Protein AF-0000000075743547 (afdb_homodimer)

Organism: Caldivirga maquilingensis (strain ATCC 700844 / DSM 13496 / JCM 10307 / IC-167) (NCBI:txid397948)

Nearest PDB structures (foldseek):
  1ais-assembly1_A  TM=4.703E-01  e=1.215E-01  Pyrococcus woesei
  3uw2-assembly1_A  TM=3.988E-01  e=1.088E-01  Burkholderia thailandensis E264
  5evy-assembly1_X  TM=2.823E-01  e=1.150E-01  Pseudomonas putida
  7kpt-assembly1_A  TM=3.527E-01  e=7.481E-01  Penicillium citrinum
  2ril-assembly1_A-2  TM=3.505E-01  e=9.853E-01  Shewanella loihica PV-4

pLDDT: mean 88.64, std 16.35, range [23.47, 98.81]

Sequence (488 aa):
MIPKFILTHRHHCAIVKSRSGDLALTIDRGGRLIVSSSKPCTGDYIKLQPYLRIGPSSEVIKPFMVYDYEYVPIYVIYRDVVALNQLTISGGRVSLQLEDADETVLRGLVVNNEDYVRYMIDVLISKYLESPIPILAMSVKLSNNPDKVEEQVKALTDGDYHVAGVKIYHKPGFMVSIRRISPYRVNVALMCSIDLVDDFKGLTKALLLSSTIIHDLRLGRVGELPMGMDVFYPIAKRSLNNTAMIPKFILTHRHHCAIVKSRSGDLALTIDRGGRLIVSSSKPCTGDYIKLQPYLRIGPSSEVIKPFMVYDYEYVPIYVIYRDVVALNQLTISGGRVSLQLEDADETVLRGLVVNNEDYVRYMIDVLISKYLESPIPILAMSVKLSNNPDKVEEQVKALTDGDYHVAGVKIYHKPGFMVSIRRISPYRVNVALMCSIDLVDDFKGLTKALLLSSTIIHDLRLGRVGELPMGMDVFYPIAKRSLNNTA

Foldseek 3Di:
DDKAKEAEPVQFWAWAQDPLAIWIWGADPVQHIDIGRDDDDQGWIWIDDALPAIDIDSDHHYFDDDPQKTWDWYFYQYQLATWIWIWIGHPNDIDIDIDGDAPQSQARPQADPDPVSLSSLLNRLVNLLVDDDQKKKKKWKFQAQLVVLVVLLQVVADDWDDDPQWIWGHDQQWIKIWHDPDRGIIMIMIMGGVVCSVVVSVSSSVVVNRTRTTNDMDIPDDPDDDDDCVSNPPPDPPPPPPDD/DDKAKEAEDVQFWAWAQDPLAIWIWGADPVQHIDIHRDDDDQGWIWIDDALPAIDIDSDHHYFDDDPQKTWDWYFYQYQLATWIWIWIGHPNDIDIDIDGDAPQSQARPQADPDPVSLSSLLNRLVNLLVDPDQKKKKKWKFQAQLVVLVVLLQVVADDWDDDPQWIWGHDQQWIKIWHDPDRGIIMIMIMGGVVCSVVVSVSSSVVVNRTRTTNDMDIPDDPDDPDPCCSNPPPDPPPPPPDD

Structure (mmCIF, N/CA/C/O backbone):
data_AF-0000000075743547-model_v1
#
loop_
_entity.id
_entity.type
_entity.pdbx_description
1 polymer 'Uncharacterized protein'
#
loop_
_atom_site.group_PDB
_atom_site.id
_atom_site.type_symbol
_atom_site.label_atom_id
_atom_site.label_alt_id
_atom_site.label_comp_id
_atom_site.label_asym_id
_atom_site.label_entity_id
_atom_site.label_seq_id
_atom_site.pdbx_PDB_ins_code
_atom_site.Cartn_x
_atom_site.Cartn_y
_atom_site.Cartn_z
_atom_site.occupancy
_atom_site.B_iso_or_equiv
_atom_site.auth_seq_id
_atom_site.auth_comp_id
_atom_site.auth_asym_id
_atom_site.auth_atom_id
_atom_site.pdbx_PDB_model_num
ATOM 1 N N . MET A 1 1 ? -8.258 -10.695 -9.102 1 86.56 1 MET A N 1
ATOM 2 C CA . MET A 1 1 ? -7.48 -10.57 -7.875 1 86.56 1 MET A CA 1
ATOM 3 C C . MET A 1 1 ? -7.402 -11.898 -7.141 1 86.56 1 MET A C 1
ATOM 5 O O . MET A 1 1 ? -8.32 -12.719 -7.219 1 86.56 1 MET A O 1
ATOM 9 N N . ILE A 1 2 ? -6.309 -12.031 -6.512 1 92.88 2 ILE A N 1
ATOM 10 C CA . ILE A 1 2 ? -6.113 -13.297 -5.816 1 92.88 2 ILE A CA 1
ATOM 11 C C . ILE A 1 2 ? -6.766 -13.234 -4.438 1 92.88 2 ILE A C 1
ATOM 13 O O . ILE A 1 2 ? -6.984 -12.148 -3.896 1 92.88 2 ILE A O 1
ATOM 17 N N . PRO A 1 3 ? -7.121 -14.383 -3.973 1 95.75 3 PRO A N 1
ATOM 18 C CA . PRO A 1 3 ? -7.676 -14.398 -2.619 1 95.75 3 PRO A CA 1
ATOM 19 C C . PRO A 1 3 ? -6.68 -13.922 -1.564 1 95.75 3 PRO A C 1
ATOM 21 O O . PRO A 1 3 ? -5.473 -14.109 -1.724 1 95.75 3 PRO A O 1
ATOM 24 N N . LYS A 1 4 ? -7.199 -13.367 -0.542 1 97.81 4 LYS A N 1
ATOM 25 C CA . LYS A 1 4 ? -6.41 -12.969 0.62 1 97.81 4 LYS A CA 1
ATOM 26 C C . LYS A 1 4 ? -6.727 -13.844 1.828 1 97.81 4 LYS A C 1
ATOM 28 O O . LYS A 1 4 ? -7.898 -14.062 2.152 1 97.81 4 LYS A O 1
ATOM 33 N N . PHE A 1 5 ? -5.707 -14.352 2.41 1 98.56 5 PHE A N 1
ATOM 34 C CA . PHE A 1 5 ? -5.824 -15.164 3.617 1 98.56 5 PHE A CA 1
ATOM 35 C C . PHE A 1 5 ? -5.422 -14.359 4.848 1 98.56 5 PHE A C 1
ATOM 37 O O . PHE A 1 5 ? -4.293 -13.875 4.934 1 98.56 5 PHE A O 1
ATOM 44 N N . ILE A 1 6 ? -6.332 -14.281 5.773 1 98.81 6 ILE A N 1
ATOM 45 C CA . ILE A 1 6 ? -6.117 -13.352 6.875 1 98.81 6 ILE A CA 1
ATOM 46 C C . ILE A 1 6 ? -6.281 -14.078 8.211 1 98.81 6 ILE A C 1
ATOM 48 O O . ILE A 1 6 ? -7.312 -14.711 8.453 1 98.81 6 ILE A O 1
ATOM 52 N N . LEU A 1 7 ? -5.281 -13.977 8.977 1 98.38 7 LEU A N 1
ATOM 53 C CA . LEU A 1 7 ? -5.379 -14.438 10.359 1 98.38 7 LEU A CA 1
ATOM 54 C C . LEU A 1 7 ? -5.66 -13.273 11.305 1 98.38 7 LEU A C 1
ATOM 56 O O . LEU A 1 7 ? -5.102 -12.18 11.133 1 98.38 7 LEU A O 1
ATOM 60 N N . THR A 1 8 ? -6.535 -13.492 12.211 1 97.38 8 THR A N 1
ATOM 61 C CA . THR A 1 8 ? -6.91 -12.516 13.219 1 97.38 8 THR A CA 1
ATOM 62 C C . THR A 1 8 ? -6.906 -13.148 14.609 1 97.38 8 THR A C 1
ATOM 64 O O . THR A 1 8 ? -6.426 -14.266 14.789 1 97.38 8 THR A O 1
ATOM 67 N N . HIS A 1 9 ? -7.418 -12.406 15.562 1 93.19 9 HIS A N 1
ATOM 68 C CA . HIS A 1 9 ? -7.418 -12.875 16.938 1 93.19 9 HIS A CA 1
ATOM 69 C C . HIS A 1 9 ? -8.367 -14.055 17.125 1 93.19 9 HIS A C 1
ATOM 71 O O . HIS A 1 9 ? -8.094 -14.961 17.906 1 93.19 9 HIS A O 1
ATOM 77 N N . ARG A 1 10 ? -9.5 -14.125 16.438 1 95.12 10 ARG A N 1
ATOM 78 C CA . ARG A 1 10 ? -10.484 -15.195 16.578 1 95.12 10 ARG A CA 1
ATOM 79 C C . ARG A 1 10 ? -10.305 -16.25 15.5 1 95.12 10 ARG A C 1
ATOM 81 O O . ARG A 1 10 ? -10.812 -17.375 15.625 1 95.12 10 ARG A O 1
ATOM 88 N N . HIS A 1 11 ? -9.789 -15.898 14.461 1 96.75 11 HIS A N 1
ATOM 89 C CA . HIS A 1 11 ? -9.484 -16.766 13.328 1 96.75 11 HIS A CA 1
ATOM 90 C C . HIS A 1 11 ? -7.98 -16.859 13.102 1 96.75 11 HIS A C 1
ATOM 92 O O . HIS A 1 11 ? -7.422 -16.109 12.289 1 96.75 11 HIS A O 1
ATOM 98 N N . HIS A 1 12 ? -7.34 -17.797 13.727 1 94.69 12 HIS A N 1
ATOM 99 C CA . HIS A 1 12 ? -5.91 -17.594 13.93 1 94.69 12 HIS A CA 1
ATOM 100 C C . HIS A 1 12 ? -5.113 -18.812 13.453 1 94.69 12 HIS A C 1
ATOM 102 O O . HIS A 1 12 ? -3.951 -18.984 13.828 1 94.69 12 HIS A O 1
ATOM 108 N N . CYS A 1 13 ? -5.68 -19.625 12.664 1 95.5 13 CYS A N 1
ATOM 109 C CA . CYS A 1 13 ? -4.914 -20.766 12.195 1 95.5 13 CYS A CA 1
ATOM 110 C C . CYS A 1 13 ? -5.309 -21.141 10.766 1 95.5 13 CYS A C 1
ATOM 112 O O . CYS A 1 13 ? -6.473 -21.031 10.391 1 95.5 13 CYS A O 1
ATOM 114 N N . ALA A 1 14 ? -4.402 -21.578 10.016 1 97 14 ALA A N 1
ATOM 115 C CA . ALA A 1 14 ? -4.605 -22.047 8.648 1 97 14 ALA A CA 1
ATOM 116 C C . ALA A 1 14 ? -3.697 -23.234 8.336 1 97 14 ALA A C 1
ATOM 118 O O . ALA A 1 14 ? -2.648 -23.406 8.961 1 97 14 ALA A O 1
ATOM 119 N N . ILE A 1 15 ? -4.141 -24.047 7.469 1 96.56 15 ILE A N 1
ATOM 120 C CA . ILE A 1 15 ? -3.334 -25.156 6.984 1 96.56 15 ILE A CA 1
ATOM 121 C C . ILE A 1 15 ? -2.986 -24.953 5.516 1 96.56 15 ILE A C 1
ATOM 123 O O . ILE A 1 15 ? -3.859 -24.625 4.703 1 96.56 15 ILE A O 1
ATOM 127 N N . VAL A 1 16 ? -1.755 -25.047 5.238 1 95.56 16 VAL A N 1
ATOM 128 C CA . VAL A 1 16 ? -1.283 -24.953 3.859 1 95.56 16 VAL A CA 1
ATOM 129 C C . VAL A 1 16 ? -0.884 -26.344 3.354 1 95.56 16 VAL A C 1
ATOM 131 O O . VAL A 1 16 ? -0.075 -27.031 3.98 1 95.56 16 VAL A O 1
ATOM 134 N N . LYS A 1 17 ? -1.436 -26.703 2.279 1 94.06 17 LYS A N 1
ATOM 135 C CA . LYS A 1 17 ? -1.08 -27.984 1.651 1 94.06 17 LYS A CA 1
ATOM 136 C C . LYS A 1 17 ? 0.085 -27.797 0.682 1 94.06 17 LYS A C 1
ATOM 138 O O . LYS A 1 17 ? -0.114 -27.438 -0.476 1 94.06 17 LYS A O 1
ATOM 143 N N . SER A 1 18 ? 1.186 -28.031 1.113 1 93 18 SER A N 1
ATOM 144 C CA . SER A 1 18 ? 2.367 -27.953 0.262 1 93 18 SER A CA 1
ATOM 145 C C . SER A 1 18 ? 2.727 -29.297 -0.335 1 93 18 SER A C 1
ATOM 147 O O . SER A 1 18 ? 2.273 -30.344 0.154 1 93 18 SER A O 1
ATOM 149 N N . ARG A 1 19 ? 3.5 -29.344 -1.343 1 90.69 19 ARG A N 1
ATOM 150 C CA . ARG A 1 19 ? 3.996 -30.578 -1.949 1 90.69 19 ARG A CA 1
ATOM 151 C C . ARG A 1 19 ? 4.875 -31.344 -0.974 1 90.69 19 ARG A C 1
ATOM 153 O O . ARG A 1 19 ? 4.945 -32.562 -1.039 1 90.69 19 ARG A O 1
ATOM 160 N N . SER A 1 20 ? 5.5 -30.594 -0.12 1 89.12 20 SER A N 1
ATOM 161 C CA . SER A 1 20 ? 6.43 -31.203 0.827 1 89.12 20 SER A CA 1
ATOM 162 C C . SER A 1 20 ? 5.723 -31.609 2.115 1 89.12 20 SER A C 1
ATOM 164 O O . SER A 1 20 ? 6.355 -32.125 3.043 1 89.12 20 SER A O 1
ATOM 166 N N . GLY A 1 21 ? 4.461 -31.422 2.223 1 89.88 21 GLY A N 1
ATOM 167 C CA . GLY A 1 21 ? 3.688 -31.734 3.414 1 89.88 21 GLY A CA 1
ATOM 168 C C . GLY A 1 21 ? 2.828 -30.578 3.893 1 89.88 21 GLY A C 1
ATOM 169 O O . GLY A 1 21 ? 3.045 -29.438 3.498 1 89.88 21 GLY A O 1
ATOM 170 N N . ASP A 1 22 ? 1.977 -30.953 4.719 1 92 22 ASP A N 1
ATOM 171 C CA . ASP A 1 22 ? 1.073 -29.938 5.254 1 92 22 ASP A CA 1
ATOM 172 C C . ASP A 1 22 ? 1.782 -29.047 6.277 1 92 22 ASP A C 1
ATOM 174 O O . ASP A 1 22 ? 2.58 -29.531 7.078 1 92 22 ASP A O 1
ATOM 178 N N . LEU A 1 23 ? 1.513 -27.781 6.199 1 94.81 23 LEU A N 1
ATOM 179 C CA . LEU A 1 23 ? 2.041 -26.828 7.156 1 94.81 23 LEU A CA 1
ATOM 180 C C . LEU A 1 23 ? 0.914 -26.156 7.938 1 94.81 23 LEU A C 1
ATOM 182 O O . LEU A 1 23 ? -0.119 -25.797 7.367 1 94.81 23 LEU A O 1
ATOM 186 N N . ALA A 1 24 ? 1.114 -26.094 9.172 1 95.75 24 ALA A N 1
ATOM 187 C CA . ALA A 1 24 ? 0.181 -25.344 10.023 1 95.75 24 ALA A CA 1
ATOM 188 C C . ALA A 1 24 ? 0.676 -23.922 10.266 1 95.75 24 ALA A C 1
ATOM 190 O O . ALA A 1 24 ? 1.831 -23.719 10.648 1 95.75 24 ALA A O 1
ATOM 191 N N . LEU A 1 25 ? -0.165 -22.984 10 1 96.69 25 LEU A N 1
ATOM 192 C CA . LEU A 1 25 ? 0.113 -21.578 10.258 1 96.69 25 LEU A CA 1
ATOM 193 C C . LEU A 1 25 ? -0.703 -21.062 11.438 1 96.69 25 LEU A C 1
ATOM 195 O O . LEU A 1 25 ? -1.929 -21.188 11.453 1 96.69 25 LEU A O 1
ATOM 199 N N . THR A 1 26 ? -0.068 -20.5 12.398 1 95.81 26 THR A N 1
ATOM 200 C CA . THR A 1 26 ? -0.729 -19.906 13.562 1 95.81 26 THR A CA 1
ATOM 201 C C . THR A 1 26 ? -0.067 -18.594 13.953 1 95.81 26 THR A C 1
ATOM 203 O O . THR A 1 26 ? 0.991 -18.25 13.422 1 95.81 26 THR A O 1
ATOM 206 N N . ILE A 1 27 ? -0.751 -17.828 14.719 1 95 27 ILE A N 1
ATOM 207 C CA . ILE A 1 27 ? -0.133 -16.609 15.227 1 95 27 ILE A CA 1
ATOM 208 C C . ILE A 1 27 ? 0.161 -16.75 16.719 1 95 27 ILE A C 1
ATOM 210 O O . ILE A 1 27 ? -0.622 -17.359 17.453 1 95 27 ILE A O 1
ATOM 214 N N . ASP A 1 28 ? 1.204 -16.297 17.172 1 92.81 28 ASP A N 1
ATOM 215 C CA . ASP A 1 28 ? 1.525 -16.312 18.594 1 92.81 28 ASP A CA 1
ATOM 216 C C . ASP A 1 28 ? 0.868 -15.148 19.328 1 92.81 28 ASP A C 1
ATOM 218 O O . ASP A 1 28 ? 0.063 -14.422 18.75 1 92.81 28 ASP A O 1
ATOM 222 N N . ARG A 1 29 ? 1.273 -14.969 20.562 1 91.88 29 ARG A N 1
ATOM 223 C CA . ARG A 1 29 ? 0.631 -13.977 21.406 1 91.88 29 ARG A CA 1
ATOM 224 C C . ARG A 1 29 ? 0.957 -12.562 20.938 1 91.88 29 ARG A C 1
ATOM 226 O O . ARG A 1 29 ? 0.193 -11.625 21.188 1 91.88 29 ARG A O 1
ATOM 233 N N . GLY A 1 30 ? 2.045 -12.43 20.219 1 91.75 30 GLY A N 1
ATOM 234 C CA . GLY A 1 30 ? 2.455 -11.125 19.75 1 91.75 30 GLY A CA 1
ATOM 235 C C . GLY A 1 30 ? 1.989 -10.828 18.328 1 91.75 30 GLY A C 1
ATOM 236 O O . GLY A 1 30 ? 2.236 -9.742 17.797 1 91.75 30 GLY A O 1
ATOM 237 N N . GLY A 1 31 ? 1.312 -11.695 17.734 1 93.5 31 GLY A N 1
ATOM 238 C CA . GLY A 1 31 ? 0.801 -11.484 16.391 1 93.5 31 GLY A CA 1
ATOM 239 C C . GLY A 1 31 ? 1.757 -11.945 15.305 1 93.5 31 GLY A C 1
ATOM 240 O O . GLY A 1 31 ? 1.568 -11.625 14.133 1 93.5 31 GLY A O 1
ATOM 241 N N . ARG A 1 32 ? 2.82 -12.672 15.758 1 95.12 32 ARG A N 1
ATOM 242 C CA . ARG A 1 32 ? 3.775 -13.195 14.789 1 95.12 32 ARG A CA 1
ATOM 243 C C . ARG A 1 32 ? 3.295 -14.523 14.211 1 95.12 32 ARG A C 1
ATOM 245 O O . ARG A 1 32 ? 2.787 -15.375 14.938 1 95.12 32 ARG A O 1
ATOM 252 N N . LEU A 1 33 ? 3.461 -14.664 12.898 1 96.25 33 LEU A N 1
ATOM 253 C CA . LEU A 1 33 ? 3.082 -15.906 12.234 1 96.25 33 LEU A CA 1
ATOM 254 C C . LEU A 1 33 ? 4.059 -17.031 12.578 1 96.25 33 LEU A C 1
ATOM 256 O O . LEU A 1 33 ? 5.273 -16.844 12.477 1 96.25 33 LEU A O 1
ATOM 260 N N . ILE A 1 34 ? 3.547 -18.109 13.023 1 94.62 34 ILE A N 1
ATOM 261 C CA . ILE A 1 34 ? 4.324 -19.312 13.297 1 94.62 34 ILE A CA 1
ATOM 262 C C . ILE A 1 34 ? 3.982 -20.391 12.273 1 94.62 34 ILE A C 1
ATOM 264 O O . ILE A 1 34 ? 2.807 -20.672 12.023 1 94.62 34 ILE A O 1
ATOM 268 N N . VAL A 1 35 ? 4.996 -20.906 11.711 1 94.56 35 VAL A N 1
ATOM 269 C CA . VAL A 1 35 ? 4.828 -21.984 10.742 1 94.56 35 VAL A CA 1
ATOM 270 C C . VAL A 1 35 ? 5.316 -23.297 11.344 1 94.56 35 VAL A C 1
ATOM 272 O O . VAL A 1 35 ? 6.449 -23.391 11.828 1 94.56 35 VAL A O 1
ATOM 275 N N . SER A 1 36 ? 4.449 -24.281 11.359 1 91.62 36 SER A N 1
ATOM 276 C CA . SER A 1 36 ? 4.82 -25.562 11.93 1 91.62 36 SER A CA 1
ATOM 277 C C . SER A 1 36 ? 4.281 -26.719 11.086 1 91.62 36 SER A C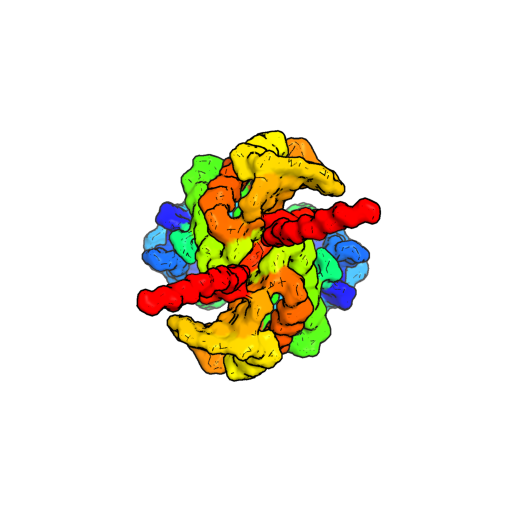 1
ATOM 279 O O . SER A 1 36 ? 3.227 -26.594 10.461 1 91.62 36 SER A O 1
ATOM 281 N N . SER A 1 37 ? 4.992 -27.828 11.086 1 86.06 37 SER A N 1
ATOM 282 C CA . SER A 1 37 ? 4.523 -29.031 10.398 1 86.06 37 SER A CA 1
ATOM 283 C C . SER A 1 37 ? 3.691 -29.906 11.328 1 86.06 37 SER A C 1
ATOM 285 O O . SER A 1 37 ? 3.016 -30.828 10.875 1 86.06 37 SER A O 1
ATOM 287 N N . SER A 1 38 ? 3.588 -29.672 12.586 1 75.38 38 SER A N 1
ATOM 288 C CA . SER A 1 38 ? 3.031 -30.625 13.531 1 75.38 38 SER A CA 1
ATOM 289 C C . SER A 1 38 ? 1.882 -30.016 14.328 1 75.38 38 SER A C 1
ATOM 291 O O . SER A 1 38 ? 1.134 -30.734 14.992 1 75.38 38 SER A O 1
ATOM 293 N N . LYS A 1 39 ? 1.681 -28.812 14.383 1 67.06 39 LYS A N 1
ATOM 294 C CA . LYS A 1 39 ? 0.689 -28.266 15.297 1 67.06 39 LYS A CA 1
ATOM 295 C C . LYS A 1 39 ? -0.729 -28.547 14.812 1 67.06 39 LYS A C 1
ATOM 297 O O . LYS A 1 39 ? -1.015 -28.406 13.617 1 67.06 39 LYS A O 1
ATOM 302 N N . PRO A 1 40 ? -1.481 -28.953 15.859 1 73.88 40 PRO A N 1
ATOM 303 C CA . PRO A 1 40 ? -2.879 -29.188 15.484 1 73.88 40 PRO A CA 1
ATOM 304 C C . PRO A 1 40 ? -3.602 -27.906 15.07 1 73.88 40 PRO A C 1
ATOM 306 O O . PRO A 1 40 ? -3.588 -26.922 15.812 1 73.88 40 PRO A O 1
ATOM 309 N N . CYS A 1 41 ? -3.805 -27.656 13.875 1 85.5 41 CYS A N 1
ATOM 310 C CA . CYS A 1 41 ? -4.613 -26.594 13.297 1 85.5 41 CYS A CA 1
ATOM 311 C C . CYS A 1 41 ? -5.742 -27.156 12.445 1 85.5 41 CYS A C 1
ATOM 313 O O . CYS A 1 41 ? -5.512 -28.047 11.617 1 85.5 41 CYS A O 1
ATOM 315 N N . THR A 1 42 ? -7.051 -26.859 12.859 1 84.75 42 THR A N 1
ATOM 316 C CA . THR A 1 42 ? -8.18 -27.344 12.078 1 84.75 42 THR A CA 1
ATOM 317 C C . THR A 1 42 ? -8.523 -26.359 10.953 1 84.75 42 THR A C 1
ATOM 319 O O . THR A 1 42 ? -9.359 -26.656 10.102 1 84.75 42 THR A O 1
ATOM 322 N N . GLY A 1 43 ? -7.797 -25.344 10.922 1 89.44 43 GLY A N 1
ATOM 323 C CA . GLY A 1 43 ? -8.117 -24.312 9.938 1 89.44 43 GLY A CA 1
ATOM 324 C C . GLY A 1 43 ? -9.188 -23.344 10.406 1 89.44 43 GLY A C 1
ATOM 325 O O . GLY A 1 43 ? -10.305 -23.75 10.711 1 89.44 43 GLY A O 1
ATOM 326 N N . ASP A 1 44 ? -8.938 -22.219 10.656 1 96.69 44 ASP A N 1
ATOM 327 C CA . ASP A 1 44 ? -9.836 -21.125 11.031 1 96.69 44 ASP A CA 1
ATOM 328 C C . ASP A 1 44 ? -9.203 -19.766 10.742 1 96.69 44 ASP A C 1
ATOM 330 O O . ASP A 1 44 ? -8.492 -19.219 11.586 1 96.69 44 ASP A O 1
ATOM 334 N N . TYR A 1 45 ? -9.508 -19.344 9.547 1 98.19 45 TYR A N 1
ATOM 335 C CA . TYR A 1 45 ? -8.984 -18.062 9.078 1 98.19 45 TYR A CA 1
ATOM 336 C C . TYR A 1 45 ? -10.031 -17.312 8.266 1 98.19 45 TYR A C 1
ATOM 338 O O . TYR A 1 45 ? -11.094 -17.859 7.957 1 98.19 45 TYR A O 1
ATOM 346 N N . ILE A 1 46 ? -9.789 -16.094 8.023 1 98.69 46 ILE A N 1
ATOM 347 C CA . ILE A 1 46 ? -10.672 -15.297 7.172 1 98.69 46 ILE A CA 1
ATOM 348 C C . ILE A 1 46 ? -10.172 -15.328 5.73 1 98.69 46 ILE A C 1
ATOM 350 O O . ILE A 1 46 ? -8.992 -15.086 5.473 1 98.69 46 ILE A O 1
ATOM 354 N N . LYS A 1 47 ? -11 -15.703 4.883 1 98.38 47 LYS A N 1
ATOM 355 C CA . LYS A 1 47 ? -10.711 -15.664 3.451 1 98.38 47 LYS A CA 1
ATOM 356 C C . LYS A 1 47 ? -11.469 -14.531 2.764 1 98.38 47 LYS A C 1
ATOM 358 O O . LYS A 1 47 ? -12.695 -14.445 2.863 1 98.38 47 LYS A O 1
ATOM 363 N N . LEU A 1 48 ? -10.75 -13.641 2.191 1 98.31 48 LEU A N 1
ATOM 364 C CA . LEU A 1 48 ? -11.328 -12.555 1.412 1 98.31 48 LEU A CA 1
ATOM 365 C C . LEU A 1 48 ? -11.109 -12.781 -0.08 1 98.31 48 LEU A C 1
ATOM 367 O O . LEU A 1 48 ? -9.969 -12.781 -0.554 1 98.31 48 LEU A O 1
ATOM 371 N N . GLN A 1 49 ? -12.164 -13.078 -0.759 1 96.62 49 GLN A N 1
ATOM 372 C CA . GLN A 1 49 ? -12.164 -13.078 -2.219 1 96.62 49 GLN A CA 1
ATOM 373 C C . GLN A 1 49 ? -12.648 -11.742 -2.768 1 96.62 49 GLN A C 1
ATOM 375 O O . GLN A 1 49 ? -13.844 -11.461 -2.756 1 96.62 49 GLN A O 1
ATOM 380 N N . PRO A 1 50 ? -11.734 -10.945 -3.262 1 96.06 50 PRO A N 1
ATOM 381 C CA . PRO A 1 50 ? -12.117 -9.594 -3.664 1 96.06 50 PRO A CA 1
ATOM 382 C C . PRO A 1 50 ? -13.328 -9.57 -4.594 1 96.06 50 PRO A C 1
ATOM 384 O O . PRO A 1 50 ? -13.398 -10.375 -5.531 1 96.06 50 PRO A O 1
ATOM 387 N N . TYR A 1 51 ? -14.273 -8.695 -4.273 1 95.62 51 TYR A N 1
ATOM 388 C CA . TYR A 1 51 ? -15.492 -8.367 -5.008 1 95.62 51 TYR A CA 1
ATOM 389 C C . TYR A 1 51 ? -16.469 -9.539 -5 1 95.62 51 TYR A C 1
ATOM 391 O O . TYR A 1 51 ? -17.438 -9.547 -5.75 1 95.62 51 TYR A O 1
ATOM 399 N N . LEU A 1 52 ? -16.156 -10.547 -4.238 1 95.75 52 LEU A N 1
ATOM 400 C CA . LEU A 1 52 ? -17.062 -11.695 -4.195 1 95.75 52 LEU A CA 1
ATOM 401 C C . LEU A 1 52 ? -17.547 -11.953 -2.771 1 95.75 52 LEU A C 1
ATOM 403 O O . LEU A 1 52 ? -18.734 -11.844 -2.488 1 95.75 52 LEU A O 1
ATOM 407 N N . ARG A 1 53 ? -16.625 -12.312 -1.911 1 96 53 ARG A N 1
ATOM 408 C CA . ARG A 1 53 ? -17.078 -12.641 -0.564 1 96 53 ARG A CA 1
ATOM 409 C C . ARG A 1 53 ? -15.922 -12.57 0.433 1 96 53 ARG A C 1
ATOM 411 O O . ARG A 1 53 ? -14.75 -12.609 0.043 1 96 53 ARG A O 1
ATOM 418 N N . ILE A 1 54 ? -16.312 -12.453 1.691 1 98.19 54 ILE A N 1
ATOM 419 C CA . ILE A 1 54 ? -15.414 -12.578 2.826 1 98.19 54 ILE A CA 1
ATOM 420 C C . ILE A 1 54 ? -16.062 -13.438 3.912 1 98.19 54 ILE A C 1
ATOM 422 O O . ILE A 1 54 ? -17.266 -13.336 4.152 1 98.19 54 ILE A O 1
ATOM 426 N N . GLY A 1 55 ? -15.258 -14.258 4.488 1 98 55 GLY A N 1
ATOM 427 C CA . GLY A 1 55 ? -15.781 -15.039 5.598 1 98 55 GLY A CA 1
ATOM 428 C C . GLY A 1 55 ? -14.781 -16.047 6.141 1 98 55 GLY A C 1
ATOM 429 O O . GLY A 1 55 ? -13.711 -16.234 5.566 1 98 55 GLY A O 1
ATOM 430 N N . PRO A 1 56 ? -15.109 -16.562 7.297 1 97.88 56 PRO A N 1
ATOM 431 C CA . PRO A 1 56 ? -14.266 -17.609 7.855 1 97.88 56 PRO A CA 1
ATOM 432 C C . PRO A 1 56 ? -14.18 -18.844 6.953 1 97.88 56 PRO A C 1
ATOM 434 O O . PRO A 1 56 ? -15.148 -19.188 6.27 1 97.88 56 PRO A O 1
ATOM 437 N N . SER A 1 57 ? -13.047 -19.406 6.957 1 97.62 57 SER A N 1
ATOM 438 C CA . SER A 1 57 ? -12.812 -20.609 6.156 1 97.62 57 SER A CA 1
ATOM 439 C C . SER A 1 57 ? -11.969 -21.625 6.918 1 97.62 57 SER A C 1
ATOM 441 O O . SER A 1 57 ? -11.016 -21.25 7.609 1 97.62 57 SER A O 1
ATOM 443 N N . SER A 1 58 ? -12.344 -22.844 6.754 1 95.81 58 SER A N 1
ATOM 444 C CA . SER A 1 58 ? -11.547 -23.938 7.301 1 95.81 58 SER A CA 1
ATOM 445 C C . SER A 1 58 ? -10.859 -24.734 6.195 1 95.81 58 SER A C 1
ATOM 447 O O . SER A 1 58 ? -10.242 -25.766 6.457 1 95.81 58 SER A O 1
ATOM 449 N N . GLU A 1 59 ? -11.008 -24.266 5.008 1 95 59 GLU A N 1
ATOM 450 C CA . GLU A 1 59 ? -10.422 -24.938 3.857 1 95 59 GLU A CA 1
ATOM 451 C C . GLU A 1 59 ? -8.898 -24.953 3.936 1 95 59 GLU A C 1
ATOM 453 O O . GLU A 1 59 ? -8.297 -23.984 4.41 1 95 59 GLU A O 1
ATOM 458 N N . VAL A 1 60 ? -8.383 -25.984 3.49 1 95.19 60 VAL A N 1
ATOM 459 C CA . VAL A 1 60 ? -6.934 -26.031 3.355 1 95.19 60 VAL A CA 1
ATOM 460 C C . VAL A 1 60 ? -6.48 -25.078 2.252 1 95.19 60 VAL A C 1
ATOM 462 O O . VAL A 1 60 ? -7.062 -25.062 1.165 1 95.19 60 VAL A O 1
ATOM 465 N N . ILE A 1 61 ? -5.457 -24.297 2.568 1 96.62 61 ILE A N 1
ATOM 466 C CA . ILE A 1 61 ? -4.953 -23.328 1.595 1 96.62 61 ILE A CA 1
ATOM 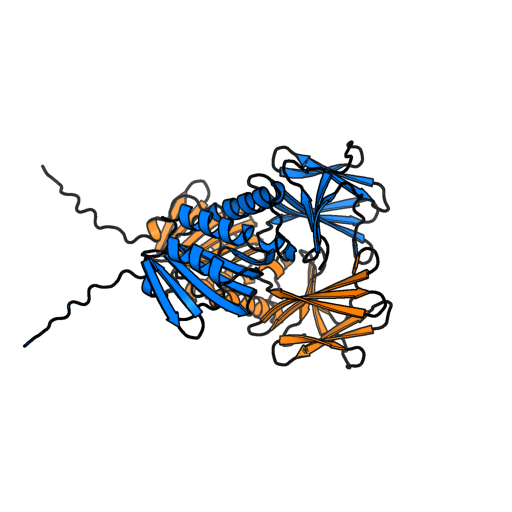467 C C . ILE A 1 61 ? -4.016 -24.031 0.613 1 96.62 61 ILE A C 1
ATOM 469 O O . ILE A 1 61 ? -3.047 -24.672 1.021 1 96.62 61 ILE A O 1
ATOM 473 N N . LYS A 1 62 ? -4.309 -23.969 -0.615 1 95.88 62 LYS A N 1
ATOM 474 C CA . LYS A 1 62 ? -3.391 -24.438 -1.655 1 95.88 62 LYS A CA 1
ATOM 475 C C . LYS A 1 62 ? -2.443 -23.312 -2.082 1 95.88 62 LYS A C 1
ATOM 477 O O . LYS A 1 62 ? -2.887 -22.234 -2.48 1 95.88 62 LYS A O 1
ATOM 482 N N . PRO A 1 63 ? -1.168 -23.531 -2.039 1 96.19 63 PRO A N 1
ATOM 483 C CA . PRO A 1 63 ? -0.221 -22.5 -2.439 1 96.19 63 PRO A CA 1
ATOM 484 C C . PRO A 1 63 ? -0.331 -22.141 -3.92 1 96.19 63 PRO A C 1
ATOM 486 O O . PRO A 1 63 ? -0.773 -22.953 -4.727 1 96.19 63 PRO A O 1
ATOM 489 N N . PHE A 1 64 ? -0.029 -20.922 -4.203 1 96 64 PHE A N 1
ATOM 490 C CA . PHE A 1 64 ? 0.176 -20.531 -5.594 1 96 64 PHE A CA 1
ATOM 491 C C . PHE A 1 64 ? 1.483 -21.109 -6.129 1 96 64 PHE A C 1
ATOM 493 O O . PHE A 1 64 ? 2.469 -21.203 -5.395 1 96 64 PHE A O 1
ATOM 500 N N . MET A 1 65 ? 1.461 -21.5 -7.309 1 95.06 65 MET A N 1
ATOM 501 C CA . MET A 1 65 ? 2.701 -21.953 -7.926 1 95.06 65 MET A CA 1
ATOM 502 C C . MET A 1 65 ? 3.389 -20.828 -8.68 1 95.06 65 MET A C 1
ATOM 504 O O . MET A 1 65 ? 2.809 -20.25 -9.602 1 95.06 65 MET A O 1
ATOM 508 N N . VAL A 1 66 ? 4.57 -20.469 -8.188 1 93.56 66 VAL A N 1
ATOM 509 C CA . VAL A 1 66 ? 5.402 -19.469 -8.828 1 93.56 66 VAL A CA 1
ATOM 510 C C . VAL A 1 66 ? 6.688 -20.094 -9.352 1 93.56 66 VAL A C 1
ATOM 512 O O . VAL A 1 66 ? 7.59 -20.422 -8.578 1 93.56 66 VAL A O 1
ATOM 515 N N . TYR A 1 67 ? 6.715 -20.297 -10.625 1 89.81 67 TYR A N 1
ATOM 516 C CA . TYR A 1 67 ? 7.82 -21.016 -11.234 1 89.81 67 TYR A CA 1
ATOM 517 C C . TYR A 1 67 ? 8.016 -22.375 -10.578 1 89.81 67 TYR A C 1
ATOM 519 O O . TYR A 1 67 ? 7.141 -23.234 -10.648 1 89.81 67 TYR A O 1
ATOM 527 N N . ASP A 1 68 ? 9.117 -22.453 -9.781 1 88.56 68 ASP A N 1
ATOM 528 C CA . ASP A 1 68 ? 9.469 -23.75 -9.234 1 88.56 68 ASP A CA 1
ATOM 529 C C . ASP A 1 68 ? 9.211 -23.797 -7.727 1 88.56 68 ASP A C 1
ATOM 531 O O . ASP A 1 68 ? 9.586 -24.766 -7.059 1 88.56 68 ASP A O 1
ATOM 535 N N . TYR A 1 69 ? 8.578 -22.766 -7.277 1 93.81 69 TYR A N 1
ATOM 536 C CA . TYR A 1 69 ? 8.336 -22.797 -5.836 1 93.81 69 TYR A CA 1
ATOM 537 C C . TYR A 1 69 ? 6.883 -22.453 -5.52 1 93.81 69 TYR A C 1
ATOM 539 O O . TYR A 1 69 ? 6.152 -21.969 -6.387 1 93.81 69 TYR A O 1
ATOM 547 N N . GLU A 1 70 ? 6.527 -22.797 -4.324 1 96.69 70 GLU A N 1
ATOM 548 C CA . GLU A 1 70 ? 5.188 -22.516 -3.814 1 96.69 70 GLU A CA 1
ATOM 549 C C . GLU A 1 70 ? 5.164 -21.203 -3.035 1 96.69 70 GLU A C 1
ATOM 551 O O . GLU A 1 70 ? 6.133 -20.859 -2.354 1 96.69 70 GLU A O 1
ATOM 556 N N . TYR A 1 71 ? 4.062 -20.5 -3.18 1 96.81 71 TYR A N 1
ATOM 557 C CA . TYR A 1 71 ? 3.941 -19.172 -2.568 1 96.81 71 TYR A CA 1
ATOM 558 C C . TYR A 1 71 ? 2.58 -19 -1.904 1 96.81 71 TYR A C 1
ATOM 560 O O . TYR A 1 71 ? 1.55 -19.344 -2.492 1 96.81 71 TYR A O 1
ATOM 568 N N . VAL A 1 72 ? 2.57 -18.5 -0.666 1 96.69 72 VAL A N 1
ATOM 569 C CA . VAL A 1 72 ? 1.332 -18.203 0.049 1 96.69 72 VAL A CA 1
ATOM 570 C C . VAL A 1 72 ? 1.448 -16.859 0.766 1 96.69 72 VAL A C 1
ATOM 572 O O . VAL A 1 72 ? 2.24 -16.719 1.701 1 96.69 72 VAL A O 1
ATOM 575 N N . PRO A 1 73 ? 0.713 -15.883 0.329 1 97 73 PRO A N 1
ATOM 576 C CA . PRO A 1 73 ? 0.616 -14.641 1.105 1 97 73 PRO A CA 1
ATOM 577 C C . PRO A 1 73 ? -0.389 -14.742 2.25 1 97 73 PRO A C 1
ATOM 579 O O . PRO A 1 73 ? -1.558 -15.062 2.025 1 97 73 PRO A O 1
ATOM 582 N N . ILE A 1 74 ? 0.051 -14.484 3.457 1 98.06 74 ILE A N 1
ATOM 583 C CA . ILE A 1 74 ? -0.815 -14.562 4.629 1 98.06 74 ILE A CA 1
ATOM 584 C C . ILE A 1 74 ? -0.795 -13.227 5.367 1 98.06 74 ILE A C 1
ATOM 586 O O . ILE A 1 74 ? 0.264 -12.758 5.797 1 98.06 74 ILE A O 1
ATOM 590 N N . TYR A 1 75 ? -1.953 -12.672 5.48 1 98.56 75 TYR A N 1
ATOM 591 C CA . TYR A 1 75 ? -2.078 -11.461 6.277 1 98.56 75 TYR A CA 1
ATOM 592 C C . TYR A 1 75 ? -2.328 -11.789 7.742 1 98.56 75 TYR A C 1
ATOM 594 O O . TYR A 1 75 ? -3.078 -12.719 8.055 1 98.56 75 TYR A O 1
ATOM 602 N N . VAL A 1 76 ? -1.725 -11.047 8.555 1 98.44 76 VAL A N 1
ATOM 603 C CA . VAL A 1 76 ? -2.033 -11.086 9.984 1 98.44 76 VAL A CA 1
ATOM 604 C C . VAL A 1 76 ? -2.541 -9.719 10.43 1 98.44 76 VAL A C 1
ATOM 606 O O . VAL A 1 76 ? -1.841 -8.711 10.297 1 98.44 76 VAL A O 1
ATOM 609 N N . ILE A 1 77 ? -3.703 -9.672 10.812 1 98.25 77 ILE A N 1
ATOM 610 C CA . ILE A 1 77 ? -4.312 -8.492 11.414 1 98.25 77 ILE A CA 1
ATOM 611 C C . ILE A 1 77 ? -4.695 -8.789 12.859 1 98.25 77 ILE A C 1
ATOM 613 O O . ILE A 1 77 ? -5.73 -9.414 13.125 1 98.25 77 ILE A O 1
ATOM 617 N N . TYR A 1 78 ? -3.836 -8.336 13.766 1 96.25 78 TYR A N 1
ATOM 618 C CA . TYR A 1 78 ? -3.93 -8.734 15.164 1 96.25 78 TYR A CA 1
ATOM 619 C C . TYR A 1 78 ? -3.406 -7.637 16.078 1 96.25 78 TYR A C 1
ATOM 621 O O . TYR A 1 78 ? -2.199 -7.398 16.141 1 96.25 78 TYR A O 1
ATOM 629 N N . ARG A 1 79 ? -4.355 -6.977 16.781 1 91.81 79 ARG A N 1
ATOM 630 C CA . ARG A 1 79 ? -4.02 -5.906 17.703 1 91.81 79 ARG A CA 1
ATOM 631 C C . ARG A 1 79 ? -3.242 -4.797 17.016 1 91.81 79 ARG A C 1
ATOM 633 O O . ARG A 1 79 ? -3.791 -4.078 16.172 1 91.81 79 ARG A O 1
ATOM 640 N N . ASP A 1 80 ? -1.918 -4.746 17.266 1 87.06 80 ASP A N 1
ATOM 641 C CA . ASP A 1 80 ? -1.119 -3.67 16.688 1 87.06 80 ASP A CA 1
ATOM 642 C C . ASP A 1 80 ? -0.273 -4.18 15.516 1 87.06 80 ASP A C 1
ATOM 644 O O . ASP A 1 80 ? 0.655 -3.498 15.078 1 87.06 80 ASP A O 1
ATOM 648 N N . VAL A 1 81 ? -0.682 -5.301 15.086 1 93.5 81 VAL A N 1
ATOM 649 C CA . VAL A 1 81 ? 0.094 -5.898 14 1 93.5 81 VAL A CA 1
ATOM 650 C C . VAL A 1 81 ? -0.755 -5.973 12.734 1 93.5 81 VAL A C 1
ATOM 652 O O . VAL A 1 81 ? -1.865 -6.512 12.758 1 93.5 81 VAL A O 1
ATOM 655 N N . VAL A 1 82 ? -0.348 -5.383 11.773 1 95.94 82 VAL A N 1
ATOM 656 C CA . VAL A 1 82 ? -0.851 -5.527 10.406 1 95.94 82 VAL A CA 1
ATOM 657 C C . VAL A 1 82 ? 0.3 -5.879 9.469 1 95.94 82 VAL A C 1
ATOM 659 O O . VAL A 1 82 ? 1.083 -5.004 9.086 1 95.94 82 VAL A O 1
ATOM 662 N N . ALA A 1 83 ? 0.344 -7.145 9.125 1 97 83 ALA A N 1
ATOM 663 C CA . ALA A 1 83 ? 1.526 -7.602 8.398 1 97 83 ALA A CA 1
ATOM 664 C C . ALA A 1 83 ? 1.145 -8.57 7.285 1 97 83 ALA A C 1
ATOM 666 O O . ALA A 1 83 ? 0.122 -9.258 7.375 1 97 83 ALA A O 1
ATOM 667 N N . LEU A 1 84 ? 1.856 -8.516 6.277 1 97.56 84 LEU A N 1
ATOM 668 C CA . LEU A 1 84 ? 1.804 -9.516 5.219 1 97.56 84 LEU A CA 1
ATOM 669 C C . LEU A 1 84 ? 2.996 -10.461 5.309 1 97.56 84 LEU A C 1
ATOM 671 O O . LEU A 1 84 ? 4.148 -10.023 5.234 1 97.56 84 LEU A O 1
ATOM 675 N N . ASN A 1 85 ? 2.701 -11.727 5.602 1 96.81 85 ASN A N 1
ATOM 676 C CA . ASN A 1 85 ? 3.699 -12.789 5.598 1 96.81 85 ASN A CA 1
ATOM 677 C C . ASN A 1 85 ? 3.758 -13.5 4.25 1 96.81 85 ASN A C 1
ATOM 679 O O . ASN A 1 85 ? 2.781 -14.125 3.828 1 96.81 85 ASN A O 1
ATOM 683 N N . GLN A 1 86 ? 4.871 -13.359 3.633 1 96.56 86 GLN A N 1
ATOM 684 C CA . GLN A 1 86 ? 5.078 -14.039 2.355 1 96.56 86 GLN A CA 1
ATOM 685 C C . GLN A 1 86 ? 5.801 -15.367 2.545 1 96.56 86 GLN A C 1
ATOM 687 O O . GLN A 1 86 ? 7.02 -15.398 2.719 1 96.56 86 GLN A O 1
ATOM 692 N N . LEU A 1 87 ? 5.039 -16.375 2.451 1 96.12 87 LEU A N 1
ATOM 693 C CA . LEU A 1 87 ? 5.574 -17.719 2.635 1 96.12 87 LEU A CA 1
ATOM 694 C C . LEU A 1 87 ? 5.992 -18.328 1.3 1 96.12 87 LEU A C 1
ATOM 696 O O . LEU A 1 87 ? 5.191 -18.391 0.365 1 96.12 87 LEU A O 1
ATOM 700 N N . THR A 1 88 ? 7.18 -18.734 1.21 1 94.94 88 THR A N 1
ATOM 701 C CA . THR A 1 88 ? 7.688 -19.438 0.044 1 94.94 88 THR A CA 1
ATOM 702 C C . THR A 1 88 ? 8.195 -20.828 0.437 1 94.94 88 THR A C 1
ATOM 704 O O . THR A 1 88 ? 8.875 -20.984 1.456 1 94.94 88 THR A O 1
ATOM 707 N N . ILE A 1 89 ? 7.836 -21.766 -0.299 1 94.25 89 ILE A N 1
ATOM 708 C CA . ILE A 1 89 ? 8.242 -23.141 -0.064 1 94.25 89 ILE A CA 1
ATOM 709 C C . ILE A 1 89 ? 8.969 -23.688 -1.293 1 94.25 89 ILE A C 1
ATOM 711 O O . ILE A 1 89 ? 8.391 -23.75 -2.381 1 94.25 89 ILE A O 1
ATOM 715 N N . SER A 1 90 ? 10.164 -24.047 -1.1 1 91.94 90 SER A N 1
ATOM 716 C CA . SER A 1 90 ? 10.984 -24.594 -2.174 1 91.94 90 SER A CA 1
ATOM 717 C C . SER A 1 90 ? 11.805 -25.781 -1.691 1 91.94 90 SER A C 1
ATOM 719 O O . SER A 1 90 ? 12.609 -25.656 -0.765 1 91.94 90 SER A O 1
ATOM 721 N N . GLY A 1 91 ? 11.648 -26.969 -2.363 1 87.25 91 GLY A N 1
ATOM 722 C CA . GLY A 1 91 ? 12.398 -28.156 -1.997 1 87.25 91 GLY A CA 1
ATOM 723 C C . GLY A 1 91 ? 12.258 -28.516 -0.532 1 87.25 91 GLY A C 1
ATOM 724 O O . GLY A 1 91 ? 13.242 -28.875 0.121 1 87.25 91 GLY A O 1
ATOM 725 N N . GLY A 1 92 ? 11.148 -28.266 0.027 1 85.38 92 GLY A N 1
ATOM 726 C CA . GLY A 1 92 ? 10.898 -28.625 1.416 1 85.38 92 GLY A CA 1
ATOM 727 C C . GLY A 1 92 ? 11.305 -27.531 2.389 1 85.38 92 GLY A C 1
ATOM 728 O O . GLY A 1 92 ? 11.016 -27.609 3.584 1 85.38 92 GLY A O 1
ATOM 729 N N . ARG A 1 93 ? 11.992 -26.531 1.938 1 91.81 93 ARG A N 1
ATOM 730 C CA . ARG A 1 93 ? 12.414 -25.422 2.793 1 91.81 93 ARG A CA 1
ATOM 731 C C . ARG A 1 93 ? 11.375 -24.312 2.789 1 91.81 93 ARG A C 1
ATOM 733 O O . ARG A 1 93 ? 10.875 -23.922 1.732 1 91.81 93 ARG A O 1
ATOM 740 N N . VAL A 1 94 ? 11.094 -23.859 4 1 93.5 94 VAL A N 1
ATOM 741 C CA . VAL A 1 94 ? 10.109 -22.781 4.16 1 93.5 94 VAL A CA 1
ATOM 742 C C . VAL A 1 94 ? 10.828 -21.469 4.461 1 93.5 94 VAL A C 1
ATOM 744 O O . VAL A 1 94 ? 11.688 -21.406 5.344 1 93.5 94 VAL A O 1
ATOM 747 N N . SER A 1 95 ? 10.523 -20.453 3.641 1 93.69 95 SER A N 1
ATOM 748 C CA . SER A 1 95 ? 11.016 -19.109 3.895 1 93.69 95 SER A CA 1
ATOM 749 C C . SER A 1 95 ? 9.867 -18.141 4.141 1 93.69 95 SER A C 1
ATOM 751 O O . SER A 1 95 ? 8.836 -18.203 3.469 1 93.69 95 SER A O 1
ATOM 753 N N . LEU A 1 96 ? 10.094 -17.359 5.141 1 94.44 96 LEU A N 1
ATOM 754 C CA . LEU A 1 96 ? 9.078 -16.375 5.52 1 94.44 96 LEU A CA 1
ATOM 755 C C . LEU A 1 96 ? 9.633 -14.961 5.445 1 94.44 96 LEU A C 1
ATOM 757 O O . LEU A 1 96 ? 10.656 -14.656 6.055 1 94.44 96 LEU A O 1
ATOM 761 N N . GLN A 1 97 ? 9 -14.141 4.656 1 93.62 97 GLN A N 1
ATOM 762 C CA . GLN A 1 97 ? 9.312 -12.719 4.602 1 93.62 97 GLN A CA 1
ATOM 763 C C . GLN A 1 97 ? 8.164 -11.883 5.164 1 93.62 97 GLN A C 1
ATOM 765 O O . GLN A 1 97 ? 7.012 -12.039 4.742 1 93.62 97 GLN A O 1
ATOM 770 N N . LEU A 1 98 ? 8.531 -11.016 6.062 1 94.81 98 LEU A N 1
ATOM 771 C CA . LEU A 1 98 ? 7.535 -10.18 6.727 1 94.81 98 LEU A CA 1
ATOM 772 C C . LEU A 1 98 ? 7.523 -8.773 6.141 1 94.81 98 LEU A C 1
ATOM 774 O O . LEU A 1 98 ? 8.578 -8.148 5.988 1 94.81 98 LEU A O 1
ATOM 778 N N . GLU A 1 99 ? 6.32 -8.32 5.773 1 93.19 99 GLU A N 1
ATOM 779 C CA . GLU A 1 99 ? 6.109 -6.957 5.309 1 93.19 99 GLU A CA 1
ATOM 780 C C . GLU A 1 99 ? 5.031 -6.254 6.129 1 93.19 99 GLU A C 1
ATOM 782 O O . GLU A 1 99 ? 4.039 -6.871 6.52 1 93.19 99 GLU A O 1
ATOM 787 N N . ASP A 1 100 ? 5.277 -4.996 6.309 1 91.25 100 ASP A N 1
ATOM 788 C CA . ASP A 1 100 ? 4.191 -4.207 6.879 1 91.25 100 ASP A CA 1
ATOM 789 C C . ASP A 1 100 ? 3.045 -4.047 5.883 1 91.25 100 ASP A C 1
ATOM 791 O O . ASP A 1 100 ? 3.246 -3.555 4.773 1 91.25 100 ASP A O 1
ATOM 795 N N . ALA A 1 101 ? 1.974 -4.52 6.25 1 94.5 101 ALA A N 1
ATOM 796 C CA . ALA A 1 101 ? 0.781 -4.344 5.426 1 94.5 101 ALA A CA 1
ATOM 797 C C . ALA A 1 101 ? 0.001 -3.104 5.852 1 94.5 101 ALA A C 1
ATOM 799 O O . ALA A 1 101 ? 0.407 -2.393 6.777 1 94.5 101 ALA A O 1
ATOM 800 N N . ASP A 1 102 ? -1.024 -2.771 5 1 92.94 102 ASP A N 1
ATOM 801 C CA . ASP A 1 102 ? -1.831 -1.595 5.309 1 92.94 102 ASP A CA 1
ATOM 802 C C . ASP A 1 102 ? -3.277 -1.786 4.855 1 92.94 102 ASP A C 1
ATOM 804 O O . ASP A 1 102 ? -3.729 -2.918 4.668 1 92.94 102 ASP A O 1
ATOM 808 N N . GLU A 1 103 ? -3.941 -0.755 4.773 1 95.81 103 GLU A N 1
ATOM 809 C CA . GLU A 1 103 ? -5.383 -0.781 4.551 1 95.81 103 GLU A CA 1
ATOM 810 C C . GLU A 1 103 ? -5.723 -1.351 3.176 1 95.81 103 GLU A C 1
ATOM 812 O O . GLU A 1 103 ? -6.867 -1.731 2.92 1 95.81 103 GLU A O 1
ATOM 817 N N . THR A 1 104 ? -4.758 -1.535 2.307 1 95.12 104 THR A N 1
ATOM 818 C CA . THR A 1 104 ? -5.035 -2.047 0.969 1 95.12 104 THR A CA 1
ATOM 819 C C . THR A 1 104 ? -5.504 -3.5 1.032 1 95.12 104 THR A C 1
ATOM 821 O O . THR A 1 104 ? -6.043 -4.027 0.057 1 95.12 104 THR A O 1
ATOM 824 N N . VAL A 1 105 ? -5.34 -4.125 2.162 1 97.38 105 VAL A N 1
ATOM 825 C CA . VAL A 1 105 ? -5.824 -5.484 2.363 1 97.38 105 VAL A CA 1
ATOM 826 C C . VAL A 1 105 ? -7.344 -5.516 2.221 1 97.38 105 VAL A C 1
ATOM 828 O O . VAL A 1 105 ? -7.922 -6.559 1.905 1 97.38 105 VAL A O 1
ATOM 831 N N . LEU A 1 106 ? -8 -4.383 2.359 1 97.94 106 LEU A N 1
ATOM 832 C CA . LEU A 1 106 ? -9.461 -4.324 2.338 1 97.94 106 LEU A CA 1
ATOM 833 C C . LEU A 1 106 ? -9.969 -4.098 0.92 1 97.94 106 LEU A C 1
ATOM 835 O O . LEU A 1 106 ? -11.18 -4.105 0.686 1 97.94 106 LEU A O 1
ATOM 839 N N . ARG A 1 107 ? -9.078 -3.881 -0.004 1 97.19 107 ARG A N 1
ATOM 840 C CA . ARG A 1 107 ? -9.508 -3.637 -1.377 1 97.19 107 ARG A CA 1
ATOM 841 C C . ARG A 1 107 ? -10.344 -4.801 -1.905 1 97.19 107 ARG A C 1
ATOM 843 O O . ARG A 1 107 ? -9.93 -5.957 -1.823 1 97.19 107 ARG A O 1
ATOM 850 N N . GLY A 1 108 ? -11.484 -4.48 -2.469 1 97.25 108 GLY A N 1
ATOM 851 C CA . GLY A 1 108 ? -12.391 -5.477 -3.018 1 97.25 108 GLY A CA 1
ATOM 852 C C . GLY A 1 108 ? -13.297 -6.102 -1.975 1 97.25 108 GLY A C 1
ATOM 853 O O . GLY A 1 108 ? -14.055 -7.02 -2.277 1 97.25 108 GLY A O 1
ATOM 854 N N . LEU A 1 109 ? -13.234 -5.586 -0.778 1 98.38 109 LEU A N 1
ATOM 855 C CA . LEU A 1 109 ? -14.031 -6.145 0.312 1 98.38 109 LEU A CA 1
ATOM 856 C C . LEU A 1 109 ? -15.516 -5.875 0.096 1 98.38 109 LEU A C 1
ATOM 858 O O . LEU A 1 109 ? -15.922 -4.723 -0.065 1 98.38 109 LEU A O 1
ATOM 862 N N . VAL A 1 110 ? -16.219 -6.906 0.009 1 98.31 110 VAL A N 1
ATOM 863 C CA . VAL A 1 110 ? -17.672 -6.809 0.127 1 98.31 110 VAL A CA 1
ATOM 864 C C . VAL A 1 110 ? -18.078 -6.785 1.601 1 98.31 110 VAL A C 1
ATOM 866 O O . VAL A 1 110 ? -17.984 -7.801 2.291 1 98.31 110 VAL A O 1
ATOM 869 N N . VAL A 1 111 ? -18.469 -5.688 1.989 1 97.88 111 VAL A N 1
ATOM 870 C CA . VAL A 1 111 ? -18.641 -5.445 3.418 1 97.88 111 VAL A CA 1
ATOM 871 C C . VAL A 1 111 ? -19.875 -6.199 3.922 1 97.88 111 VAL A C 1
ATOM 873 O O . VAL A 1 111 ? -20.938 -6.148 3.301 1 97.88 111 VAL A O 1
ATOM 876 N N . ASN A 1 112 ? -19.578 -6.895 4.934 1 95.69 112 ASN A N 1
ATOM 877 C CA . ASN A 1 112 ? -20.703 -7.488 5.664 1 95.69 112 ASN A CA 1
ATOM 878 C C . ASN A 1 112 ? -20.688 -7.078 7.133 1 95.69 112 ASN A C 1
ATOM 880 O O . ASN A 1 112 ? -19.766 -6.395 7.586 1 95.69 112 ASN A O 1
ATOM 884 N N . ASN A 1 113 ? -21.672 -7.105 7.887 1 90.38 113 ASN A N 1
ATOM 885 C CA . ASN A 1 113 ? -21.797 -6.582 9.242 1 90.38 113 ASN A CA 1
ATOM 886 C C . ASN A 1 113 ? -21.281 -7.574 10.281 1 90.38 113 ASN A C 1
ATOM 888 O O . ASN A 1 113 ? -21.734 -7.574 11.422 1 90.38 113 ASN A O 1
ATOM 892 N N . GLU A 1 114 ? -20.297 -8.32 9.789 1 96.31 114 GLU A N 1
ATOM 893 C CA . GLU A 1 114 ? -19.75 -9.312 10.711 1 96.31 114 GLU A CA 1
ATOM 894 C C . GLU A 1 114 ? -18.688 -8.695 11.617 1 96.31 114 GLU A C 1
ATOM 896 O O . GLU A 1 114 ? -18.062 -7.695 11.25 1 96.31 114 GLU A O 1
ATOM 901 N N . ASP A 1 115 ? -18.391 -9.312 12.711 1 96.94 115 ASP A N 1
ATOM 902 C CA . ASP A 1 115 ? -17.469 -8.812 13.727 1 96.94 115 ASP A CA 1
ATOM 903 C C . ASP A 1 115 ? -16.031 -8.781 13.211 1 96.94 115 ASP A C 1
ATOM 905 O O . ASP A 1 115 ? -15.273 -7.871 13.539 1 96.94 115 ASP A O 1
ATOM 909 N N . TYR A 1 116 ? -15.664 -9.773 12.508 1 97.38 116 TYR A N 1
ATOM 910 C CA . TYR A 1 116 ? -14.281 -9.828 12.047 1 97.38 116 TYR A CA 1
ATOM 911 C C . TYR A 1 116 ? -13.984 -8.688 11.07 1 97.38 116 TYR A C 1
ATOM 913 O O . TYR A 1 116 ? -12.859 -8.195 11.008 1 97.38 116 TYR A O 1
ATOM 921 N N . VAL A 1 117 ? -14.961 -8.266 10.297 1 98.12 117 VAL A N 1
ATOM 922 C CA . VAL A 1 117 ? -14.781 -7.129 9.398 1 98.12 117 VAL A CA 1
ATOM 923 C C . VAL A 1 117 ? -14.594 -5.852 10.211 1 98.12 117 VAL A C 1
ATOM 925 O O . VAL A 1 117 ? -13.664 -5.078 9.961 1 98.12 117 VAL A O 1
ATOM 928 N N . ARG A 1 118 ? -15.453 -5.68 11.188 1 97.81 118 ARG A N 1
ATOM 929 C CA . ARG A 1 118 ? -15.344 -4.527 12.078 1 97.81 118 ARG A CA 1
ATOM 930 C C . ARG A 1 118 ? -13.984 -4.5 12.781 1 97.81 118 ARG A C 1
ATOM 932 O O . ARG A 1 118 ? -13.344 -3.453 12.859 1 97.81 118 ARG A O 1
ATOM 939 N N . TYR A 1 119 ? -13.633 -5.633 13.211 1 97.69 119 TYR A N 1
ATOM 940 C CA . TYR A 1 119 ? -12.359 -5.762 13.898 1 97.69 119 TYR A CA 1
ATOM 941 C C . TYR A 1 119 ? -11.203 -5.359 12.992 1 97.69 119 TYR A C 1
ATOM 943 O O . TYR A 1 119 ? -10.336 -4.578 13.391 1 97.69 119 TYR A O 1
ATOM 951 N N . MET A 1 120 ? -11.156 -5.914 11.812 1 97.75 120 MET A N 1
ATOM 952 C CA . MET A 1 120 ? -10.07 -5.609 10.875 1 97.75 120 MET A CA 1
ATOM 953 C C . MET A 1 120 ? -10.016 -4.117 10.578 1 97.75 120 MET A C 1
ATOM 955 O O . MET A 1 120 ? -8.938 -3.518 10.586 1 97.75 120 MET A O 1
ATOM 959 N N . ILE A 1 121 ? -11.133 -3.508 10.359 1 97.94 121 ILE A N 1
ATOM 960 C CA . ILE A 1 121 ? -11.203 -2.08 10.07 1 97.94 121 ILE A CA 1
ATOM 961 C C . ILE A 1 121 ? -10.672 -1.283 11.258 1 97.94 121 ILE A C 1
ATOM 963 O O . ILE A 1 121 ? -9.875 -0.362 11.094 1 97.94 121 ILE A O 1
ATOM 967 N N . ASP A 1 122 ? -11.039 -1.691 12.43 1 97.12 122 ASP A N 1
ATOM 968 C CA . ASP A 1 122 ? -10.602 -1.01 13.648 1 97.12 122 ASP A CA 1
ATOM 969 C C . ASP A 1 122 ? -9.086 -1.1 13.812 1 97.12 122 ASP A C 1
ATOM 971 O O . ASP A 1 122 ? -8.438 -0.106 14.133 1 97.12 122 ASP A O 1
ATOM 975 N N . VAL A 1 123 ? -8.609 -2.256 13.602 1 96.75 123 VAL A N 1
ATOM 976 C CA . VAL A 1 123 ? -7.172 -2.465 13.766 1 96.75 123 VAL A CA 1
ATOM 977 C C . VAL A 1 123 ? -6.402 -1.64 12.734 1 96.75 123 VAL A C 1
ATOM 979 O O . VAL A 1 123 ? -5.391 -1.017 13.062 1 96.75 123 VAL A O 1
ATOM 982 N N . LEU A 1 124 ? -6.895 -1.616 11.531 1 96.62 124 LEU A N 1
ATOM 983 C CA . LEU A 1 124 ? -6.215 -0.899 10.453 1 96.62 124 LEU A CA 1
ATOM 984 C C . LEU A 1 124 ? -6.219 0.603 10.719 1 96.62 124 LEU A C 1
ATOM 986 O O . LEU A 1 124 ? -5.207 1.275 10.516 1 96.62 124 LEU A O 1
ATOM 990 N N . ILE A 1 125 ? -7.328 1.138 11.18 1 95.75 125 ILE A N 1
ATOM 991 C CA . ILE A 1 125 ? -7.418 2.557 11.5 1 95.75 125 ILE A CA 1
ATOM 992 C C . ILE A 1 125 ? -6.508 2.875 12.688 1 95.75 125 ILE A C 1
ATOM 994 O O . ILE A 1 125 ? -5.766 3.861 12.656 1 95.75 125 ILE A O 1
ATOM 998 N N . SER A 1 126 ? -6.52 2.016 13.641 1 93.25 126 SER A N 1
ATOM 999 C CA . SER A 1 126 ? -5.688 2.219 14.828 1 93.25 126 SER A CA 1
ATOM 1000 C C . SER A 1 126 ? -4.207 2.209 14.469 1 93.25 126 SER A C 1
ATOM 1002 O O . SER A 1 126 ? -3.43 3.012 14.992 1 93.25 126 SER A O 1
ATOM 1004 N N . LYS A 1 127 ? -3.863 1.286 13.633 1 91.75 127 LYS A N 1
ATOM 1005 C CA . LYS A 1 127 ? -2.469 1.204 13.211 1 91.75 127 LYS A CA 1
ATOM 1006 C C . LYS A 1 127 ? -2.023 2.494 12.531 1 91.75 127 LYS A C 1
ATOM 1008 O O . LYS A 1 127 ? -0.919 2.984 12.773 1 91.75 127 LYS A O 1
ATOM 1013 N N . TYR A 1 128 ? -2.85 3.029 11.688 1 91.12 128 TYR A N 1
ATOM 1014 C CA . TYR A 1 128 ? -2.551 4.293 11.031 1 91.12 128 TYR A CA 1
ATOM 1015 C C . TYR A 1 128 ? -2.383 5.414 12.047 1 91.12 128 TYR A C 1
ATOM 1017 O O . TYR A 1 128 ? -1.485 6.254 11.914 1 91.12 128 TYR A O 1
ATOM 1025 N N . LEU A 1 129 ? -3.111 5.367 13.016 1 89.12 129 LEU A N 1
ATOM 1026 C CA . LEU A 1 129 ? -3.16 6.461 13.984 1 89.12 129 LEU A CA 1
ATOM 1027 C C . LEU A 1 129 ? -2 6.371 14.969 1 89.12 129 LEU A C 1
ATOM 1029 O O . LEU A 1 129 ? -1.785 7.285 15.766 1 89.12 129 LEU A O 1
ATOM 1033 N N . GLU A 1 130 ? -1.314 5.289 14.891 1 82.25 130 GLU A N 1
ATOM 1034 C CA . GLU A 1 130 ? -0.078 5.223 15.664 1 82.25 130 GLU A CA 1
ATOM 1035 C C . GLU A 1 130 ? 0.956 6.215 15.141 1 82.25 130 GLU A C 1
ATOM 1037 O O . GLU A 1 130 ? 1.917 6.543 15.836 1 82.25 130 GLU A O 1
ATOM 1042 N N . SER A 1 131 ? 0.794 6.629 13.898 1 73.94 131 SER A N 1
ATOM 1043 C CA . SER A 1 131 ? 1.677 7.621 13.297 1 73.94 131 SER A CA 1
ATOM 1044 C C . SER A 1 131 ? 1.319 9.031 13.758 1 73.94 131 SER A C 1
ATOM 1046 O O . SER A 1 131 ? 0.212 9.508 13.508 1 73.94 131 SER A O 1
ATOM 1048 N N . PRO A 1 132 ? 2.172 9.609 14.484 1 70.94 132 PRO A N 1
ATOM 1049 C CA . PRO A 1 132 ? 1.864 10.961 14.953 1 70.94 132 PRO A CA 1
ATOM 1050 C C . PRO A 1 132 ? 1.927 12 13.836 1 70.94 132 PRO A C 1
ATOM 1052 O O . PRO A 1 132 ? 2.969 12.625 13.633 1 70.94 132 PRO A O 1
ATOM 1055 N N . ILE A 1 133 ? 0.936 12.203 13.141 1 78.5 133 ILE A N 1
ATOM 1056 C CA . ILE A 1 133 ? 0.924 13.203 12.07 1 78.5 133 ILE A CA 1
ATOM 1057 C C . ILE A 1 133 ? -0.119 14.273 12.383 1 78.5 133 ILE A C 1
ATOM 1059 O O . ILE A 1 133 ? -1.24 13.961 12.789 1 78.5 133 ILE A O 1
ATOM 1063 N N . PRO A 1 134 ? 0.305 15.492 12.234 1 82.12 134 PRO A N 1
ATOM 1064 C CA . PRO A 1 134 ? -0.592 16.594 12.602 1 82.12 134 PRO A CA 1
ATOM 1065 C C . PRO A 1 134 ? -1.877 16.609 11.773 1 82.12 134 PRO A C 1
ATOM 1067 O O . PRO A 1 134 ? -2.896 17.141 12.219 1 82.12 134 PRO A O 1
ATOM 1070 N N . ILE A 1 135 ? -1.728 16.094 10.594 1 86 135 ILE A N 1
ATOM 1071 C CA . ILE A 1 135 ? -2.891 16.047 9.711 1 86 135 ILE A CA 1
ATOM 1072 C C . ILE A 1 135 ? -3.154 14.602 9.281 1 86 135 ILE A C 1
ATOM 1074 O O . ILE A 1 135 ? -2.283 13.945 8.703 1 86 135 ILE A O 1
ATOM 1078 N N . LEU A 1 136 ? -4.297 14.18 9.609 1 89.44 136 LEU A N 1
ATOM 1079 C CA . LEU A 1 136 ? -4.762 12.867 9.188 1 89.44 136 LEU A CA 1
ATOM 1080 C C . LEU A 1 136 ? -5.457 12.938 7.836 1 89.44 136 LEU A C 1
ATOM 1082 O O . LEU A 1 136 ? -6.156 13.914 7.543 1 89.44 136 LEU A O 1
ATOM 1086 N N . ALA A 1 137 ? -5.211 11.977 7.02 1 91 137 ALA A N 1
ATOM 1087 C CA . ALA A 1 137 ? -5.785 11.984 5.676 1 91 137 ALA A CA 1
ATOM 1088 C C . ALA A 1 137 ? -6.27 10.594 5.277 1 91 137 ALA A C 1
ATOM 1090 O O . ALA A 1 137 ? -5.672 9.586 5.668 1 91 137 ALA A O 1
ATOM 1091 N N . MET A 1 138 ? -7.297 10.539 4.535 1 93.5 138 MET A N 1
ATOM 1092 C CA . MET A 1 138 ? -7.844 9.297 4.004 1 93.5 138 MET A CA 1
ATOM 1093 C C . MET A 1 138 ? -8.523 9.531 2.658 1 93.5 138 MET A C 1
ATOM 1095 O O . MET A 1 138 ? -9.195 10.539 2.467 1 93.5 138 MET A O 1
ATOM 1099 N N . SER A 1 139 ? -8.367 8.648 1.767 1 93.44 139 SER A N 1
ATOM 1100 C CA . SER A 1 139 ? -9.164 8.57 0.545 1 93.44 139 SER A CA 1
ATOM 1101 C C . SER A 1 139 ? -9.789 7.191 0.381 1 93.44 139 SER A C 1
ATOM 1103 O O . SER A 1 139 ? -9.133 6.176 0.614 1 93.44 139 SER A O 1
ATOM 1105 N N . VAL A 1 140 ? -11.039 7.188 -0.016 1 96 140 VAL A N 1
ATOM 1106 C CA . VAL A 1 140 ? -11.711 5.906 -0.192 1 96 140 VAL A CA 1
ATOM 1107 C C . VAL A 1 140 ? -12.602 5.957 -1.432 1 96 140 VAL A C 1
ATOM 1109 O O . VAL A 1 140 ? -13.148 7.012 -1.771 1 96 140 VAL A O 1
ATOM 1112 N N . LYS A 1 141 ? -12.633 4.93 -2.154 1 95.88 141 LYS A N 1
ATOM 1113 C CA . LYS A 1 141 ? -13.562 4.664 -3.246 1 95.88 141 LYS A CA 1
ATOM 1114 C C . LYS A 1 141 ? -14.562 3.578 -2.861 1 95.88 141 LYS A C 1
ATOM 1116 O O . LYS A 1 141 ? -14.18 2.43 -2.633 1 95.88 141 LYS A O 1
ATOM 1121 N N . LEU A 1 142 ? -15.852 3.957 -2.865 1 97.94 142 LEU A N 1
ATOM 1122 C CA . LEU A 1 142 ? -16.828 3.066 -2.258 1 97.94 142 LEU A CA 1
ATOM 1123 C C . LEU A 1 142 ? -18.016 2.855 -3.189 1 97.94 142 LEU A C 1
ATOM 1125 O O . LEU A 1 142 ? -18.391 3.754 -3.953 1 97.94 142 LEU A O 1
ATOM 1129 N N . SER A 1 143 ? -18.547 1.618 -3.152 1 98.38 143 SER A N 1
ATOM 1130 C CA . SER A 1 143 ? -19.938 1.439 -3.523 1 98.38 143 SER A CA 1
ATOM 1131 C C . SER A 1 143 ? -20.875 1.748 -2.35 1 98.38 143 SER A C 1
ATOM 1133 O O . SER A 1 143 ? -20.891 1.014 -1.36 1 98.38 143 SER A O 1
ATOM 1135 N N . ASN A 1 144 ? -21.484 2.793 -2.461 1 97.31 144 ASN A N 1
ATOM 1136 C CA . ASN A 1 144 ? -22.359 3.311 -1.41 1 97.31 144 ASN A CA 1
ATOM 1137 C C . ASN A 1 144 ? -23.375 4.305 -1.965 1 97.31 144 ASN A C 1
ATOM 1139 O O . ASN A 1 144 ? -23.234 4.781 -3.092 1 97.31 144 ASN A O 1
ATOM 1143 N N . ASN A 1 145 ? -24.5 4.523 -1.199 1 95.94 145 ASN A N 1
ATOM 1144 C CA . ASN A 1 145 ? -25.422 5.602 -1.523 1 95.94 145 ASN A CA 1
ATOM 1145 C C . ASN A 1 145 ? -24.828 6.969 -1.196 1 95.94 145 ASN A C 1
ATOM 1147 O O . ASN A 1 145 ? -24.625 7.297 -0.027 1 95.94 145 ASN A O 1
ATOM 1151 N N . PRO A 1 146 ? -24.562 7.715 -2.275 1 95.69 146 PRO A N 1
ATOM 1152 C CA . PRO A 1 146 ? -23.906 9.008 -2.043 1 95.69 146 PRO A CA 1
ATOM 1153 C C . PRO A 1 146 ? -24.703 9.914 -1.111 1 95.69 146 PRO A C 1
ATOM 1155 O O . PRO A 1 146 ? -24.109 10.688 -0.345 1 95.69 146 PRO A O 1
ATOM 1158 N N . ASP A 1 147 ? -26 9.844 -1.188 1 95.69 147 ASP A N 1
ATOM 1159 C CA . ASP A 1 147 ? -26.828 10.688 -0.332 1 95.69 147 ASP A CA 1
ATOM 1160 C C . ASP A 1 147 ? -26.625 10.344 1.142 1 95.69 147 ASP A C 1
ATOM 1162 O O . ASP A 1 147 ? -26.547 11.234 1.987 1 95.69 147 ASP A O 1
ATOM 1166 N N . LYS A 1 148 ? -26.594 9.141 1.391 1 95.81 148 LYS A N 1
ATOM 1167 C CA . LYS A 1 148 ? -26.359 8.703 2.764 1 95.81 148 LYS A CA 1
ATOM 1168 C C . LYS A 1 148 ? -24.969 9.125 3.248 1 95.81 148 LYS A C 1
ATOM 1170 O O . LYS A 1 148 ? -24.812 9.531 4.398 1 95.81 148 LYS A O 1
ATOM 1175 N N . VAL A 1 149 ? -23.984 8.977 2.393 1 97.31 149 VAL A N 1
ATOM 1176 C CA . VAL A 1 149 ? -22.625 9.391 2.707 1 97.31 149 VAL A CA 1
ATOM 1177 C C . VAL A 1 149 ? -22.609 10.883 3.043 1 97.31 149 VAL A C 1
ATOM 1179 O O . VAL A 1 149 ? -22.016 11.289 4.051 1 97.31 149 VAL A O 1
ATOM 1182 N N . GLU A 1 150 ? -23.266 11.648 2.242 1 96.25 150 GLU A N 1
ATOM 1183 C CA . GLU A 1 150 ? -23.312 13.094 2.455 1 96.25 150 GLU A CA 1
ATOM 1184 C C . GLU A 1 150 ? -24 13.43 3.777 1 96.25 150 GLU A C 1
ATOM 1186 O O . GLU A 1 150 ? -23.578 14.344 4.488 1 96.25 150 GLU A O 1
ATOM 1191 N N . GLU A 1 151 ? -25.031 12.742 4.055 1 96.12 151 GLU A N 1
ATOM 1192 C CA . GLU A 1 151 ? -25.734 12.961 5.312 1 96.12 151 GLU A CA 1
ATOM 1193 C C . GLU A 1 151 ? -24.812 12.727 6.508 1 96.12 151 GLU A C 1
ATOM 1195 O O . GLU A 1 151 ? -24.828 13.508 7.465 1 96.12 151 GLU A O 1
ATOM 1200 N N . GLN A 1 152 ? -24.031 11.688 6.465 1 95.62 152 GLN A N 1
ATOM 1201 C CA . GLN A 1 152 ? -23.094 11.359 7.527 1 95.62 152 GLN A CA 1
ATOM 1202 C C . GLN A 1 152 ? -22.031 12.453 7.695 1 95.62 152 GLN A C 1
ATOM 1204 O O . GLN A 1 152 ? -21.672 12.797 8.82 1 95.62 152 GLN A O 1
ATOM 1209 N N . VAL A 1 153 ? -21.609 12.969 6.609 1 96.75 153 VAL A N 1
ATOM 1210 C CA . VAL A 1 153 ? -20.547 13.969 6.609 1 96.75 153 VAL A CA 1
ATOM 1211 C C . VAL A 1 153 ? -21.109 15.312 7.07 1 96.75 153 VAL A C 1
ATOM 1213 O O . VAL A 1 153 ? -20.484 16.016 7.867 1 96.75 153 VAL A O 1
ATOM 1216 N N . LYS A 1 154 ? -22.266 15.641 6.598 1 95.38 154 LYS A N 1
ATOM 1217 C CA . LYS A 1 154 ? -22.922 16.906 6.945 1 95.38 154 LYS A CA 1
ATOM 1218 C C . LYS A 1 154 ? -23.125 17.016 8.453 1 95.38 154 LYS A C 1
ATOM 1220 O O . LYS A 1 154 ? -23.016 18.109 9.023 1 95.38 154 LYS A O 1
ATOM 1225 N N . ALA A 1 155 ? -23.391 15.961 9.039 1 94.56 155 ALA A N 1
ATOM 1226 C CA . ALA A 1 155 ? -23.641 15.938 10.477 1 94.56 155 ALA A CA 1
ATOM 1227 C C . ALA A 1 155 ? -22.406 16.328 11.266 1 94.56 155 ALA A C 1
ATOM 1229 O O . ALA A 1 155 ? -22.5 16.75 12.422 1 94.56 155 ALA A O 1
ATOM 1230 N N . LEU A 1 156 ? -21.25 16.266 10.625 1 95.06 156 LEU A N 1
ATOM 1231 C CA . LEU A 1 156 ? -19.984 16.5 11.32 1 95.06 156 LEU A CA 1
ATOM 1232 C C . LEU A 1 156 ? -19.375 17.844 10.891 1 95.06 156 LEU A C 1
ATOM 1234 O O . LEU A 1 156 ? -18.266 18.188 11.297 1 95.06 156 LEU A O 1
ATOM 1238 N N . THR A 1 157 ? -20.094 18.562 10.023 1 93.88 157 THR A N 1
ATOM 1239 C CA . THR A 1 157 ? -19.484 19.75 9.445 1 93.88 157 THR A CA 1
ATOM 1240 C C . THR A 1 157 ? -20.391 20.953 9.617 1 93.88 157 THR A C 1
ATOM 1242 O O . THR A 1 157 ? -21.562 20.812 9.984 1 93.88 157 THR A O 1
ATOM 1245 N N . ASP A 1 158 ? -19.781 22.156 9.398 1 92.69 158 ASP A N 1
ATOM 1246 C CA . ASP A 1 158 ? -20.484 23.406 9.617 1 92.69 158 ASP A CA 1
ATOM 1247 C C . ASP A 1 158 ? -21 23.984 8.297 1 92.69 158 ASP A C 1
ATOM 1249 O O . ASP A 1 158 ? -21.953 24.766 8.281 1 92.69 158 ASP A O 1
ATOM 1253 N N . GLY A 1 159 ? -20.281 23.656 7.195 1 89.94 159 GLY A N 1
ATOM 1254 C CA . GLY A 1 159 ? -20.641 24.203 5.898 1 89.94 159 GLY A CA 1
ATOM 1255 C C . GLY A 1 159 ? -20.141 23.375 4.734 1 89.94 159 GLY A C 1
ATOM 1256 O O . GLY A 1 159 ? -19.438 22.391 4.934 1 89.94 159 GLY A O 1
ATOM 1257 N N . ASP A 1 160 ? -20.625 23.719 3.584 1 89.25 160 ASP A N 1
ATOM 1258 C CA . ASP A 1 160 ? -20.203 23.016 2.375 1 89.25 160 ASP A CA 1
ATOM 1259 C C . ASP A 1 160 ? -20.156 23.969 1.178 1 89.25 160 ASP A C 1
ATOM 1261 O O . ASP A 1 160 ? -20.703 25.062 1.227 1 89.25 160 ASP A O 1
ATOM 1265 N N . TYR A 1 161 ? -19.406 23.641 0.234 1 85.81 161 TYR A N 1
ATOM 1266 C CA . TYR A 1 161 ? -19.391 24.312 -1.061 1 85.81 161 TYR A CA 1
ATOM 1267 C C . TYR A 1 161 ? -19.078 23.328 -2.182 1 85.81 161 TYR A C 1
ATOM 1269 O O . TYR A 1 161 ? -18.75 22.156 -1.924 1 85.81 161 TYR A O 1
ATOM 1277 N N . HIS A 1 162 ? -19.359 23.719 -3.42 1 85.75 162 HIS A N 1
ATOM 1278 C CA . HIS A 1 162 ? -19.156 22.875 -4.594 1 85.75 162 HIS A CA 1
ATOM 1279 C C . HIS A 1 162 ? -18.125 23.484 -5.531 1 85.75 162 HIS A C 1
ATOM 1281 O O . HIS A 1 162 ? -18.156 24.672 -5.824 1 85.75 162 HIS A O 1
ATOM 1287 N N . VAL A 1 163 ? -17.156 22.594 -5.844 1 79.31 163 VAL A N 1
ATOM 1288 C CA . VAL A 1 163 ? -16.125 23.047 -6.77 1 79.31 163 VAL A CA 1
ATOM 1289 C C . VAL A 1 163 ? -15.781 21.938 -7.746 1 79.31 163 VAL A C 1
ATOM 1291 O O . VAL A 1 163 ? -15.453 20.812 -7.336 1 79.31 163 VAL A O 1
ATOM 1294 N N . ALA A 1 164 ? -15.852 22.203 -9.016 1 77.56 164 ALA A N 1
ATOM 1295 C CA . ALA A 1 164 ? -15.406 21.312 -10.094 1 77.56 164 ALA A CA 1
ATOM 1296 C C . ALA A 1 164 ? -15.984 19.906 -9.922 1 77.56 164 ALA A C 1
ATOM 1298 O O . ALA A 1 164 ? -15.258 18.922 -9.992 1 77.56 164 ALA A O 1
ATOM 1299 N N . GLY A 1 165 ? -17.344 19.797 -9.562 1 79.69 165 GLY A N 1
ATOM 1300 C CA . GLY A 1 165 ? -18.031 18.516 -9.508 1 79.69 165 GLY A CA 1
ATOM 1301 C C . GLY A 1 165 ? -17.812 17.781 -8.203 1 79.69 165 GLY A C 1
ATOM 1302 O O . GLY A 1 165 ? -18.234 16.625 -8.062 1 79.69 165 GLY A O 1
ATOM 1303 N N . VAL A 1 166 ? -17.141 18.438 -7.324 1 86.81 166 VAL A N 1
ATOM 1304 C CA . VAL A 1 166 ? -16.875 17.844 -6.02 1 86.81 166 VAL A CA 1
ATOM 1305 C C . VAL A 1 166 ? -17.547 18.672 -4.922 1 86.81 166 VAL A C 1
ATOM 1307 O O . VAL A 1 166 ? -17.5 19.906 -4.961 1 86.81 166 VAL A O 1
ATOM 1310 N N . LYS A 1 167 ? -18.188 18.062 -4.051 1 90.44 167 LYS A N 1
ATOM 1311 C CA . LYS A 1 167 ? -18.734 18.734 -2.883 1 90.44 167 LYS A CA 1
ATOM 1312 C C . LYS A 1 167 ? -17.766 18.672 -1.703 1 90.44 167 LYS A C 1
ATOM 1314 O O . LYS A 1 167 ? -17.234 17.609 -1.386 1 90.44 167 LYS A O 1
ATOM 1319 N N . ILE A 1 168 ? -17.547 19.766 -1.132 1 90.56 168 ILE A N 1
ATOM 1320 C CA . ILE A 1 168 ? -16.609 19.859 -0.012 1 90.56 168 ILE A CA 1
ATOM 1321 C C . ILE A 1 168 ? -17.359 20.281 1.248 1 90.56 168 ILE A C 1
ATOM 1323 O O . ILE A 1 168 ? -18.062 21.297 1.25 1 90.56 168 ILE A O 1
ATOM 1327 N N . TYR A 1 169 ? -17.266 19.5 2.24 1 91.69 169 TYR A N 1
ATOM 1328 C CA . TYR A 1 169 ? -17.812 19.797 3.562 1 91.69 169 TYR A CA 1
ATOM 1329 C C . TYR A 1 169 ? -16.703 20.141 4.543 1 91.69 169 TYR A C 1
ATOM 1331 O O . TYR A 1 169 ? -15.617 19.562 4.492 1 91.69 169 TYR A O 1
ATOM 1339 N N . HIS A 1 170 ? -17 21.156 5.41 1 91 170 HIS A N 1
ATOM 1340 C CA . HIS A 1 170 ? -15.852 21.562 6.223 1 91 170 HIS A CA 1
ATOM 1341 C C . HIS A 1 170 ? -16.297 22.156 7.555 1 91 170 HIS A C 1
ATOM 1343 O O . HIS A 1 170 ? -17.438 22.578 7.695 1 91 170 HIS A O 1
ATOM 1349 N N . LYS A 1 171 ? -15.516 22.078 8.5 1 90.19 171 LYS A N 1
ATOM 1350 C CA . LYS A 1 171 ? -15.445 22.812 9.766 1 90.19 171 LYS A CA 1
ATOM 1351 C C . LYS A 1 171 ? -14 23.078 10.172 1 90.19 171 LYS A C 1
ATOM 1353 O O . LYS A 1 171 ? -13.07 22.562 9.547 1 90.19 171 LYS A O 1
ATOM 1358 N N . PRO A 1 172 ? -13.727 23.938 11.148 1 86 172 PRO A N 1
ATOM 1359 C CA . PRO A 1 172 ? -12.328 24.203 11.508 1 86 172 PRO A CA 1
ATOM 1360 C C . PRO A 1 172 ? -11.547 22.906 11.789 1 86 172 PRO A C 1
ATOM 1362 O O . PRO A 1 172 ? -11.914 22.141 12.672 1 86 172 PRO A O 1
ATOM 1365 N N . GLY A 1 173 ? -10.531 22.625 10.961 1 85.44 173 GLY A N 1
ATOM 1366 C CA . GLY A 1 173 ? -9.641 21.484 11.148 1 85.44 173 GLY A CA 1
ATOM 1367 C C . GLY A 1 173 ? -10.156 20.219 10.516 1 85.44 173 GLY A C 1
ATOM 1368 O O . GLY A 1 173 ? -9.602 19.141 10.734 1 85.44 173 GLY A O 1
ATOM 1369 N N . PHE A 1 174 ? -11.227 20.375 9.781 1 91 174 PHE A N 1
ATOM 1370 C CA . PHE A 1 174 ? -11.883 19.188 9.258 1 91 174 PHE A CA 1
ATOM 1371 C C . PHE A 1 174 ? -12.469 19.453 7.875 1 91 174 PHE A C 1
ATOM 1373 O O . PHE A 1 174 ? -13.18 20.453 7.676 1 91 174 PHE A O 1
ATOM 1380 N N . MET A 1 175 ? -12.086 18.594 6.941 1 91.19 175 MET A N 1
ATOM 1381 C CA . MET A 1 175 ? -12.578 18.75 5.574 1 91.19 175 MET A CA 1
ATOM 1382 C C . MET A 1 175 ? -12.859 17.391 4.938 1 91.19 175 MET A C 1
ATOM 1384 O O . MET A 1 175 ? -12.07 16.453 5.086 1 91.19 175 MET A O 1
ATOM 1388 N N . VAL A 1 176 ? -13.977 17.281 4.262 1 93 176 VAL A N 1
ATOM 1389 C CA . VAL A 1 176 ? -14.344 16.078 3.533 1 93 176 VAL A CA 1
ATOM 1390 C C . VAL A 1 176 ? -14.758 16.438 2.109 1 93 176 VAL A C 1
ATOM 1392 O O . VAL A 1 176 ? -15.586 17.328 1.904 1 93 176 VAL A O 1
ATOM 1395 N N . SER A 1 177 ? -14.172 15.828 1.213 1 91.94 177 SER A N 1
ATOM 1396 C CA . SER A 1 177 ? -14.594 15.969 -0.177 1 91.94 177 SER A CA 1
ATOM 1397 C C . SER A 1 177 ? -15.328 14.727 -0.665 1 91.94 177 SER A C 1
ATOM 1399 O O . SER A 1 177 ? -14.914 13.602 -0.387 1 91.94 177 SER A O 1
ATOM 1401 N N . ILE A 1 178 ? -16.406 14.969 -1.376 1 93.69 178 ILE A N 1
ATOM 1402 C CA . ILE A 1 178 ? -17.203 13.867 -1.912 1 93.69 178 ILE A CA 1
ATOM 1403 C C . ILE A 1 178 ? -17.375 14.039 -3.42 1 93.69 178 ILE A C 1
ATOM 1405 O O . ILE A 1 178 ? -17.844 15.086 -3.883 1 93.69 178 ILE A O 1
ATOM 1409 N N . ARG A 1 179 ? -16.969 13.086 -4.133 1 92.56 179 ARG A N 1
ATOM 1410 C CA . ARG A 1 179 ? -17.203 13.031 -5.574 1 92.56 179 ARG A CA 1
ATOM 1411 C C . ARG A 1 179 ? -18.141 11.891 -5.938 1 92.56 179 ARG A C 1
ATOM 1413 O O . ARG A 1 179 ? -17.844 10.727 -5.684 1 92.56 179 ARG A O 1
ATOM 1420 N N . ARG A 1 180 ? -19.203 12.258 -6.559 1 93.75 180 ARG A N 1
ATOM 1421 C CA . ARG A 1 180 ? -20.156 11.266 -7.047 1 93.75 180 ARG A CA 1
ATOM 1422 C C . ARG A 1 180 ? -19.734 10.734 -8.414 1 93.75 180 ARG A C 1
ATOM 1424 O O . ARG A 1 180 ? -19.641 11.492 -9.383 1 93.75 180 ARG A O 1
ATOM 1431 N N . ILE A 1 181 ? -19.438 9.484 -8.453 1 92.25 181 ILE A N 1
ATOM 1432 C CA . ILE A 1 181 ? -19.016 8.867 -9.695 1 92.25 181 ILE A CA 1
ATOM 1433 C C . ILE A 1 181 ? -20.219 8.312 -10.445 1 92.25 181 ILE A C 1
ATOM 1435 O O . ILE A 1 181 ? -20.297 8.422 -11.672 1 92.25 181 ILE A O 1
ATOM 1439 N N . SER A 1 182 ? -21.109 7.711 -9.75 1 92.81 182 SER A N 1
ATOM 1440 C CA . SER A 1 182 ? -22.391 7.168 -10.203 1 92.81 182 SER A CA 1
ATOM 1441 C C . SER A 1 182 ? -23.422 7.148 -9.07 1 92.81 182 SER A C 1
ATOM 1443 O O . SER A 1 182 ? -23.109 7.559 -7.945 1 92.81 182 SER A O 1
ATOM 1445 N N . PRO A 1 183 ? -24.594 6.707 -9.344 1 93.75 183 PRO A N 1
ATOM 1446 C CA . PRO A 1 183 ? -25.594 6.656 -8.289 1 93.75 183 PRO A CA 1
ATOM 1447 C C . PRO A 1 183 ? -25.203 5.727 -7.141 1 93.75 183 PRO A C 1
ATOM 1449 O O . PRO A 1 183 ? -25.781 5.805 -6.051 1 93.75 183 PRO A O 1
ATOM 1452 N N . TYR A 1 184 ? -24.281 4.828 -7.332 1 96 184 TYR A N 1
ATOM 1453 C CA . TYR A 1 184 ? -23.938 3.883 -6.277 1 96 184 TYR A CA 1
ATOM 1454 C C . TYR A 1 184 ? -22.422 3.857 -6.059 1 96 184 TYR A C 1
ATOM 1456 O O . TYR A 1 184 ? -21.891 2.914 -5.465 1 96 184 TYR A O 1
ATOM 1464 N N . ARG A 1 185 ? -21.75 4.844 -6.59 1 96.75 185 ARG A N 1
ATOM 1465 C CA . ARG A 1 185 ? -20.297 4.938 -6.418 1 96.75 185 ARG A CA 1
ATOM 1466 C C . ARG A 1 185 ? -19.891 6.34 -5.973 1 96.75 185 ARG A C 1
ATOM 1468 O O . ARG A 1 185 ? -20.344 7.332 -6.543 1 96.75 185 ARG A O 1
ATOM 1475 N N . VAL A 1 186 ? -19.078 6.379 -4.973 1 96.12 186 VAL A N 1
ATOM 1476 C CA . VAL A 1 186 ? -18.672 7.664 -4.414 1 96.12 186 VAL A CA 1
ATOM 1477 C C . VAL A 1 186 ? -17.203 7.605 -4.012 1 96.12 186 VAL A C 1
ATOM 1479 O O . VAL A 1 186 ? -16.719 6.582 -3.518 1 96.12 186 VAL A O 1
ATOM 1482 N N . ASN A 1 187 ? -16.484 8.578 -4.293 1 94.56 187 ASN A N 1
ATOM 1483 C CA . ASN A 1 187 ? -15.133 8.812 -3.783 1 94.56 187 ASN A CA 1
ATOM 1484 C C . ASN A 1 187 ? -15.125 9.852 -2.668 1 94.56 187 ASN A C 1
ATOM 1486 O O . ASN A 1 187 ? -15.727 10.914 -2.803 1 94.56 187 ASN A O 1
ATOM 1490 N N . VAL A 1 188 ? -14.508 9.523 -1.58 1 94.75 188 VAL A N 1
ATOM 1491 C CA . VAL A 1 188 ? -14.469 10.43 -0.433 1 94.75 188 VAL A CA 1
ATOM 1492 C C . VAL A 1 188 ? -13.016 10.68 -0.027 1 94.75 188 VAL A C 1
ATOM 1494 O O . VAL A 1 188 ? -12.211 9.75 0.023 1 94.75 188 VAL A O 1
ATOM 1497 N N . ALA A 1 189 ? -12.625 11.844 0.162 1 93.44 189 ALA A N 1
ATOM 1498 C CA . ALA A 1 189 ? -11.352 12.242 0.758 1 93.44 189 ALA A CA 1
ATOM 1499 C C . ALA A 1 189 ? -11.57 13.008 2.061 1 93.44 189 ALA A C 1
ATOM 1501 O O . ALA A 1 189 ? -12.414 13.906 2.127 1 93.44 189 ALA A O 1
ATOM 1502 N N . LEU A 1 190 ? -10.883 12.633 3.035 1 93.12 190 LEU A N 1
ATOM 1503 C CA . LEU A 1 190 ? -11.008 13.219 4.367 1 93.12 190 LEU A CA 1
ATOM 1504 C C . LEU A 1 190 ? -9.664 13.711 4.875 1 93.12 190 LEU A C 1
ATOM 1506 O O . LEU A 1 190 ? -8.656 13 4.781 1 93.12 190 LEU A O 1
ATOM 1510 N N . MET A 1 191 ? -9.594 14.93 5.34 1 90 191 MET A N 1
ATOM 1511 C CA . MET A 1 191 ? -8.445 15.5 6.035 1 90 191 MET A CA 1
ATOM 1512 C C . MET A 1 191 ? -8.859 16.125 7.363 1 90 191 MET A C 1
ATOM 1514 O O . MET A 1 191 ? -9.875 16.828 7.43 1 90 191 MET A O 1
ATOM 1518 N N . CYS A 1 192 ? -8.102 15.805 8.328 1 89 192 CYS A N 1
ATOM 1519 C CA . CYS A 1 192 ? -8.477 16.281 9.648 1 89 192 CYS A CA 1
ATOM 1520 C C . CYS A 1 192 ? -7.25 16.531 10.523 1 89 192 CYS A C 1
ATOM 1522 O O . CYS A 1 192 ? -6.281 15.766 10.453 1 89 192 CYS A O 1
ATOM 1524 N N . SER A 1 193 ? -7.348 17.594 11.273 1 86.12 193 SER A N 1
ATOM 1525 C CA . SER A 1 193 ? -6.309 17.797 12.281 1 86.12 193 SER A CA 1
ATOM 1526 C C . SER A 1 193 ? -6.301 16.672 13.305 1 86.12 193 SER A C 1
ATOM 1528 O O . SER A 1 193 ? -7.348 16.094 13.609 1 86.12 193 SER A O 1
ATOM 1530 N N . ILE A 1 194 ? -5.18 16.438 13.852 1 86.69 194 ILE A N 1
ATOM 1531 C CA . ILE A 1 194 ? -5.02 15.336 14.797 1 86.69 194 ILE A CA 1
ATOM 1532 C C . ILE A 1 194 ? -5.879 15.586 16.031 1 86.69 194 ILE A C 1
ATOM 1534 O O . ILE A 1 194 ? -6.258 14.648 16.734 1 86.69 194 ILE A O 1
ATOM 1538 N N . ASP A 1 195 ? -6.238 16.875 16.328 1 86.69 195 ASP A N 1
ATOM 1539 C CA . ASP A 1 195 ? -7.094 17.219 17.469 1 86.69 195 ASP A CA 1
ATOM 1540 C C . ASP A 1 195 ? -8.5 16.656 17.281 1 86.69 195 ASP A C 1
ATOM 1542 O O . ASP A 1 195 ? -9.266 16.562 18.25 1 86.69 195 ASP A O 1
ATOM 1546 N N . LEU A 1 196 ? -8.797 16.312 16.094 1 91.38 196 LEU A N 1
ATOM 1547 C CA . LEU A 1 196 ? -10.117 15.781 15.789 1 91.38 196 LEU A CA 1
ATOM 1548 C C . LEU A 1 196 ? -10.031 14.305 15.422 1 91.38 196 LEU A C 1
ATOM 1550 O O . LEU A 1 196 ? -10.75 13.836 14.539 1 91.38 196 LEU A O 1
ATOM 1554 N N . VAL A 1 197 ? -9.156 13.57 16.109 1 92.88 197 VAL A N 1
ATOM 1555 C CA . VAL A 1 197 ? -8.852 12.18 15.805 1 92.88 197 VAL A CA 1
ATOM 1556 C C . VAL A 1 197 ? -10.102 11.32 16 1 92.88 197 VAL A C 1
ATOM 1558 O O . VAL A 1 197 ? -10.328 10.367 15.258 1 92.88 197 VAL A O 1
ATOM 1561 N N . ASP A 1 198 ? -10.938 11.609 16.922 1 95.06 198 ASP A N 1
ATOM 1562 C CA . ASP A 1 198 ? -12.141 10.828 17.172 1 95.06 198 ASP A CA 1
ATOM 1563 C C . ASP A 1 198 ? -13.141 10.969 16.031 1 95.06 198 ASP A C 1
ATOM 1565 O O . ASP A 1 198 ? -13.781 9.992 15.625 1 95.06 198 ASP A O 1
ATOM 1569 N N . ASP A 1 199 ? -13.258 12.195 15.531 1 95.12 199 ASP A N 1
ATOM 1570 C CA . ASP A 1 199 ? -14.109 12.414 14.367 1 95.12 199 ASP A CA 1
ATOM 1571 C C . ASP A 1 199 ? -13.594 11.641 13.156 1 95.12 199 ASP A C 1
ATOM 1573 O O . ASP A 1 199 ? -14.383 11.047 12.406 1 95.12 199 ASP A O 1
ATOM 1577 N N . PHE A 1 200 ? -12.258 11.727 12.984 1 95.31 200 PHE A N 1
ATOM 1578 C CA . PHE A 1 200 ? -11.633 10.992 11.891 1 95.31 200 PHE A CA 1
ATOM 1579 C C . PHE A 1 200 ? -11.945 9.508 11.984 1 95.31 200 PHE A C 1
ATOM 1581 O O . PHE A 1 200 ? -12.422 8.898 11.023 1 95.31 200 PHE A O 1
ATOM 1588 N N . LYS A 1 201 ? -11.719 8.922 13.141 1 96.38 201 LYS A N 1
ATOM 1589 C CA . LYS A 1 201 ? -11.945 7.496 13.383 1 96.38 201 LYS A CA 1
ATOM 1590 C C . LYS A 1 201 ? -13.406 7.125 13.156 1 96.38 201 LYS A C 1
ATOM 1592 O O . LYS A 1 201 ? -13.703 6.172 12.43 1 96.38 201 LYS A O 1
ATOM 1597 N N . GLY A 1 202 ? -14.25 7.887 13.789 1 96.81 202 GLY A N 1
ATOM 1598 C CA . GLY A 1 202 ? -15.68 7.617 13.703 1 96.81 202 GLY A CA 1
ATOM 1599 C C . GLY A 1 202 ? -16.219 7.664 12.289 1 96.81 202 GLY A C 1
ATOM 1600 O O . GLY A 1 202 ? -16.906 6.75 11.852 1 96.81 202 GLY A O 1
ATOM 1601 N N . LEU A 1 203 ? -15.883 8.711 11.57 1 97.81 203 LEU A N 1
ATOM 1602 C CA . LEU A 1 203 ? -16.391 8.867 10.211 1 97.81 203 LEU A CA 1
ATOM 1603 C C . LEU A 1 203 ? -15.812 7.793 9.289 1 97.81 203 LEU A C 1
ATOM 1605 O O . LEU A 1 203 ? -16.547 7.215 8.477 1 97.81 203 LEU A O 1
ATOM 1609 N N . THR A 1 204 ? -14.484 7.566 9.391 1 97.5 204 THR A N 1
ATOM 1610 C CA . THR A 1 204 ? -13.844 6.543 8.578 1 97.5 204 THR A CA 1
ATOM 1611 C C . THR A 1 204 ? -14.523 5.195 8.766 1 97.5 204 THR A C 1
ATOM 1613 O O . THR A 1 204 ? -14.898 4.539 7.793 1 97.5 204 THR A O 1
ATOM 1616 N N . LYS A 1 205 ? -14.711 4.84 9.984 1 97.5 205 LYS A N 1
ATOM 1617 C CA . LYS A 1 205 ? -15.352 3.566 10.297 1 97.5 205 LYS A CA 1
ATOM 1618 C C . LYS A 1 205 ? -16.766 3.518 9.742 1 97.5 205 LYS A C 1
ATOM 1620 O O . LYS A 1 205 ? -17.172 2.529 9.125 1 97.5 205 LYS A O 1
ATOM 1625 N N . ALA A 1 206 ? -17.5 4.555 9.977 1 97.5 206 ALA A N 1
ATOM 1626 C CA . ALA A 1 206 ? -18.891 4.617 9.523 1 97.5 206 ALA A CA 1
ATOM 1627 C C . ALA A 1 206 ? -18.969 4.477 8.008 1 97.5 206 ALA A C 1
ATOM 1629 O O . ALA A 1 206 ? -19.797 3.717 7.492 1 97.5 206 ALA A O 1
ATOM 1630 N N . LEU A 1 207 ? -18.156 5.199 7.301 1 98.06 207 LEU A N 1
ATOM 1631 C CA . LEU A 1 207 ? -18.156 5.156 5.84 1 98.06 207 LEU A CA 1
ATOM 1632 C C . LEU A 1 207 ? -17.828 3.752 5.34 1 98.06 207 LEU A C 1
ATOM 1634 O O . LEU A 1 207 ? -18.5 3.244 4.438 1 98.06 207 LEU A O 1
ATOM 1638 N N . LEU A 1 208 ? -16.797 3.145 5.914 1 98.25 208 LEU A N 1
ATOM 1639 C CA . LEU A 1 208 ? -16.359 1.828 5.469 1 98.25 208 LEU A CA 1
ATOM 1640 C C . LEU A 1 208 ? -17.422 0.77 5.773 1 98.25 208 LEU A C 1
ATOM 1642 O O . LEU A 1 208 ? -17.75 -0.053 4.918 1 98.25 208 LEU A O 1
ATOM 1646 N N . LEU A 1 209 ? -18.016 0.831 6.91 1 97.88 209 LEU A N 1
ATOM 1647 C CA . LEU A 1 209 ? -18.938 -0.211 7.352 1 97.88 209 LEU A CA 1
ATOM 1648 C C . LEU A 1 209 ? -20.297 -0.05 6.684 1 97.88 209 LEU A C 1
ATOM 1650 O O . LEU A 1 209 ? -21.062 -1.012 6.586 1 97.88 209 LEU A O 1
ATOM 1654 N N . SER A 1 210 ? -20.609 1.146 6.27 1 96.94 210 SER A N 1
ATOM 1655 C CA . SER A 1 210 ? -21.906 1.355 5.625 1 96.94 210 SER A CA 1
ATOM 1656 C C . SER A 1 210 ? -21.828 1.099 4.125 1 96.94 210 SER A C 1
ATOM 1658 O O . SER A 1 210 ? -22.844 1.094 3.432 1 96.94 210 SER A O 1
ATOM 1660 N N . SER A 1 211 ? -20.656 0.922 3.607 1 97.75 211 SER A N 1
ATOM 1661 C CA . SER A 1 211 ? -20.484 0.685 2.178 1 97.75 211 SER A CA 1
ATOM 1662 C C . SER A 1 211 ? -20.797 -0.763 1.815 1 97.75 211 SER A C 1
ATOM 1664 O O . SER A 1 211 ? -20.781 -1.642 2.68 1 97.75 211 SER A O 1
ATOM 1666 N N . THR A 1 212 ? -21.141 -0.973 0.563 1 98 212 THR A N 1
ATOM 1667 C CA . THR A 1 212 ? -21.328 -2.33 0.061 1 98 212 THR A CA 1
ATOM 1668 C C . THR A 1 212 ? -20 -2.936 -0.371 1 98 212 THR A C 1
ATOM 1670 O O . THR A 1 212 ? -19.719 -4.105 -0.098 1 98 212 THR A O 1
ATOM 1673 N N . ILE A 1 213 ? -19.172 -2.164 -1.052 1 98.31 213 ILE A N 1
ATOM 1674 C CA . ILE A 1 213 ? -17.875 -2.613 -1.515 1 98.31 213 ILE A CA 1
ATOM 1675 C C . ILE A 1 213 ? -16.828 -1.522 -1.267 1 98.31 213 ILE A C 1
ATOM 1677 O O . ILE A 1 213 ? -17.094 -0.341 -1.502 1 98.31 213 ILE A O 1
ATOM 1681 N N . ILE A 1 214 ? -15.742 -1.868 -0.762 1 98.19 214 ILE A N 1
ATOM 1682 C CA . ILE A 1 214 ? -14.57 -0.999 -0.686 1 98.19 214 ILE A CA 1
ATOM 1683 C C . ILE A 1 214 ? -13.664 -1.25 -1.885 1 98.19 214 ILE A C 1
ATOM 1685 O O . ILE A 1 214 ? -12.961 -2.264 -1.938 1 98.19 214 ILE A O 1
ATOM 1689 N N . HIS A 1 215 ? -13.648 -0.343 -2.789 1 97.25 215 HIS A N 1
ATOM 1690 C CA . HIS A 1 215 ? -12.844 -0.498 -3.994 1 97.25 215 HIS A CA 1
ATOM 1691 C C . HIS A 1 215 ? -11.391 -0.103 -3.74 1 97.25 215 HIS A C 1
ATOM 1693 O O . HIS A 1 215 ? -10.477 -0.658 -4.352 1 97.25 215 HIS A O 1
ATOM 1699 N N . ASP A 1 216 ? -11.242 0.898 -2.939 1 95.62 216 ASP A N 1
ATOM 1700 C CA . ASP A 1 216 ? -9.914 1.374 -2.572 1 95.62 216 ASP A CA 1
ATOM 1701 C C . ASP A 1 216 ? -9.945 2.125 -1.242 1 95.62 216 ASP A C 1
ATOM 1703 O O . ASP A 1 216 ? -10.977 2.695 -0.872 1 95.62 216 ASP A O 1
ATOM 1707 N N . LEU A 1 217 ? -8.938 2.059 -0.541 1 96.19 217 LEU A N 1
ATOM 1708 C CA . LEU A 1 217 ? -8.742 2.756 0.726 1 96.19 217 LEU A CA 1
ATOM 1709 C C . LEU A 1 217 ? -7.277 3.129 0.922 1 96.19 217 LEU A C 1
ATOM 1711 O O . LEU A 1 217 ? -6.402 2.264 0.869 1 96.19 217 LEU A O 1
ATOM 1715 N N . ARG A 1 218 ? -7.055 4.359 1.142 1 93.56 218 ARG A N 1
ATOM 1716 C CA . ARG A 1 218 ? -5.703 4.852 1.396 1 93.56 218 ARG A CA 1
ATOM 1717 C C . ARG A 1 218 ? -5.676 5.773 2.613 1 93.56 218 ARG A C 1
ATOM 1719 O O . ARG A 1 218 ? -6.332 6.816 2.623 1 93.56 218 ARG A O 1
ATOM 1726 N N . LEU A 1 219 ? -4.977 5.391 3.539 1 92.69 219 LEU A N 1
ATOM 1727 C CA . LEU A 1 219 ? -4.734 6.242 4.699 1 92.69 219 LEU A CA 1
ATOM 1728 C C . LEU A 1 219 ? -3.424 7.008 4.547 1 92.69 219 LEU A C 1
ATOM 1730 O O . LEU A 1 219 ? -2.434 6.461 4.055 1 92.69 219 LEU A O 1
ATOM 1734 N N . GLY A 1 220 ? -3.432 8.266 4.891 1 88.94 220 GLY A N 1
ATOM 1735 C CA . GLY A 1 220 ? -2.234 9.086 4.809 1 88.94 220 GLY A CA 1
ATOM 1736 C C . GLY A 1 220 ? -2.094 9.812 3.48 1 88.94 220 GLY A C 1
ATOM 1737 O O . GLY A 1 220 ? -1.098 10.492 3.244 1 88.94 220 GLY A O 1
ATOM 1738 N N . ARG A 1 221 ? -3.1 9.664 2.605 1 86.56 221 ARG A N 1
ATOM 1739 C CA . ARG A 1 221 ? -3.086 10.328 1.305 1 86.56 221 ARG A CA 1
ATOM 1740 C C . ARG A 1 221 ? -4.504 10.656 0.844 1 86.56 221 ARG A C 1
ATOM 1742 O O . ARG A 1 221 ? -5.461 9.992 1.243 1 86.56 221 ARG A O 1
ATOM 1749 N N . VAL A 1 222 ? -4.414 11.766 0.116 1 82.75 222 VAL A N 1
ATOM 1750 C CA . VAL A 1 222 ? -5.688 12.125 -0.498 1 82.75 222 VAL A CA 1
ATOM 1751 C C . VAL A 1 222 ? -5.512 12.266 -2.008 1 82.75 222 VAL A C 1
ATOM 1753 O O . VAL A 1 222 ? -4.41 12.531 -2.488 1 82.75 222 VAL A O 1
ATOM 1756 N N . GLY A 1 223 ? -6.137 11.523 -2.861 1 70.81 223 GLY A N 1
ATOM 1757 C CA . GLY A 1 223 ? -6.078 11.719 -4.301 1 70.81 223 GLY A CA 1
ATOM 1758 C C . GLY A 1 223 ? -6.199 13.172 -4.711 1 70.81 223 GLY A C 1
ATOM 1759 O O . GLY A 1 223 ? -6.016 14.07 -3.889 1 70.81 223 GLY A O 1
ATOM 1760 N N . GLU A 1 224 ? -6.227 13.461 -5.887 1 62.06 224 GLU A N 1
ATOM 1761 C CA . GLU A 1 224 ? -6.387 14.812 -6.418 1 62.06 224 GLU A CA 1
ATOM 1762 C C . GLU A 1 224 ? -7.598 15.508 -5.805 1 62.06 224 GLU A C 1
ATOM 1764 O O . GLU A 1 224 ? -8.719 14.992 -5.867 1 62.06 224 GLU A O 1
ATOM 1769 N N . LEU A 1 225 ? -7.219 16.344 -4.734 1 62.62 225 LEU A N 1
ATOM 1770 C CA . LEU A 1 225 ? -8.273 17.203 -4.203 1 62.62 225 LEU A CA 1
ATOM 1771 C C . LEU A 1 225 ? -8.227 18.578 -4.848 1 62.62 225 LEU A C 1
ATOM 1773 O O . LEU A 1 225 ? -7.152 19.156 -5.008 1 62.62 225 LEU A O 1
ATOM 1777 N N . PRO A 1 226 ? -9.219 18.984 -5.465 1 52.75 226 PRO A N 1
ATOM 1778 C CA . PRO A 1 226 ? -9.109 20.344 -6.008 1 52.75 226 PRO A CA 1
ATOM 1779 C C . PRO A 1 226 ? -8.625 21.344 -4.977 1 52.75 226 PRO A C 1
ATOM 1781 O O . PRO A 1 226 ? -8.609 21.062 -3.777 1 52.75 226 PRO A O 1
ATOM 1784 N N . MET A 1 227 ? -8.836 22.703 -4.738 1 48.97 227 MET A N 1
ATOM 1785 C CA . MET A 1 227 ? -8.281 23.922 -4.156 1 48.97 227 MET A CA 1
ATOM 1786 C C . MET A 1 227 ? -8.5 23.953 -2.648 1 48.97 227 MET A C 1
ATOM 1788 O O . MET A 1 227 ? -7.836 24.703 -1.935 1 48.97 227 MET A O 1
ATOM 1792 N N . GLY A 1 228 ? -9.297 23.562 -1.903 1 47.31 228 GLY A N 1
ATOM 1793 C CA . GLY A 1 228 ? -9.766 24.328 -0.767 1 47.31 228 GLY A CA 1
ATOM 1794 C C . GLY A 1 228 ? -8.828 24.281 0.423 1 47.31 228 GLY A C 1
ATOM 1795 O O . GLY A 1 228 ? -9.258 24.031 1.552 1 47.31 228 GLY A O 1
ATOM 1796 N N . MET A 1 229 ? -7.539 24.109 0.264 1 48.88 229 MET A N 1
ATOM 1797 C CA . MET A 1 229 ? -6.707 23.891 1.445 1 48.88 229 MET A CA 1
ATOM 1798 C C . MET A 1 229 ? -6.75 25.109 2.367 1 48.88 229 MET A C 1
ATOM 1800 O O . MET A 1 229 ? -6.086 25.125 3.406 1 48.88 229 MET A O 1
ATOM 1804 N N . ASP A 1 230 ? -7.348 26.156 1.954 1 45.81 230 ASP A N 1
ATOM 1805 C CA . ASP A 1 230 ? -7.367 27.344 2.814 1 45.81 230 ASP A CA 1
ATOM 1806 C C . ASP A 1 230 ? -7.941 27 4.191 1 45.81 230 ASP A C 1
ATOM 1808 O O . ASP A 1 230 ? -7.82 27.797 5.129 1 45.81 230 ASP A O 1
ATOM 1812 N N . VAL A 1 231 ? -8.641 25.938 4.18 1 42.38 231 VAL A N 1
ATOM 1813 C CA . VAL A 1 231 ? -9.305 25.609 5.438 1 42.38 231 VAL A CA 1
ATOM 1814 C C . VAL A 1 231 ? -8.266 25.234 6.488 1 42.38 231 VAL A C 1
ATOM 1816 O O . VAL A 1 231 ? -8.539 25.297 7.691 1 42.38 231 VAL A O 1
ATOM 1819 N N . PHE A 1 232 ? -7.188 24.781 6.102 1 48 232 PHE A N 1
ATOM 1820 C CA . PHE A 1 232 ? -6.219 24.312 7.086 1 48 232 PHE A CA 1
ATOM 1821 C C . PHE A 1 232 ? -5.254 25.438 7.473 1 48 232 PHE A C 1
ATOM 1823 O O . PHE A 1 232 ? -4.426 25.266 8.367 1 48 232 PHE A O 1
ATOM 1830 N N . TYR A 1 233 ? -5.348 26.656 6.719 1 44.34 233 TYR A N 1
ATOM 1831 C CA . TYR A 1 233 ? -4.504 27.781 7.094 1 44.34 233 TYR A CA 1
ATOM 1832 C C . TYR A 1 233 ? -5.277 28.766 7.961 1 44.34 233 TYR A C 1
ATOM 1834 O O . TYR A 1 233 ? -6.477 28.969 7.766 1 44.34 233 TYR A O 1
ATOM 1842 N N . PRO A 1 234 ? -4.77 29.078 9.102 1 35.53 234 PRO A N 1
ATOM 1843 C CA . PRO A 1 234 ? -5.438 30.125 9.875 1 35.53 234 PRO A CA 1
ATOM 1844 C C . PRO A 1 234 ? -5.797 31.344 9.023 1 35.53 234 PRO A C 1
ATOM 1846 O O . PRO A 1 234 ? -5.078 31.672 8.086 1 35.53 234 PRO A O 1
ATOM 1849 N N . ILE A 1 235 ? -7.098 31.734 8.867 1 32.78 235 ILE A N 1
ATOM 1850 C CA . ILE A 1 235 ? -7.555 32.969 8.289 1 32.78 235 ILE A CA 1
ATOM 1851 C C . ILE A 1 235 ? -6.621 34.125 8.703 1 32.78 235 ILE A C 1
ATOM 1853 O O . ILE A 1 235 ? -6.492 34.406 9.891 1 32.78 235 ILE A O 1
ATOM 1857 N N . ALA A 1 236 ? -5.602 34.438 8.008 1 31.83 236 ALA A N 1
ATOM 1858 C CA . ALA A 1 236 ? -4.973 35.75 8.305 1 31.83 236 ALA A CA 1
ATOM 1859 C C . ALA A 1 236 ? -6.02 36.844 8.406 1 31.83 236 ALA A C 1
ATOM 1861 O O . ALA A 1 236 ? -6.93 36.906 7.578 1 31.83 236 ALA A O 1
ATOM 1862 N N . LYS A 1 237 ? -6.227 37.531 9.539 1 31.8 237 LYS A N 1
ATOM 1863 C CA . LYS A 1 237 ? -6.957 38.781 9.734 1 31.8 237 LYS A CA 1
ATOM 1864 C C . LYS A 1 237 ? -6.613 39.781 8.656 1 31.8 237 LYS A C 1
ATOM 1866 O O . LYS A 1 237 ? -5.461 40.219 8.547 1 31.8 237 LYS A O 1
ATOM 1871 N N . ARG A 1 238 ? -7.109 39.812 7.531 1 30.39 238 ARG A N 1
ATOM 1872 C CA . ARG A 1 238 ? -7.117 41 6.703 1 30.39 238 ARG A CA 1
ATOM 1873 C C . ARG A 1 238 ? -7.555 42.219 7.508 1 30.39 238 ARG A C 1
ATOM 1875 O O . ARG A 1 238 ? -8.648 42.219 8.078 1 30.39 238 ARG A O 1
ATOM 1882 N N . SER A 1 239 ? -6.613 43.031 8.102 1 30.94 239 SER A N 1
ATOM 1883 C CA . SER A 1 239 ? -6.879 44.438 8.367 1 30.94 239 SER A CA 1
ATOM 1884 C C . SER A 1 239 ? -7.457 45.125 7.141 1 30.94 239 SER A C 1
ATOM 1886 O O . SER A 1 239 ? -6.773 45.281 6.129 1 30.94 239 SER A O 1
ATOM 1888 N N . LEU A 1 240 ? -8.633 44.938 6.668 1 29.22 240 LEU A N 1
ATOM 1889 C CA . LEU A 1 240 ? -9.422 45.844 5.848 1 29.22 240 LEU A CA 1
ATOM 1890 C C . LEU A 1 240 ? -9.391 47.281 6.418 1 29.22 240 LEU A C 1
ATOM 1892 O O . LEU A 1 240 ? -9.977 47.531 7.473 1 29.22 240 LEU A O 1
ATOM 1896 N N . ASN A 1 241 ? -8.227 48.062 6.375 1 26.19 241 ASN A N 1
ATOM 1897 C CA . ASN A 1 241 ? -8.273 49.5 6.375 1 26.19 241 ASN A CA 1
ATOM 1898 C C . ASN A 1 241 ? -9.156 50.062 5.25 1 26.19 241 ASN A C 1
ATOM 1900 O O . ASN A 1 241 ? -8.852 49.844 4.074 1 26.19 241 ASN A O 1
ATOM 1904 N N . ASN A 1 242 ? -10.453 50.062 5.406 1 26.42 242 ASN A N 1
ATOM 1905 C CA . ASN A 1 242 ? -11.414 51.062 4.957 1 26.42 242 ASN A CA 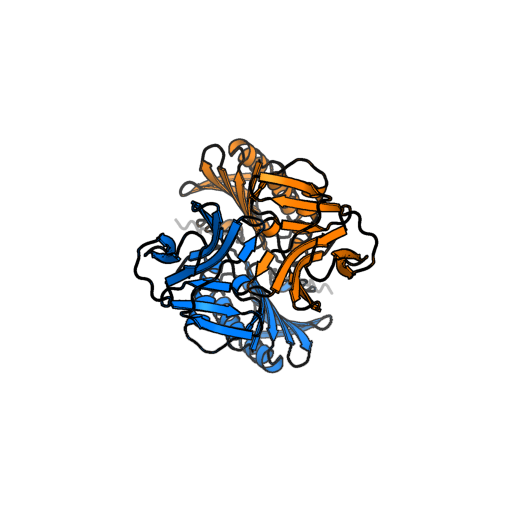1
ATOM 1906 C C . ASN A 1 242 ? -10.891 52.469 5.203 1 26.42 242 ASN A C 1
ATOM 1908 O O . ASN A 1 242 ? -10.875 52.938 6.34 1 26.42 242 ASN A O 1
ATOM 1912 N N . THR A 1 243 ? -9.688 52.938 4.684 1 23.84 243 THR A N 1
ATOM 1913 C CA . THR A 1 243 ? -9.602 54.375 4.445 1 23.84 243 THR A CA 1
ATOM 1914 C C . THR A 1 243 ? -10.734 54.844 3.533 1 23.84 243 THR A C 1
ATOM 1916 O O . THR A 1 243 ? -10.945 54.281 2.459 1 23.84 243 THR A O 1
ATOM 1919 N N . ALA A 1 244 ? -11.406 56.062 4.02 1 24.81 244 ALA A N 1
ATOM 1920 C CA . ALA A 1 244 ? -12.203 57.188 3.506 1 24.81 244 ALA A CA 1
ATOM 1921 C C . ALA A 1 244 ? -11.461 57.938 2.398 1 24.81 244 ALA A C 1
ATOM 1923 O O . ALA A 1 244 ? -10.234 58.062 2.449 1 24.81 244 ALA A O 1
ATOM 1924 N N . MET B 1 1 ? 9.555 -13.367 -1.554 1 86.75 1 MET B N 1
ATOM 1925 C CA . MET B 1 1 ? 8.734 -12.414 -2.291 1 86.75 1 MET B CA 1
ATOM 1926 C C . MET B 1 1 ? 8.719 -12.742 -3.781 1 86.75 1 MET B C 1
ATOM 1928 O O . MET B 1 1 ? 9.695 -13.273 -4.312 1 86.75 1 MET B O 1
ATOM 1932 N N . ILE B 1 2 ? 7.613 -12.453 -4.316 1 92.88 2 ILE B N 1
ATOM 1933 C CA . ILE B 1 2 ? 7.477 -12.781 -5.734 1 92.88 2 ILE B CA 1
ATOM 1934 C C . ILE B 1 2 ? 8.086 -11.664 -6.582 1 92.88 2 ILE B C 1
ATOM 1936 O O . ILE B 1 2 ? 8.219 -10.531 -6.121 1 92.88 2 ILE B O 1
ATOM 1940 N N . PRO B 1 3 ? 8.5 -12.047 -7.73 1 95.81 3 PRO B N 1
ATOM 1941 C CA . PRO B 1 3 ? 9.016 -11.008 -8.625 1 95.81 3 PRO B CA 1
ATOM 1942 C C . PRO B 1 3 ? 7.957 -9.969 -9 1 95.81 3 PRO B C 1
ATOM 1944 O O . PRO B 1 3 ? 6.77 -10.297 -9.078 1 95.81 3 PRO B O 1
ATOM 1947 N N . LYS B 1 4 ? 8.422 -8.805 -9.258 1 97.81 4 LYS B N 1
ATOM 1948 C CA . LYS B 1 4 ? 7.574 -7.727 -9.758 1 97.81 4 LYS B CA 1
ATOM 1949 C C . LYS B 1 4 ? 7.91 -7.387 -11.203 1 97.81 4 LYS B C 1
ATOM 1951 O O . LYS B 1 4 ? 9.078 -7.215 -11.555 1 97.81 4 LYS B O 1
ATOM 1956 N N . PHE B 1 5 ? 6.91 -7.344 -12 1 98.56 5 PHE B N 1
ATOM 1957 C CA . PHE B 1 5 ? 7.047 -6.973 -13.398 1 98.56 5 PHE B CA 1
ATOM 1958 C C . PHE B 1 5 ? 6.555 -5.551 -13.633 1 98.56 5 PHE B C 1
ATOM 1960 O O . PHE B 1 5 ? 5.395 -5.234 -13.367 1 98.56 5 PHE B O 1
ATOM 1967 N N . ILE B 1 6 ? 7.434 -4.754 -14.164 1 98.81 6 ILE B N 1
ATOM 1968 C CA . ILE B 1 6 ? 7.125 -3.328 -14.203 1 98.81 6 ILE B CA 1
ATOM 1969 C C . ILE B 1 6 ? 7.297 -2.807 -15.633 1 98.81 6 ILE B C 1
ATOM 1971 O O . ILE B 1 6 ? 8.359 -2.977 -16.234 1 98.81 6 ILE B O 1
ATOM 1975 N N . LEU B 1 7 ? 6.266 -2.223 -16.094 1 98.31 7 LEU B N 1
ATOM 1976 C CA . LEU B 1 7 ? 6.348 -1.49 -17.359 1 98.31 7 LEU B CA 1
ATOM 1977 C C . LEU B 1 7 ? 6.52 0.004 -17.109 1 98.31 7 LEU B C 1
ATOM 1979 O O . LEU B 1 7 ? 5.895 0.561 -16.203 1 98.31 7 LEU B O 1
ATOM 1983 N N . THR B 1 8 ? 7.375 0.598 -17.859 1 97.31 8 THR B N 1
ATOM 1984 C CA . THR B 1 8 ? 7.648 2.029 -17.781 1 97.31 8 THR B CA 1
ATOM 1985 C C . THR B 1 8 ? 7.664 2.648 -19.188 1 97.31 8 THR B C 1
ATOM 1987 O O . THR B 1 8 ? 7.258 2.01 -20.156 1 97.31 8 THR B O 1
ATOM 1990 N N . HIS B 1 9 ? 8.102 3.883 -19.234 1 92.94 9 HIS B N 1
ATOM 1991 C CA . HIS B 1 9 ? 8.109 4.605 -20.5 1 92.94 9 HIS B CA 1
ATOM 1992 C C . HIS B 1 9 ? 9.133 4.016 -21.469 1 92.94 9 HIS B C 1
ATOM 1994 O O . HIS B 1 9 ? 8.898 3.99 -22.688 1 92.94 9 HIS B O 1
ATOM 2000 N N . ARG B 1 10 ? 10.281 3.531 -21.031 1 95.06 10 ARG B N 1
ATOM 2001 C CA . ARG B 1 10 ? 11.328 2.998 -21.891 1 95.06 10 ARG B CA 1
ATOM 2002 C C . ARG B 1 10 ? 11.258 1.477 -21.969 1 95.06 10 ARG B C 1
ATOM 2004 O O . ARG B 1 10 ? 11.836 0.866 -22.859 1 95.06 10 ARG B O 1
ATOM 2011 N N . HIS B 1 11 ? 10.742 0.891 -21.031 1 96.81 11 HIS B N 1
ATOM 2012 C CA . HIS B 1 11 ? 10.523 -0.549 -20.938 1 96.81 11 HIS B CA 1
ATOM 2013 C C . HIS B 1 11 ? 9.039 -0.884 -20.906 1 96.81 11 HIS B C 1
ATOM 2015 O O . HIS B 1 11 ? 8.453 -1.019 -19.828 1 96.81 11 HIS B O 1
ATOM 2021 N N . HIS B 1 12 ? 8.453 -1.067 -22.047 1 94.69 12 HIS B N 1
ATOM 2022 C CA . HIS B 1 12 ? 7.008 -0.875 -22.078 1 94.69 12 HIS B CA 1
ATOM 2023 C C . HIS B 1 12 ? 6.309 -2.086 -22.688 1 94.69 12 HIS B C 1
ATOM 2025 O O . HIS B 1 12 ? 5.152 -1.996 -23.109 1 94.69 12 HIS B O 1
ATOM 2031 N N . CYS B 1 13 ? 6.953 -3.176 -22.75 1 95.5 13 CYS B N 1
ATOM 2032 C CA . CYS B 1 13 ? 6.277 -4.332 -23.312 1 95.5 13 CYS B CA 1
ATOM 2033 C C . CYS B 1 13 ? 6.73 -5.621 -22.641 1 95.5 13 CYS B C 1
ATOM 2035 O O . CYS B 1 13 ? 7.898 -5.754 -22.266 1 95.5 13 CYS B O 1
ATOM 2037 N N . ALA B 1 14 ? 5.871 -6.543 -22.484 1 97 14 ALA B N 1
ATOM 2038 C CA . ALA B 1 14 ? 6.145 -7.859 -21.922 1 97 14 ALA B CA 1
ATOM 2039 C C . ALA B 1 14 ? 5.324 -8.938 -22.625 1 97 14 ALA B C 1
ATOM 2041 O O . ALA B 1 14 ? 4.273 -8.656 -23.203 1 97 14 ALA B O 1
ATOM 2042 N N . ILE B 1 15 ? 5.859 -10.086 -22.641 1 96.62 15 ILE B N 1
ATOM 2043 C CA . ILE B 1 15 ? 5.145 -11.242 -23.188 1 96.62 15 ILE B CA 1
ATOM 2044 C C . ILE B 1 15 ? 4.82 -12.211 -22.047 1 96.62 15 ILE B C 1
ATOM 2046 O O . ILE B 1 15 ? 5.691 -12.555 -21.25 1 96.62 15 ILE B O 1
ATOM 2050 N N . VAL B 1 16 ? 3.596 -12.586 -21.969 1 95.62 16 VAL B N 1
ATOM 2051 C CA . VAL B 1 16 ? 3.154 -13.586 -21 1 95.62 16 VAL B CA 1
ATOM 2052 C C . VAL B 1 16 ? 2.861 -14.906 -21.703 1 95.62 16 VAL B C 1
ATOM 2054 O O . VAL B 1 16 ? 2.084 -14.945 -22.672 1 95.62 16 VAL B O 1
ATOM 2057 N N . LYS B 1 17 ? 3.475 -15.914 -21.25 1 94 17 LYS B N 1
ATOM 2058 C CA . LYS B 1 17 ? 3.221 -17.25 -21.797 1 94 17 LYS B CA 1
ATOM 2059 C C . LYS B 1 17 ? 2.076 -17.938 -21.047 1 94 17 LYS B C 1
ATOM 2061 O O . LYS B 1 17 ? 2.285 -18.547 -20 1 94 17 LYS B O 1
ATOM 2066 N N . SER B 1 18 ? 0.979 -17.828 -21.547 1 93.06 18 SER B N 1
ATOM 2067 C CA . SER B 1 18 ? -0.181 -18.484 -20.953 1 93.06 18 SER B CA 1
ATOM 2068 C C . SER B 1 18 ? -0.417 -19.859 -21.578 1 93.06 18 SER B C 1
ATOM 2070 O O . SER B 1 18 ? 0.091 -20.141 -22.672 1 93.06 18 SER B O 1
ATOM 2072 N N . ARG B 1 19 ? -1.15 -20.688 -20.969 1 90.56 19 ARG B N 1
ATOM 2073 C CA . ARG B 1 19 ? -1.533 -21.984 -21.5 1 90.56 19 ARG B CA 1
ATOM 2074 C C . ARG B 1 19 ? -2.387 -21.844 -22.75 1 90.56 19 ARG B C 1
ATOM 2076 O O . ARG B 1 19 ? -2.371 -22.703 -23.625 1 90.56 19 ARG B O 1
ATOM 2083 N N . SER B 1 20 ? -3.092 -20.75 -22.781 1 89 20 SER B N 1
ATOM 2084 C CA . SER B 1 20 ? -4.004 -20.516 -23.906 1 89 20 SER B CA 1
ATOM 2085 C C . SER B 1 20 ? -3.309 -19.766 -25.031 1 89 20 SER B C 1
ATOM 2087 O O . SER B 1 20 ? -3.93 -19.453 -26.062 1 89 20 SER B O 1
ATOM 2089 N N . GLY B 1 21 ? -2.084 -19.453 -24.922 1 89.81 21 GLY B N 1
ATOM 2090 C CA . GLY B 1 21 ? -1.328 -18.719 -25.922 1 89.81 21 GLY B CA 1
ATOM 2091 C C . GLY B 1 21 ? -0.561 -17.547 -25.359 1 89.81 21 GLY B C 1
ATOM 2092 O O . GLY B 1 21 ? -0.842 -17.094 -24.234 1 89.81 21 GLY B O 1
ATOM 2093 N N . ASP B 1 22 ? 0.28 -17.125 -26.156 1 91.94 22 ASP B N 1
ATOM 2094 C CA . ASP B 1 22 ? 1.1 -15.992 -25.734 1 91.94 22 ASP B CA 1
ATOM 2095 C C . ASP B 1 22 ? 0.304 -14.688 -25.781 1 91.94 22 ASP B C 1
ATOM 2097 O O . ASP B 1 22 ? -0.485 -14.469 -26.703 1 91.94 22 ASP B O 1
ATOM 2101 N N . LEU B 1 23 ? 0.498 -13.898 -24.766 1 94.88 23 LEU B N 1
ATOM 2102 C CA . LEU B 1 23 ? -0.119 -12.578 -24.703 1 94.88 23 LEU B CA 1
ATOM 2103 C C . LEU B 1 23 ? 0.941 -11.484 -24.703 1 94.88 23 LEU B C 1
ATOM 2105 O O . LEU B 1 23 ? 1.967 -11.609 -24.031 1 94.88 23 LEU B O 1
ATOM 2109 N N . ALA B 1 24 ? 0.695 -10.531 -25.469 1 95.81 24 ALA B N 1
ATOM 2110 C CA . ALA B 1 24 ? 1.555 -9.352 -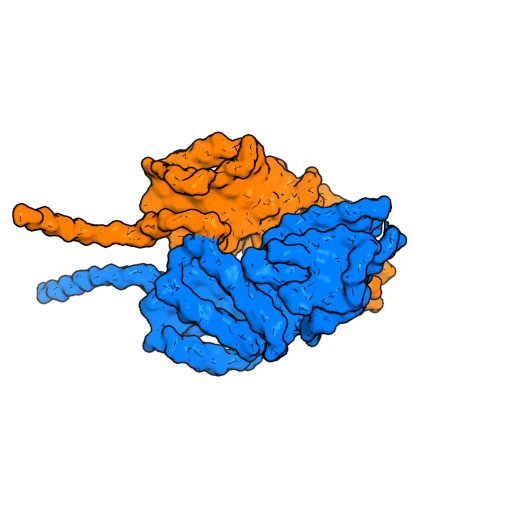25.453 1 95.81 24 ALA B CA 1
ATOM 2111 C C . ALA B 1 24 ? 0.961 -8.25 -24.578 1 95.81 24 ALA B C 1
ATOM 2113 O O . ALA B 1 24 ? -0.214 -7.902 -24.719 1 95.81 24 ALA B O 1
ATOM 2114 N N . LEU B 1 25 ? 1.754 -7.77 -23.672 1 96.75 25 LEU B N 1
ATOM 2115 C CA . LEU B 1 25 ? 1.375 -6.66 -22.812 1 96.75 25 LEU B CA 1
ATOM 2116 C C . LEU B 1 25 ? 2.121 -5.391 -23.188 1 96.75 25 LEU B C 1
ATOM 2118 O O . LEU B 1 25 ? 3.352 -5.383 -23.266 1 96.75 25 LEU B O 1
ATOM 2122 N N . THR B 1 26 ? 1.412 -4.324 -23.422 1 95.88 26 THR B N 1
ATOM 2123 C CA . THR B 1 26 ? 2.002 -3.023 -23.719 1 95.88 26 THR B CA 1
ATOM 2124 C C . THR B 1 26 ? 1.243 -1.905 -23.016 1 95.88 26 THR B C 1
ATOM 2126 O O . THR B 1 26 ? 0.186 -2.141 -22.422 1 95.88 26 THR B O 1
ATOM 2129 N N . ILE B 1 27 ? 1.848 -0.775 -22.938 1 95 27 ILE B N 1
ATOM 2130 C CA . ILE B 1 27 ? 1.136 0.369 -22.391 1 95 27 ILE B CA 1
ATOM 2131 C C . ILE B 1 27 ? 0.808 1.365 -23.5 1 95 27 ILE B C 1
ATOM 2133 O O . ILE B 1 27 ? 1.604 1.562 -24.422 1 95 27 ILE B O 1
ATOM 2137 N N . ASP B 1 28 ? -0.281 1.928 -23.469 1 92.81 28 ASP B N 1
ATOM 2138 C CA . ASP B 1 28 ? -0.64 2.949 -24.453 1 92.81 28 ASP B CA 1
ATOM 2139 C C . ASP B 1 28 ? -0.083 4.312 -24.047 1 92.81 28 ASP B C 1
ATOM 2141 O O . ASP B 1 28 ? 0.692 4.418 -23.094 1 92.81 28 ASP B O 1
ATOM 2145 N N . ARG B 1 29 ? -0.535 5.328 -24.75 1 91.69 29 ARG B N 1
ATOM 2146 C CA . ARG B 1 29 ? 0.015 6.668 -24.547 1 91.69 29 ARG B CA 1
ATOM 2147 C C . ARG B 1 29 ? -0.387 7.227 -23.188 1 91.69 29 ARG B C 1
ATOM 2149 O O . ARG B 1 29 ? 0.303 8.086 -22.625 1 91.69 29 ARG B O 1
ATOM 2156 N N . GLY B 1 30 ? -1.459 6.699 -22.656 1 91.62 30 GLY B N 1
ATOM 2157 C CA . GLY B 1 30 ? -1.94 7.184 -21.359 1 91.62 30 GLY B CA 1
ATOM 2158 C C . GLY B 1 30 ? -1.454 6.355 -20.188 1 91.62 30 GLY B C 1
ATOM 2159 O O . GLY B 1 30 ? -1.764 6.66 -19.047 1 91.62 30 GLY B O 1
ATOM 2160 N N . GLY B 1 31 ? -0.695 5.391 -20.438 1 93.56 31 GLY B N 1
ATOM 2161 C CA . GLY B 1 31 ? -0.162 4.566 -19.359 1 93.56 31 GLY B CA 1
ATOM 2162 C C . GLY B 1 31 ? -1.055 3.389 -19.016 1 93.56 31 GLY B C 1
ATOM 2163 O O . GLY B 1 31 ? -0.859 2.738 -17.984 1 93.56 31 GLY B O 1
ATOM 2164 N N . ARG B 1 32 ? -2.082 3.172 -19.891 1 95.12 32 ARG B N 1
ATOM 2165 C CA . ARG B 1 32 ? -2.971 2.037 -19.672 1 95.12 32 ARG B CA 1
ATOM 2166 C C . ARG B 1 32 ? -2.385 0.756 -20.25 1 95.12 32 ARG B C 1
ATOM 2168 O O . ARG B 1 32 ? -1.843 0.767 -21.359 1 95.12 32 ARG B O 1
ATOM 2175 N N . LEU B 1 33 ? -2.516 -0.336 -19.484 1 96.31 33 LEU B N 1
ATOM 2176 C CA . LEU B 1 33 ? -2.033 -1.626 -19.953 1 96.31 33 LEU B CA 1
ATOM 2177 C C . LEU B 1 33 ? -2.945 -2.174 -21.047 1 96.31 33 LEU B C 1
ATOM 2179 O O . LEU B 1 33 ? -4.164 -2.221 -20.891 1 96.31 33 LEU B O 1
ATOM 2183 N N . ILE B 1 34 ? -2.365 -2.527 -22.156 1 94.56 34 ILE B N 1
ATOM 2184 C CA . ILE B 1 34 ? -3.068 -3.174 -23.266 1 94.56 34 ILE B CA 1
ATOM 2185 C C . ILE B 1 34 ? -2.625 -4.629 -23.375 1 94.56 34 ILE B C 1
ATOM 2187 O O . ILE B 1 34 ? -1.426 -4.922 -23.391 1 94.56 34 ILE B O 1
ATOM 2191 N N . VAL B 1 35 ? -3.596 -5.457 -23.406 1 94.62 35 VAL B N 1
ATOM 2192 C CA . VAL B 1 35 ? -3.328 -6.883 -23.562 1 94.62 35 VAL B CA 1
ATOM 2193 C C . VAL B 1 35 ? -3.746 -7.34 -24.953 1 94.62 35 VAL B C 1
ATOM 2195 O O . VAL B 1 35 ? -4.883 -7.109 -25.375 1 94.62 35 VAL B O 1
ATOM 2198 N N . SER B 1 36 ? -2.805 -7.898 -25.672 1 91.62 36 SER B N 1
ATOM 2199 C CA . SER B 1 36 ? -3.107 -8.352 -27.031 1 91.62 36 SER B CA 1
ATOM 2200 C C . SER B 1 36 ? -2.465 -9.703 -27.312 1 91.62 36 SER B C 1
ATOM 2202 O O . SER B 1 36 ? -1.405 -10.023 -26.781 1 91.62 36 SER B O 1
ATOM 2204 N N . SER B 1 37 ? -3.096 -10.484 -28.156 1 86.12 37 SER B N 1
ATOM 2205 C CA . SER B 1 37 ? -2.525 -11.758 -28.594 1 86.12 37 SER B CA 1
ATOM 2206 C C . SER B 1 37 ? -1.676 -11.586 -29.844 1 86.12 37 SER B C 1
ATOM 2208 O O . SER B 1 37 ? -0.919 -12.484 -30.219 1 86.12 37 SER B O 1
ATOM 2210 N N . SER B 1 38 ? -1.628 -10.484 -30.5 1 75.38 38 SER B N 1
ATOM 2211 C CA . SER B 1 38 ? -1.046 -10.359 -31.828 1 75.38 38 SER B CA 1
ATOM 2212 C C . SER B 1 38 ? 0.043 -9.289 -31.859 1 75.38 38 SER B C 1
ATOM 2214 O O . SER B 1 38 ? 0.839 -9.234 -32.812 1 75.38 38 SER B O 1
ATOM 2216 N N . LYS B 1 39 ? 0.161 -8.43 -30.984 1 67.88 39 LYS B N 1
ATOM 2217 C CA . LYS B 1 39 ? 1.094 -7.316 -31.141 1 67.88 39 LYS B CA 1
ATOM 2218 C C . LYS B 1 39 ? 2.537 -7.781 -30.969 1 67.88 39 LYS B C 1
ATOM 2220 O O . LYS B 1 39 ? 2.836 -8.578 -30.078 1 67.88 39 LYS B O 1
ATOM 2225 N N . PRO B 1 40 ? 3.291 -7.23 -31.938 1 74.62 40 PRO B N 1
ATOM 2226 C CA . PRO B 1 40 ? 4.707 -7.586 -31.812 1 74.62 40 PRO B CA 1
ATOM 2227 C C . PRO B 1 40 ? 5.352 -7 -30.562 1 74.62 40 PRO B C 1
ATOM 2229 O O . PRO B 1 40 ? 5.242 -5.797 -30.312 1 74.62 40 PRO B O 1
ATOM 2232 N N . CYS B 1 41 ? 5.578 -7.715 -29.578 1 85.62 41 CYS B N 1
ATOM 2233 C CA . CYS B 1 41 ? 6.332 -7.395 -28.359 1 85.62 41 CYS B CA 1
ATOM 2234 C C . CYS B 1 41 ? 7.516 -8.336 -28.188 1 85.62 41 CYS B C 1
ATOM 2236 O O . CYS B 1 41 ? 7.367 -9.555 -28.312 1 85.62 41 CYS B O 1
ATOM 2238 N N . THR B 1 42 ? 8.789 -7.762 -28.219 1 84.94 42 THR B N 1
ATOM 2239 C CA . THR B 1 42 ? 9.977 -8.594 -28.031 1 84.94 42 THR B CA 1
ATOM 2240 C C . THR B 1 42 ? 10.289 -8.75 -26.547 1 84.94 42 THR B C 1
ATOM 2242 O O . THR B 1 42 ? 11.18 -9.523 -26.172 1 84.94 42 THR B O 1
ATOM 2245 N N . GLY B 1 43 ? 9.492 -8.148 -25.781 1 90.06 43 GLY B N 1
ATOM 2246 C CA . GLY B 1 43 ? 9.773 -8.18 -24.359 1 90.06 43 GLY B CA 1
ATOM 2247 C C . GLY B 1 43 ? 10.766 -7.117 -23.922 1 90.06 43 GLY B C 1
ATOM 2248 O O . GLY B 1 43 ? 11.898 -7.09 -24.391 1 90.06 43 GLY B O 1
ATOM 2249 N N . ASP B 1 44 ? 10.422 -6.199 -23.25 1 96.81 44 ASP B N 1
ATOM 2250 C CA . ASP B 1 44 ? 11.242 -5.141 -22.656 1 96.81 44 ASP B CA 1
ATOM 2251 C C . ASP B 1 44 ? 10.523 -4.492 -21.469 1 96.81 44 ASP B C 1
ATOM 2253 O O . ASP B 1 44 ? 9.758 -3.543 -21.641 1 96.81 44 ASP B O 1
ATOM 2257 N N . TYR B 1 45 ? 10.836 -5.07 -20.359 1 98.19 45 TYR B N 1
ATOM 2258 C CA . TYR B 1 45 ? 10.234 -4.605 -19.109 1 98.19 45 TYR B CA 1
ATOM 2259 C C . TYR B 1 45 ? 11.25 -4.648 -17.969 1 98.19 45 TYR B C 1
ATOM 2261 O O . TYR B 1 45 ? 12.359 -5.172 -18.125 1 98.19 45 TYR B O 1
ATOM 2269 N N . ILE B 1 46 ? 10.938 -4.035 -16.906 1 98.69 46 ILE B N 1
ATOM 2270 C CA . ILE B 1 46 ? 11.789 -4.086 -15.719 1 98.69 46 ILE B CA 1
ATOM 2271 C C . ILE B 1 46 ? 11.336 -5.219 -14.805 1 98.69 46 ILE B C 1
ATOM 2273 O O . ILE B 1 46 ? 10.148 -5.34 -14.492 1 98.69 46 ILE B O 1
ATOM 2277 N N . LYS B 1 47 ? 12.219 -6.043 -14.492 1 98.38 47 LYS B N 1
ATOM 2278 C CA . LYS B 1 47 ? 11.977 -7.109 -13.523 1 98.38 47 LYS B CA 1
ATOM 2279 C C . LYS B 1 47 ? 12.672 -6.812 -12.195 1 98.38 47 LYS B C 1
ATOM 2281 O O . LYS B 1 47 ? 13.883 -6.598 -12.156 1 98.38 47 LYS B O 1
ATOM 2286 N N . LEU B 1 48 ? 11.906 -6.699 -11.172 1 98.25 48 LEU B N 1
ATOM 2287 C CA . LEU B 1 48 ? 12.43 -6.516 -9.82 1 98.25 48 LEU B CA 1
ATOM 2288 C C . LEU B 1 48 ? 12.273 -7.793 -9 1 98.25 48 LEU B C 1
ATOM 2290 O O . LEU B 1 48 ? 11.148 -8.227 -8.727 1 98.25 48 LEU B O 1
ATOM 2294 N N . GLN B 1 49 ? 13.359 -8.43 -8.742 1 96.62 49 GLN B N 1
ATOM 2295 C CA . GLN B 1 49 ? 13.398 -9.516 -7.77 1 96.62 49 GLN B CA 1
ATOM 2296 C C . GLN B 1 49 ? 13.812 -9.008 -6.391 1 96.62 49 GLN B C 1
ATOM 2298 O O . GLN B 1 49 ? 14.984 -8.727 -6.148 1 96.62 49 GLN B O 1
ATOM 2303 N N . PRO B 1 50 ? 12.859 -8.922 -5.5 1 96.12 50 PRO B N 1
ATOM 2304 C CA . PRO B 1 50 ? 13.156 -8.297 -4.207 1 96.12 50 PRO B CA 1
ATOM 2305 C C . PRO B 1 50 ? 14.391 -8.898 -3.535 1 96.12 50 PRO B C 1
ATOM 2307 O O . PRO B 1 50 ? 14.547 -10.117 -3.502 1 96.12 50 PRO B O 1
ATOM 2310 N N . TYR B 1 51 ? 15.281 -8 -3.064 1 95.56 51 TYR B N 1
ATOM 2311 C CA . TYR B 1 51 ? 16.5 -8.25 -2.291 1 95.56 51 TYR B CA 1
ATOM 2312 C C . TYR B 1 51 ? 17.547 -8.953 -3.139 1 95.56 51 TYR B C 1
ATOM 2314 O O . TYR B 1 51 ? 18.547 -9.453 -2.613 1 95.56 51 TYR B O 1
ATOM 2322 N N . LEU B 1 52 ? 17.281 -9.078 -4.418 1 95.75 52 LEU B N 1
ATOM 2323 C CA . LEU B 1 52 ? 18.266 -9.734 -5.27 1 95.75 52 LEU B CA 1
ATOM 2324 C C . LEU B 1 52 ? 18.719 -8.812 -6.395 1 95.75 52 LEU B C 1
ATOM 2326 O O . LEU B 1 52 ? 19.891 -8.453 -6.473 1 95.75 52 LEU B O 1
ATOM 2330 N N . ARG B 1 53 ? 17.797 -8.469 -7.262 1 96.06 53 ARG B N 1
ATOM 2331 C CA . ARG B 1 53 ? 18.234 -7.66 -8.398 1 96.06 53 ARG B CA 1
ATOM 2332 C C . ARG B 1 53 ? 17.047 -6.945 -9.039 1 96.06 53 ARG B C 1
ATOM 2334 O O . ARG B 1 53 ? 15.891 -7.34 -8.844 1 96.06 53 ARG B O 1
ATOM 2341 N N . ILE B 1 54 ? 17.406 -5.898 -9.773 1 98.19 54 ILE B N 1
ATOM 2342 C CA . ILE B 1 54 ? 16.469 -5.195 -10.648 1 98.19 54 ILE B CA 1
ATOM 2343 C C . ILE B 1 54 ? 17.141 -4.918 -11.992 1 98.19 54 ILE B C 1
ATOM 2345 O O . ILE B 1 54 ? 18.328 -4.59 -12.047 1 98.19 54 ILE B O 1
ATOM 2349 N N . GLY B 1 55 ? 16.375 -5.09 -13.023 1 98 55 GLY B N 1
ATOM 2350 C CA . GLY B 1 55 ? 16.922 -4.754 -14.336 1 98 55 GLY B CA 1
ATOM 2351 C C . GLY B 1 55 ? 15.977 -5.078 -15.477 1 98 55 GLY B C 1
ATOM 2352 O O . GLY B 1 55 ? 14.938 -5.711 -15.266 1 98 55 GLY B O 1
ATOM 2353 N N . PRO B 1 56 ? 16.312 -4.535 -16.594 1 97.88 56 PRO B N 1
ATOM 2354 C CA . PRO B 1 56 ? 15.516 -4.871 -17.781 1 97.88 56 PRO B CA 1
ATOM 2355 C C . PRO B 1 56 ? 15.539 -6.363 -18.109 1 97.88 56 PRO B C 1
ATOM 2357 O O . PRO B 1 56 ? 16.547 -7.035 -17.859 1 97.88 56 PRO B O 1
ATOM 2360 N N . SER B 1 57 ? 14.445 -6.812 -18.562 1 97.62 57 SER B N 1
ATOM 2361 C CA . SER B 1 57 ? 14.32 -8.219 -18.938 1 97.62 57 SER B CA 1
ATOM 2362 C C . SER B 1 57 ? 13.523 -8.383 -20.219 1 97.62 57 SER B C 1
ATOM 2364 O O . SER B 1 57 ? 12.531 -7.68 -20.438 1 97.62 57 SER B O 1
ATOM 2366 N N . SER B 1 58 ? 13.977 -9.289 -21.016 1 95.81 58 SER B N 1
ATOM 2367 C CA . SER B 1 58 ? 13.242 -9.664 -22.219 1 95.81 58 SER B CA 1
ATOM 2368 C C . SER B 1 58 ? 12.648 -11.062 -22.094 1 95.81 58 SER B C 1
ATOM 2370 O O . SER B 1 58 ? 12.086 -11.594 -23.047 1 95.81 58 SER B O 1
ATOM 2372 N N . GLU B 1 59 ? 12.797 -11.625 -20.938 1 95 59 GLU B N 1
ATOM 2373 C CA . GLU B 1 59 ? 12.281 -12.969 -20.703 1 95 59 GLU B CA 1
ATOM 2374 C C . GLU B 1 59 ? 10.766 -13.008 -20.812 1 95 59 GLU B C 1
ATOM 2376 O O . GLU B 1 59 ? 10.086 -12.055 -20.422 1 95 59 GLU B O 1
ATOM 2381 N N . VAL B 1 60 ? 10.328 -14.07 -21.297 1 95.19 60 VAL B N 1
ATOM 2382 C CA . VAL B 1 60 ? 8.883 -14.305 -21.297 1 95.19 60 VAL B CA 1
ATOM 2383 C C . VAL B 1 60 ? 8.398 -14.523 -19.875 1 95.19 60 VAL B C 1
ATOM 2385 O O . VAL B 1 60 ? 9 -15.289 -19.109 1 95.19 60 VAL B O 1
ATOM 2388 N N . ILE B 1 61 ? 7.32 -13.828 -19.516 1 96.62 61 ILE B N 1
ATOM 2389 C CA . ILE B 1 61 ? 6.781 -13.945 -18.172 1 96.62 61 ILE B CA 1
ATOM 2390 C C . ILE B 1 61 ? 5.918 -15.203 -18.078 1 96.62 61 ILE B C 1
ATOM 2392 O O . ILE B 1 61 ? 4.984 -15.391 -18.859 1 96.62 61 ILE B O 1
ATOM 2396 N N . LYS B 1 62 ? 6.246 -16.062 -17.219 1 95.88 62 LYS B N 1
ATOM 2397 C CA . LYS B 1 62 ? 5.391 -17.203 -16.891 1 95.88 62 LYS B CA 1
ATOM 2398 C C . LYS B 1 62 ? 4.379 -16.844 -15.805 1 95.88 62 LYS B C 1
ATOM 2400 O O . LYS B 1 62 ? 4.754 -16.391 -14.727 1 95.88 62 LYS B O 1
ATOM 2405 N N . PRO B 1 63 ? 3.111 -17.062 -16.047 1 96.25 63 PRO B N 1
ATOM 2406 C CA . PRO B 1 63 ? 2.105 -16.734 -15.023 1 96.25 63 PRO B CA 1
ATOM 2407 C C . PRO B 1 63 ? 2.23 -17.594 -13.773 1 96.25 63 PRO B C 1
ATOM 2409 O O . PRO B 1 63 ? 2.756 -18.703 -13.828 1 96.25 63 PRO B O 1
ATOM 2412 N N . PHE B 1 64 ? 1.848 -17.016 -12.695 1 96 64 PHE B N 1
ATOM 2413 C CA . PHE B 1 64 ? 1.657 -17.812 -11.484 1 96 64 PHE B CA 1
ATOM 2414 C C . PHE B 1 64 ? 0.414 -18.688 -11.602 1 96 64 PHE B C 1
ATOM 2416 O O . PHE B 1 64 ? -0.59 -18.266 -12.188 1 96 64 PHE B O 1
ATOM 2423 N N . MET B 1 65 ? 0.519 -19.828 -11.117 1 95 65 MET B N 1
ATOM 2424 C CA . MET B 1 65 ? -0.661 -20.688 -11.094 1 95 65 MET B CA 1
ATOM 2425 C C . MET B 1 65 ? -1.406 -20.547 -9.773 1 95 65 MET B C 1
ATOM 2427 O O . MET B 1 65 ? -0.843 -20.812 -8.711 1 95 65 MET B O 1
ATOM 2431 N N . VAL B 1 66 ? -2.646 -20.031 -9.883 1 93.56 66 VAL B N 1
ATOM 2432 C CA . VAL B 1 66 ? -3.527 -19.906 -8.727 1 93.56 66 VAL B CA 1
ATOM 2433 C C . VAL B 1 66 ? -4.746 -20.812 -8.898 1 93.56 66 VAL B C 1
ATOM 2435 O O . VAL B 1 66 ? -5.656 -20.5 -9.664 1 93.56 66 VAL B O 1
ATOM 2438 N N . TYR B 1 67 ? -4.711 -21.875 -8.211 1 89.81 67 TYR B N 1
ATOM 2439 C CA . TYR B 1 67 ? -5.746 -22.891 -8.375 1 89.81 67 TYR B CA 1
ATOM 2440 C C . TYR B 1 67 ? -5.891 -23.297 -9.836 1 89.81 67 TYR B C 1
ATOM 2442 O O . TYR B 1 67 ? -4.961 -23.859 -10.43 1 89.81 67 TYR B O 1
ATOM 2450 N N . ASP B 1 68 ? -7.004 -22.812 -10.43 1 88.44 68 ASP B N 1
ATOM 2451 C CA . ASP B 1 68 ? -7.305 -23.281 -11.781 1 88.44 68 ASP B CA 1
ATOM 2452 C C . ASP B 1 68 ? -7.094 -22.172 -12.805 1 88.44 68 ASP B C 1
ATOM 2454 O O . ASP B 1 68 ? -7.438 -22.312 -13.977 1 88.44 68 ASP B O 1
ATOM 2458 N N . TYR B 1 69 ? -6.523 -21.109 -12.32 1 93.81 69 TYR B N 1
ATOM 2459 C CA . TYR B 1 69 ? -6.316 -20.031 -13.281 1 93.81 69 TYR B CA 1
ATOM 2460 C C . TYR B 1 69 ? -4.902 -19.469 -13.18 1 93.81 69 TYR B C 1
ATOM 2462 O O . TYR B 1 69 ? -4.176 -19.766 -12.227 1 93.81 69 TYR B O 1
ATOM 2470 N N . GLU B 1 70 ? -4.555 -18.781 -14.219 1 96.62 70 GLU B N 1
ATOM 2471 C CA . GLU B 1 70 ? -3.254 -18.125 -14.297 1 96.62 70 GLU B CA 1
ATOM 2472 C C . GLU B 1 70 ? -3.338 -16.672 -13.836 1 96.62 70 GLU B C 1
ATOM 2474 O O . GLU B 1 70 ? -4.344 -16 -14.07 1 96.62 70 GLU B O 1
ATOM 2479 N N . TYR B 1 71 ? -2.287 -16.234 -13.172 1 96.75 71 TYR B N 1
ATOM 2480 C CA . TYR B 1 71 ? -2.273 -14.898 -12.594 1 96.75 71 TYR B CA 1
ATOM 2481 C C . TYR B 1 71 ? -0.945 -14.203 -12.859 1 96.75 71 TYR B C 1
ATOM 2483 O O . TYR B 1 71 ? 0.121 -14.797 -12.695 1 96.75 71 TYR B O 1
ATOM 2491 N N . VAL B 1 72 ? -0.989 -12.945 -13.305 1 96.69 72 VAL B N 1
ATOM 2492 C CA . VAL B 1 72 ? 0.208 -12.141 -13.516 1 96.69 72 VAL B CA 1
ATOM 2493 C C . VAL B 1 72 ? -0.02 -10.719 -13 1 96.69 72 VAL B C 1
ATOM 2495 O O . VAL B 1 72 ? -0.843 -9.977 -13.539 1 96.69 72 VAL B O 1
ATOM 2498 N N . PRO B 1 73 ? 0.649 -10.344 -11.945 1 97 73 PRO B N 1
ATOM 2499 C CA . PRO B 1 73 ? 0.641 -8.938 -11.539 1 97 73 PRO B CA 1
ATOM 2500 C C . PRO B 1 73 ? 1.619 -8.086 -12.336 1 97 73 PRO B C 1
ATOM 2502 O O . PRO B 1 73 ? 2.814 -8.391 -12.391 1 97 73 PRO B O 1
ATOM 2505 N N . ILE B 1 74 ? 1.134 -7.035 -12.969 1 98.06 74 ILE B N 1
ATOM 2506 C CA . ILE B 1 74 ? 1.973 -6.152 -13.773 1 98.06 74 ILE B CA 1
ATOM 2507 C C . ILE B 1 74 ? 1.843 -4.719 -13.273 1 98.06 74 ILE B C 1
ATOM 2509 O O . ILE B 1 74 ? 0.743 -4.16 -13.242 1 98.06 74 ILE B O 1
ATOM 2513 N N . TYR B 1 75 ? 2.967 -4.191 -12.906 1 98.5 75 TYR B N 1
ATOM 2514 C CA . TYR B 1 75 ? 2.99 -2.783 -12.523 1 98.5 75 TYR B CA 1
ATOM 2515 C C . TYR B 1 75 ? 3.219 -1.894 -13.742 1 98.5 75 TYR B C 1
ATOM 2517 O O . TYR B 1 75 ? 4.02 -2.227 -14.617 1 98.5 75 TYR B O 1
ATOM 2525 N N . VAL B 1 76 ? 2.531 -0.842 -13.75 1 98.44 76 VAL B N 1
ATOM 2526 C CA . VAL B 1 76 ? 2.801 0.219 -14.711 1 98.44 76 VAL B CA 1
ATOM 2527 C C . VAL B 1 76 ? 3.203 1.496 -13.977 1 98.44 76 VAL B C 1
ATOM 2529 O O . VAL B 1 76 ? 2.441 2.012 -13.156 1 98.44 76 VAL B O 1
ATOM 2532 N N . ILE B 1 77 ? 4.355 1.879 -14.164 1 98.25 77 ILE B N 1
ATOM 2533 C CA . ILE B 1 77 ? 4.871 3.148 -13.664 1 98.25 77 ILE B CA 1
ATOM 2534 C C . ILE B 1 77 ? 5.23 4.059 -14.836 1 98.25 77 ILE B C 1
ATOM 2536 O O . ILE B 1 77 ? 6.297 3.914 -15.438 1 98.25 77 ILE B O 1
ATOM 2540 N N . TYR B 1 78 ? 4.32 4.977 -15.133 1 96.25 78 TYR B N 1
ATOM 2541 C CA . TYR B 1 78 ? 4.398 5.77 -16.359 1 96.25 78 TYR B CA 1
ATOM 2542 C C . TYR B 1 78 ? 3.783 7.148 -16.156 1 96.25 78 TYR B C 1
ATOM 2544 O O . TYR B 1 78 ? 2.561 7.281 -16.062 1 96.25 78 TYR B O 1
ATOM 2552 N N . ARG B 1 79 ? 4.672 8.164 -16.078 1 91.75 79 ARG B N 1
ATOM 2553 C CA . ARG B 1 79 ? 4.238 9.547 -15.906 1 91.75 79 ARG B CA 1
ATOM 2554 C C . ARG B 1 79 ? 3.402 9.703 -14.641 1 91.75 79 ARG B C 1
ATOM 2556 O O . ARG B 1 79 ? 3.916 9.57 -13.523 1 91.75 79 ARG B O 1
ATOM 2563 N N . ASP B 1 80 ? 2.078 9.836 -14.82 1 86.81 80 ASP B N 1
ATOM 2564 C CA . ASP B 1 80 ? 1.218 10.07 -13.664 1 86.81 80 ASP B CA 1
ATOM 2565 C C . ASP B 1 80 ? 0.44 8.805 -13.297 1 86.81 80 ASP B C 1
ATOM 2567 O O . ASP B 1 80 ? -0.516 8.867 -12.523 1 86.81 80 ASP B O 1
ATOM 2571 N N . VAL B 1 81 ? 0.938 7.766 -13.828 1 93.31 81 VAL B N 1
ATOM 2572 C CA . VAL B 1 81 ? 0.232 6.512 -13.586 1 93.31 81 VAL B CA 1
ATOM 2573 C C . VAL B 1 81 ? 1.116 5.574 -12.766 1 93.31 81 VAL B C 1
ATOM 2575 O O . VAL B 1 81 ? 2.26 5.305 -13.141 1 93.31 81 VAL B O 1
ATOM 2578 N N . VAL B 1 82 ? 0.688 5.223 -11.703 1 95.81 82 VAL B N 1
ATOM 2579 C CA . VAL B 1 82 ? 1.233 4.141 -10.891 1 95.81 82 VAL B CA 1
ATOM 2580 C C . VAL B 1 82 ? 0.132 3.133 -10.562 1 95.81 82 VAL B C 1
ATOM 2582 O O . VAL B 1 82 ? -0.703 3.377 -9.688 1 95.81 82 VAL B O 1
ATOM 2585 N N . ALA B 1 83 ? 0.193 2.031 -11.281 1 96.94 83 ALA B N 1
ATOM 2586 C CA . ALA B 1 83 ? -0.936 1.11 -11.188 1 96.94 83 ALA B CA 1
ATOM 2587 C C . ALA B 1 83 ? -0.46 -0.339 -11.156 1 96.94 83 ALA B C 1
ATOM 2589 O O . ALA B 1 83 ? 0.604 -0.662 -11.688 1 96.94 83 ALA B O 1
ATOM 2590 N N . LEU B 1 84 ? -1.154 -1.086 -10.461 1 97.5 84 LEU B N 1
ATOM 2591 C CA . LEU B 1 84 ? -1.003 -2.535 -10.5 1 97.5 84 LEU B CA 1
ATOM 2592 C C . LEU B 1 84 ? -2.131 -3.178 -11.305 1 97.5 84 LEU B C 1
ATOM 2594 O O . LEU B 1 84 ? -3.307 -3.021 -10.961 1 97.5 84 LEU B O 1
ATOM 2598 N N . ASN B 1 85 ? -1.748 -3.781 -12.43 1 96.81 85 ASN B N 1
ATOM 2599 C CA . ASN B 1 85 ? -2.672 -4.551 -13.25 1 96.81 85 ASN B CA 1
ATOM 2600 C C . ASN B 1 85 ? -2.646 -6.035 -12.891 1 96.81 85 ASN B C 1
ATOM 2602 O O . ASN B 1 85 ? -1.619 -6.699 -13.039 1 96.81 85 ASN B O 1
ATOM 2606 N N . GLN B 1 86 ? -3.75 -6.48 -12.406 1 96.62 86 GLN B N 1
ATOM 2607 C CA . GLN B 1 86 ? -3.875 -7.895 -12.062 1 96.62 86 GLN B CA 1
ATOM 2608 C C . GLN B 1 86 ? -4.516 -8.68 -13.203 1 96.62 86 GLN B C 1
ATOM 2610 O O . GLN B 1 86 ? -5.734 -8.648 -13.383 1 96.62 86 GLN B O 1
ATOM 2615 N N . LEU B 1 87 ? -3.68 -9.367 -13.875 1 96.19 87 LEU B N 1
ATOM 2616 C CA . LEU B 1 87 ? -4.129 -10.148 -15.023 1 96.19 87 LEU B CA 1
ATOM 2617 C C . LEU B 1 87 ? -4.469 -11.578 -14.609 1 96.19 87 LEU B C 1
ATOM 2619 O O . LEU B 1 87 ? -3.639 -12.266 -14.008 1 96.19 87 LEU B O 1
ATOM 2623 N N . THR B 1 88 ? -5.641 -11.992 -14.883 1 95.06 88 THR B N 1
ATOM 2624 C CA . THR B 1 88 ? -6.066 -13.367 -14.656 1 95.06 88 THR B CA 1
ATOM 2625 C C . THR B 1 88 ? -6.492 -14.023 -15.969 1 95.06 88 THR B C 1
ATOM 2627 O O . THR B 1 88 ? -7.184 -13.406 -16.781 1 95.06 88 THR B O 1
ATOM 2630 N N . ILE B 1 89 ? -6.043 -15.18 -16.172 1 94.31 89 ILE B N 1
ATOM 2631 C CA . ILE B 1 89 ? -6.359 -15.938 -17.375 1 94.31 89 ILE B CA 1
ATOM 2632 C C . ILE B 1 89 ? -7.012 -17.266 -16.984 1 94.31 89 ILE B C 1
ATOM 2634 O O . ILE B 1 89 ? -6.402 -18.094 -16.297 1 94.31 89 ILE B O 1
ATOM 2638 N N . SER B 1 90 ? -8.188 -17.438 -17.422 1 91.88 90 SER B N 1
ATOM 2639 C CA . SER B 1 90 ? -8.945 -18.656 -17.141 1 91.88 90 SER B CA 1
ATOM 2640 C C . SER B 1 90 ? -9.688 -19.141 -18.375 1 91.88 90 SER B C 1
ATOM 2642 O O . SER B 1 90 ? -10.523 -18.406 -18.938 1 91.88 90 SER B O 1
ATOM 2644 N N . GLY B 1 91 ? -9.43 -20.406 -18.812 1 87.5 91 GLY B N 1
ATOM 2645 C CA . GLY B 1 91 ? -10.109 -20.969 -19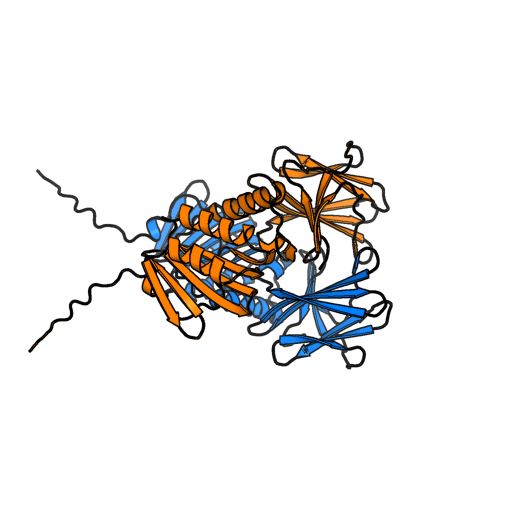.969 1 87.5 91 GLY B CA 1
ATOM 2646 C C . GLY B 1 91 ? -9.984 -20.109 -21.219 1 87.5 91 GLY B C 1
ATOM 2647 O O . GLY B 1 91 ? -10.953 -19.922 -21.938 1 87.5 91 GLY B O 1
ATOM 2648 N N . GLY B 1 92 ? -8.914 -19.453 -21.359 1 85.38 92 GLY B N 1
ATOM 2649 C CA . GLY B 1 92 ? -8.688 -18.625 -22.531 1 85.38 92 GLY B CA 1
ATOM 2650 C C . GLY B 1 92 ? -9.188 -17.203 -22.359 1 85.38 92 GLY B C 1
ATOM 2651 O O . GLY B 1 92 ? -8.914 -16.344 -23.203 1 85.38 92 GLY B O 1
ATOM 2652 N N . ARG B 1 93 ? -9.93 -16.938 -21.344 1 91.94 93 ARG B N 1
ATOM 2653 C CA . ARG B 1 93 ? -10.445 -15.594 -21.094 1 91.94 93 ARG B CA 1
ATOM 2654 C C . ARG B 1 93 ? -9.484 -14.789 -20.234 1 91.94 93 ARG B C 1
ATOM 2656 O O . ARG B 1 93 ? -8.977 -15.289 -19.219 1 91.94 93 ARG B O 1
ATOM 2663 N N . VAL B 1 94 ? -9.266 -13.562 -20.688 1 93.62 94 VAL B N 1
ATOM 2664 C CA . VAL B 1 94 ? -8.359 -12.672 -19.953 1 93.62 94 VAL B CA 1
ATOM 2665 C C . VAL B 1 94 ? -9.172 -11.625 -19.203 1 93.62 94 VAL B C 1
ATOM 2667 O O . VAL B 1 94 ? -10.055 -10.984 -19.766 1 93.62 94 VAL B O 1
ATOM 2670 N N . SER B 1 95 ? -8.906 -11.547 -17.891 1 93.75 95 SER B N 1
ATOM 2671 C CA . SER B 1 95 ? -9.5 -10.5 -17.062 1 93.75 95 SER B CA 1
ATOM 2672 C C . SER B 1 95 ? -8.43 -9.594 -16.453 1 93.75 95 SER B C 1
ATOM 2674 O O . SER B 1 95 ? -7.379 -10.07 -16.031 1 93.75 95 SER B O 1
ATOM 2676 N N . LEU B 1 96 ? -8.734 -8.344 -16.547 1 94.5 96 LEU B N 1
ATOM 2677 C CA . LEU B 1 96 ? -7.797 -7.348 -16.031 1 94.5 96 LEU B CA 1
ATOM 2678 C C . LEU B 1 96 ? -8.445 -6.508 -14.93 1 94.5 96 LEU B C 1
ATOM 2680 O O . LEU B 1 96 ? -9.516 -5.926 -15.141 1 94.5 96 LEU B O 1
ATOM 2684 N N . GLN B 1 97 ? -7.844 -6.52 -13.773 1 93.75 97 GLN B N 1
ATOM 2685 C CA . GLN B 1 97 ? -8.25 -5.637 -12.688 1 93.75 97 GLN B CA 1
ATOM 2686 C C . GLN B 1 97 ? -7.18 -4.586 -12.398 1 93.75 97 GLN B C 1
ATOM 2688 O O . GLN B 1 97 ? -6.012 -4.922 -12.203 1 93.75 97 GLN B O 1
ATOM 2693 N N . LEU B 1 98 ? -7.637 -3.365 -12.367 1 94.81 98 LEU B N 1
ATOM 2694 C CA . LEU B 1 98 ? -6.719 -2.248 -12.156 1 94.81 98 LEU B CA 1
ATOM 2695 C C . LEU B 1 98 ? -6.785 -1.749 -10.719 1 94.81 98 LEU B C 1
ATOM 2697 O O . LEU B 1 98 ? -7.875 -1.521 -10.188 1 94.81 98 LEU B O 1
ATOM 2701 N N . GLU B 1 99 ? -5.605 -1.64 -10.109 1 93.31 99 GLU B N 1
ATOM 2702 C CA . GLU B 1 99 ? -5.473 -1.064 -8.773 1 93.31 99 GLU B CA 1
ATOM 2703 C C . GLU B 1 99 ? -4.465 0.083 -8.766 1 93.31 99 GLU B C 1
ATOM 2705 O O . GLU B 1 99 ? -3.451 0.031 -9.461 1 93.31 99 GLU B O 1
ATOM 2710 N N . ASP B 1 100 ? -4.797 1.032 -7.941 1 91.19 100 ASP B N 1
ATOM 2711 C CA . ASP B 1 100 ? -3.781 2.053 -7.703 1 91.19 100 ASP B CA 1
ATOM 2712 C C . ASP B 1 100 ? -2.617 1.49 -6.891 1 91.19 100 ASP B C 1
ATOM 2714 O O . ASP B 1 100 ? -2.816 0.981 -5.785 1 91.19 100 ASP B O 1
ATOM 2718 N N . ALA B 1 101 ? -1.53 1.518 -7.465 1 94.44 101 ALA B N 1
ATOM 2719 C CA . ALA B 1 101 ? -0.328 1.101 -6.746 1 94.44 101 ALA B CA 1
ATOM 2720 C C . ALA B 1 101 ? 0.354 2.293 -6.082 1 94.44 101 ALA B C 1
ATOM 2722 O O . ALA B 1 101 ? -0.131 3.422 -6.172 1 94.44 101 ALA B O 1
ATOM 2723 N N . ASP B 1 102 ? 1.379 1.94 -5.242 1 92.88 102 ASP B N 1
ATOM 2724 C CA . ASP B 1 102 ? 2.098 3.002 -4.547 1 92.88 102 ASP B CA 1
ATOM 2725 C C . ASP B 1 102 ? 3.564 2.631 -4.34 1 92.88 102 ASP B C 1
ATOM 2727 O O . ASP B 1 102 ? 4.094 1.768 -5.043 1 92.88 102 ASP B O 1
ATOM 2731 N N . GLU B 1 103 ? 4.172 3.295 -3.504 1 95.88 103 GLU B N 1
ATOM 2732 C CA . GLU B 1 103 ? 5.617 3.203 -3.33 1 95.88 103 GLU B CA 1
ATOM 2733 C C . GLU B 1 103 ? 6.027 1.823 -2.826 1 95.88 103 GLU B C 1
ATOM 2735 O O . GLU B 1 103 ? 7.199 1.452 -2.9 1 95.88 103 GLU B O 1
ATOM 2740 N N . THR B 1 104 ? 5.102 0.987 -2.41 1 95.12 104 THR B N 1
ATOM 2741 C CA . THR B 1 104 ? 5.449 -0.332 -1.894 1 95.12 104 THR B CA 1
ATOM 2742 C C . THR B 1 104 ? 6.012 -1.216 -3.002 1 95.12 104 THR B C 1
ATOM 2744 O O . THR B 1 104 ? 6.613 -2.256 -2.729 1 95.12 104 THR B O 1
ATOM 2747 N N . VAL B 1 105 ? 5.859 -0.78 -4.227 1 97.38 105 VAL B N 1
ATOM 2748 C CA . VAL B 1 105 ? 6.43 -1.501 -5.359 1 97.38 105 VAL B CA 1
ATOM 2749 C C . VAL B 1 105 ? 7.949 -1.522 -5.246 1 97.38 105 VAL B C 1
ATOM 2751 O O . VAL B 1 105 ? 8.609 -2.406 -5.801 1 97.38 105 VAL B O 1
ATOM 2754 N N . LEU B 1 106 ? 8.516 -0.631 -4.465 1 97.94 106 LEU B N 1
ATOM 2755 C CA . LEU B 1 106 ? 9.969 -0.509 -4.363 1 97.94 106 LEU B CA 1
ATOM 2756 C C . LEU B 1 106 ? 10.508 -1.381 -3.236 1 97.94 106 LEU B C 1
ATOM 2758 O O . LEU B 1 106 ? 11.727 -1.479 -3.049 1 97.94 106 LEU B O 1
ATOM 2762 N N . ARG B 1 107 ? 9.633 -1.992 -2.486 1 97.19 107 ARG B N 1
ATOM 2763 C CA . ARG B 1 107 ? 10.086 -2.826 -1.378 1 97.19 107 ARG B CA 1
ATOM 2764 C C . ARG B 1 107 ? 11.016 -3.932 -1.867 1 97.19 107 ARG B C 1
ATOM 2766 O O . ARG B 1 107 ? 10.68 -4.664 -2.801 1 97.19 107 ARG B O 1
ATOM 2773 N N . GLY B 1 108 ? 12.141 -4.066 -1.214 1 97.25 108 GLY B N 1
ATOM 2774 C CA . GLY B 1 108 ? 13.133 -5.074 -1.564 1 97.25 108 GLY B CA 1
ATOM 2775 C C . GLY B 1 108 ? 14.047 -4.648 -2.699 1 97.25 108 GLY B C 1
ATOM 2776 O O . GLY B 1 108 ? 14.875 -5.434 -3.164 1 97.25 108 GLY B O 1
ATOM 2777 N N . LEU B 1 109 ? 13.914 -3.42 -3.105 1 98.38 109 LEU B N 1
ATOM 2778 C CA . LEU B 1 109 ? 14.711 -2.92 -4.219 1 98.38 109 LEU B CA 1
ATOM 2779 C C . LEU B 1 109 ? 16.188 -2.803 -3.828 1 98.38 109 LEU B C 1
ATOM 2781 O O . LEU B 1 109 ? 16.516 -2.133 -2.85 1 98.38 109 LEU B O 1
ATOM 2785 N N . VAL B 1 110 ? 16.969 -3.5 -4.527 1 98.31 110 VAL B N 1
ATOM 2786 C CA . VAL B 1 110 ? 18.406 -3.248 -4.484 1 98.31 110 VAL B CA 1
ATOM 2787 C C . VAL B 1 110 ? 18.766 -2.107 -5.434 1 98.31 110 VAL B C 1
ATOM 2789 O O . VAL B 1 110 ? 18.719 -2.273 -6.656 1 98.31 110 VAL B O 1
ATOM 2792 N N . VAL B 1 111 ? 19.094 -1.056 -4.852 1 97.94 111 VAL B N 1
ATOM 2793 C CA . VAL B 1 111 ? 19.203 0.181 -5.617 1 97.94 111 VAL B CA 1
ATOM 2794 C C . VAL B 1 111 ? 20.453 0.141 -6.48 1 97.94 111 VAL B C 1
ATOM 2796 O O . VAL B 1 111 ? 21.547 -0.215 -6 1 97.94 111 VAL B O 1
ATOM 2799 N N . ASN B 1 112 ? 20.188 0.412 -7.688 1 95.69 112 ASN B N 1
ATOM 2800 C CA . ASN B 1 112 ? 21.312 0.639 -8.586 1 95.69 112 ASN B CA 1
ATOM 2801 C C . ASN B 1 112 ? 21.234 2.006 -9.258 1 95.69 112 ASN B C 1
ATOM 2803 O O . ASN B 1 112 ? 20.234 2.723 -9.094 1 95.69 112 ASN B O 1
ATOM 2807 N N . ASN B 1 113 ? 22.188 2.607 -9.742 1 90.25 113 ASN B N 1
ATOM 2808 C CA . ASN B 1 113 ? 22.219 3.975 -10.25 1 90.25 113 ASN B CA 1
ATOM 2809 C C . ASN B 1 113 ? 21.75 4.051 -11.703 1 90.25 113 ASN B C 1
ATOM 2811 O O . ASN B 1 113 ? 22.172 4.934 -12.453 1 90.25 113 ASN B O 1
ATOM 2815 N N . GLU B 1 114 ? 20.828 3.121 -11.969 1 96.19 114 GLU B N 1
ATOM 2816 C CA . GLU B 1 114 ? 20.328 3.115 -13.336 1 96.19 114 GLU B CA 1
ATOM 2817 C C . GLU B 1 114 ? 19.188 4.117 -13.508 1 96.19 114 GLU B C 1
ATOM 2819 O O . GLU B 1 114 ? 18.5 4.453 -12.539 1 96.19 114 GLU B O 1
ATOM 2824 N N . ASP B 1 115 ? 18.906 4.508 -14.703 1 96.94 115 ASP B N 1
ATOM 2825 C CA . ASP B 1 115 ? 17.938 5.539 -15.031 1 96.94 115 ASP B CA 1
ATOM 2826 C C . ASP B 1 115 ? 16.516 5.078 -14.711 1 96.94 115 ASP B C 1
ATOM 2828 O O . ASP B 1 115 ? 15.68 5.871 -14.273 1 96.94 115 ASP B O 1
ATOM 2832 N N . TYR B 1 116 ? 16.234 3.871 -14.984 1 97.38 116 TYR B N 1
ATOM 2833 C CA . TYR B 1 116 ? 14.875 3.398 -14.758 1 97.38 116 TYR B CA 1
ATOM 2834 C C . TYR B 1 116 ? 14.531 3.406 -13.273 1 97.38 116 TYR B C 1
ATOM 2836 O O . TYR B 1 116 ? 13.375 3.609 -12.898 1 97.38 116 TYR B O 1
ATOM 2844 N N . VAL B 1 117 ? 15.5 3.18 -12.414 1 98.12 117 VAL B N 1
ATOM 2845 C CA . VAL B 1 117 ? 15.273 3.252 -10.977 1 98.12 117 VAL B CA 1
ATOM 2846 C C . VAL B 1 117 ? 14.969 4.691 -10.57 1 98.12 117 VAL B C 1
ATOM 2848 O O . VAL B 1 117 ? 14 4.953 -9.859 1 98.12 117 VAL B O 1
ATOM 2851 N N . ARG B 1 118 ? 15.781 5.594 -11.078 1 97.88 118 ARG B N 1
ATOM 2852 C CA . ARG B 1 118 ? 15.57 7.016 -10.812 1 97.88 118 ARG B CA 1
ATOM 2853 C C . ARG B 1 118 ? 14.195 7.465 -11.297 1 97.88 118 ARG B C 1
ATOM 2855 O O . ARG B 1 118 ? 13.484 8.172 -10.586 1 97.88 118 ARG B O 1
ATOM 2862 N N . TYR B 1 119 ? 13.914 7.012 -12.43 1 97.75 119 TYR B N 1
ATOM 2863 C CA . TYR B 1 119 ? 12.625 7.359 -13.023 1 97.75 119 TYR B CA 1
ATOM 2864 C C . TYR B 1 119 ? 11.477 6.871 -12.156 1 97.75 119 TYR B C 1
ATOM 2866 O O . TYR B 1 119 ? 10.547 7.625 -11.867 1 97.75 119 TYR B O 1
ATOM 2874 N N . MET B 1 120 ? 11.492 5.617 -11.781 1 97.69 120 MET B N 1
ATOM 2875 C CA . MET B 1 120 ? 10.422 5.047 -10.969 1 97.69 120 MET B CA 1
ATOM 2876 C C . MET B 1 120 ? 10.273 5.809 -9.656 1 97.69 120 MET B C 1
ATOM 2878 O O . MET B 1 120 ? 9.164 6.137 -9.242 1 97.69 120 MET B O 1
ATOM 2882 N N . ILE B 1 121 ? 11.344 6.121 -9.031 1 97.88 121 ILE B N 1
ATOM 2883 C CA . ILE B 1 121 ? 11.328 6.852 -7.77 1 97.88 121 ILE B CA 1
ATOM 2884 C C . ILE B 1 121 ? 10.711 8.234 -7.98 1 97.88 121 ILE B C 1
ATOM 2886 O O . ILE B 1 121 ? 9.852 8.664 -7.207 1 97.88 121 ILE B O 1
ATOM 2890 N N . ASP B 1 122 ? 11.078 8.867 -9.055 1 97.12 122 ASP B N 1
ATOM 2891 C CA . ASP B 1 122 ? 10.562 10.195 -9.359 1 97.12 122 ASP B CA 1
ATOM 2892 C C . ASP B 1 122 ? 9.055 10.156 -9.586 1 97.12 122 ASP B C 1
ATOM 2894 O O . ASP B 1 122 ? 8.32 11.008 -9.078 1 97.12 122 ASP B O 1
ATOM 2898 N N . VAL B 1 123 ? 8.656 9.203 -10.32 1 96.69 123 VAL B N 1
ATOM 2899 C CA . VAL B 1 123 ? 7.234 9.094 -10.633 1 96.69 123 VAL B CA 1
ATOM 2900 C C . VAL B 1 123 ? 6.441 8.82 -9.359 1 96.69 123 VAL B C 1
ATOM 2902 O O . VAL B 1 123 ? 5.383 9.406 -9.141 1 96.69 123 VAL B O 1
ATOM 2905 N N . LEU B 1 124 ? 6.957 7.961 -8.516 1 96.56 124 LEU B N 1
ATOM 2906 C CA . LEU B 1 124 ? 6.266 7.586 -7.289 1 96.56 124 LEU B CA 1
ATOM 2907 C C . LEU B 1 124 ? 6.16 8.773 -6.34 1 96.56 124 LEU B C 1
ATOM 2909 O O . LEU B 1 124 ? 5.109 9 -5.73 1 96.56 124 LEU B O 1
ATOM 2913 N N . ILE B 1 125 ? 7.211 9.547 -6.219 1 95.69 125 ILE B N 1
ATOM 2914 C CA . ILE B 1 125 ? 7.199 10.734 -5.367 1 95.69 125 ILE B CA 1
ATOM 2915 C C . ILE B 1 125 ? 6.234 11.773 -5.945 1 95.69 125 ILE B C 1
ATOM 2917 O O . ILE B 1 125 ? 5.434 12.359 -5.215 1 95.69 125 ILE B O 1
ATOM 2921 N N . SER B 1 126 ? 6.285 11.914 -7.227 1 93.12 126 SER B N 1
ATOM 2922 C CA . SER B 1 126 ? 5.41 12.883 -7.883 1 93.12 126 SER B CA 1
ATOM 2923 C C . SER B 1 126 ? 3.941 12.516 -7.703 1 93.12 126 SER B C 1
ATOM 2925 O O . SER B 1 126 ? 3.102 13.383 -7.473 1 93.12 126 SER B O 1
ATOM 2927 N N . LYS B 1 127 ? 3.691 11.258 -7.844 1 91.75 127 LYS B N 1
ATOM 2928 C CA . LYS B 1 127 ? 2.316 10.805 -7.676 1 91.75 127 LYS B CA 1
ATOM 2929 C C . LYS B 1 127 ? 1.803 11.109 -6.273 1 91.75 127 LYS B C 1
ATOM 2931 O O . LYS B 1 127 ? 0.662 11.547 -6.105 1 91.75 127 LYS B O 1
ATOM 2936 N N . TYR B 1 128 ? 2.615 10.891 -5.293 1 91.19 128 TYR B N 1
ATOM 2937 C CA . TYR B 1 128 ? 2.25 11.211 -3.918 1 91.19 128 TYR B CA 1
ATOM 2938 C C . TYR B 1 128 ? 1.981 12.703 -3.756 1 91.19 128 TYR B C 1
ATOM 2940 O O . TYR B 1 128 ? 1.035 13.102 -3.07 1 91.19 128 TYR B O 1
ATOM 2948 N N . LEU B 1 129 ? 2.682 13.453 -4.414 1 89.31 129 LEU B N 1
ATOM 2949 C CA . LEU B 1 129 ? 2.633 14.898 -4.23 1 89.31 129 LEU B CA 1
ATOM 2950 C C . LEU B 1 129 ? 1.458 15.5 -4.992 1 89.31 129 LEU B C 1
ATOM 2952 O O . LEU B 1 129 ? 1.165 16.688 -4.848 1 89.31 129 LEU B O 1
ATOM 2956 N N . GLU B 1 130 ? 0.846 14.695 -5.777 1 82.25 130 GLU B N 1
ATOM 2957 C CA . GLU B 1 130 ? -0.401 15.148 -6.387 1 82.25 130 GLU B CA 1
ATOM 2958 C C . GLU B 1 130 ? -1.486 15.352 -5.332 1 82.25 130 GLU B C 1
ATOM 2960 O O . GLU B 1 130 ? -2.48 16.031 -5.582 1 82.25 130 GLU B O 1
ATOM 2965 N N . SER B 1 131 ? -1.324 14.703 -4.195 1 73.88 131 SER B N 1
ATOM 2966 C CA . SER B 1 131 ? -2.262 14.852 -3.09 1 73.88 131 SER B CA 1
ATOM 2967 C C . SER B 1 131 ? -2.033 16.156 -2.342 1 73.88 131 SER B C 1
ATOM 2969 O O . SER B 1 131 ? -0.948 16.391 -1.809 1 73.88 131 SER B O 1
ATOM 2971 N N . PRO B 1 132 ? -2.977 17 -2.404 1 71.31 132 PRO B N 1
ATOM 2972 C CA . PRO B 1 132 ? -2.801 18.266 -1.7 1 71.31 132 PRO B CA 1
ATOM 2973 C C . PRO B 1 132 ? -2.885 18.125 -0.183 1 71.31 132 PRO B C 1
ATOM 2975 O O . PRO B 1 132 ? -3.953 18.312 0.401 1 71.31 132 PRO B O 1
ATOM 2978 N N . ILE B 1 133 ? -1.891 17.797 0.451 1 78.56 133 ILE B N 1
ATOM 2979 C CA . ILE B 1 133 ? -1.899 17.656 1.902 1 78.56 133 ILE B CA 1
ATOM 2980 C C . ILE B 1 133 ? -0.942 18.672 2.525 1 78.56 133 ILE B C 1
ATOM 2982 O O . ILE B 1 133 ? 0.183 18.844 2.051 1 78.56 133 ILE B O 1
ATOM 2986 N N . PRO B 1 134 ? -1.431 19.359 3.52 1 82.31 134 PRO B N 1
ATOM 2987 C CA . PRO B 1 134 ? -0.619 20.422 4.121 1 82.31 134 PRO B CA 1
ATOM 2988 C C . PRO B 1 134 ? 0.683 19.891 4.723 1 82.31 134 PRO B C 1
ATOM 2990 O O . PRO B 1 134 ? 1.649 20.641 4.863 1 82.31 134 PRO B O 1
ATOM 2993 N N . ILE B 1 135 ? 0.608 18.656 5.105 1 85.94 135 ILE B N 1
ATOM 2994 C CA . ILE B 1 135 ? 1.796 18.047 5.695 1 85.94 135 ILE B CA 1
ATOM 2995 C C . ILE B 1 135 ? 2.172 16.781 4.914 1 85.94 135 ILE B C 1
ATOM 2997 O O . ILE B 1 135 ? 1.359 15.867 4.77 1 85.94 135 ILE B O 1
ATOM 3001 N N . LEU B 1 136 ? 3.344 16.812 4.441 1 89.56 136 LEU B N 1
ATOM 3002 C CA . LEU B 1 136 ? 3.914 15.664 3.758 1 89.56 136 LEU B CA 1
ATOM 3003 C C . LEU B 1 136 ? 4.637 14.75 4.742 1 89.56 136 LEU B C 1
ATOM 3005 O O . LEU B 1 136 ? 5.27 15.227 5.688 1 89.56 136 LEU B O 1
ATOM 3009 N N . ALA B 1 137 ? 4.496 13.5 4.551 1 91.12 137 ALA B N 1
ATOM 3010 C CA . ALA B 1 137 ? 5.109 12.539 5.465 1 91.12 137 ALA B CA 1
ATOM 3011 C C . ALA B 1 137 ? 5.703 11.359 4.703 1 91.12 137 ALA B C 1
ATOM 3013 O O . ALA B 1 137 ? 5.168 10.945 3.672 1 91.12 137 ALA B O 1
ATOM 3014 N N . MET B 1 138 ? 6.742 10.836 5.199 1 93.62 138 MET B N 1
ATOM 3015 C CA . MET B 1 138 ? 7.391 9.648 4.641 1 93.62 138 MET B CA 1
ATOM 3016 C C . MET B 1 138 ? 8.086 8.844 5.734 1 93.62 138 MET B C 1
ATOM 3018 O O . MET B 1 138 ? 8.695 9.414 6.641 1 93.62 138 MET B O 1
ATOM 3022 N N . SER B 1 139 ? 8.016 7.594 5.672 1 93.5 139 SER B N 1
ATOM 3023 C CA . SER B 1 139 ? 8.852 6.688 6.445 1 93.5 139 SER B CA 1
ATOM 3024 C C . SER B 1 139 ? 9.578 5.691 5.543 1 93.5 139 SER B C 1
ATOM 3026 O O . SER B 1 139 ? 8.984 5.156 4.605 1 93.5 139 SER B O 1
ATOM 3028 N N . VAL B 1 140 ? 10.82 5.465 5.844 1 96.19 140 VAL B N 1
ATOM 3029 C CA . VAL B 1 140 ? 11.594 4.531 5.023 1 96.19 140 VAL B CA 1
ATOM 3030 C C . VAL B 1 140 ? 12.516 3.699 5.91 1 96.19 140 VAL B C 1
ATOM 3032 O O . VAL B 1 140 ? 13 4.18 6.938 1 96.19 140 VAL B O 1
ATOM 3035 N N . LYS B 1 141 ? 12.648 2.486 5.617 1 95.94 141 LYS B N 1
ATOM 3036 C CA . LYS B 1 141 ? 13.633 1.558 6.172 1 95.94 141 LYS B CA 1
ATOM 3037 C C . LYS B 1 141 ? 14.688 1.193 5.133 1 95.94 141 LYS B C 1
ATOM 3039 O O . LYS B 1 141 ? 14.375 0.581 4.109 1 95.94 141 LYS B O 1
ATOM 3044 N N . LEU B 1 142 ? 15.93 1.521 5.461 1 98 142 LEU B N 1
ATOM 3045 C CA . LEU B 1 142 ? 16.953 1.449 4.426 1 98 142 LEU B CA 1
ATOM 3046 C C . LEU B 1 142 ? 18.188 0.691 4.926 1 98 142 LEU B C 1
ATOM 3048 O O . LEU B 1 142 ? 18.5 0.734 6.117 1 98 142 LEU B O 1
ATOM 3052 N N . SER B 1 143 ? 18.797 -0.059 3.998 1 98.38 143 SER B N 1
ATOM 3053 C CA . SER B 1 143 ? 20.219 -0.357 4.156 1 98.38 143 SER B CA 1
ATOM 3054 C C . SER B 1 143 ? 21.094 0.784 3.635 1 98.38 143 SER B C 1
ATOM 3056 O O . SER B 1 143 ? 21.125 1.037 2.43 1 98.38 143 SER B O 1
ATOM 3058 N N . ASN B 1 144 ? 21.625 1.44 4.516 1 97.25 144 ASN B N 1
ATOM 3059 C CA . ASN B 1 144 ? 22.438 2.627 4.23 1 97.25 144 ASN B CA 1
ATOM 3060 C C . ASN B 1 144 ? 23.391 2.943 5.371 1 97.25 144 ASN B C 1
ATOM 3062 O O . ASN B 1 144 ? 23.25 2.422 6.477 1 97.25 144 ASN B O 1
ATOM 3066 N N . ASN B 1 145 ? 24.469 3.736 5.043 1 95.88 145 ASN B N 1
ATOM 3067 C CA . ASN B 1 145 ? 25.328 4.273 6.094 1 95.88 145 ASN B CA 1
ATOM 3068 C C . ASN B 1 145 ? 24.625 5.375 6.883 1 95.88 145 ASN B C 1
ATOM 3070 O O . ASN B 1 145 ? 24.344 6.449 6.344 1 95.88 145 ASN B O 1
ATOM 3074 N N . PRO B 1 146 ? 24.359 5.039 8.156 1 95.69 146 PRO B N 1
ATOM 3075 C CA . PRO B 1 146 ? 23.609 6.016 8.953 1 95.69 146 PRO B CA 1
ATOM 3076 C C . PRO B 1 146 ? 24.312 7.367 9.039 1 95.69 146 PRO B C 1
ATOM 3078 O O . PRO B 1 146 ? 23.656 8.406 9.086 1 95.69 146 PRO B O 1
ATOM 3081 N N . ASP B 1 147 ? 25.609 7.352 9.078 1 95.69 147 ASP B N 1
ATOM 3082 C CA . ASP B 1 147 ? 26.359 8.602 9.164 1 95.69 147 ASP B CA 1
ATOM 3083 C C . ASP B 1 147 ? 26.141 9.469 7.926 1 95.69 147 ASP B C 1
ATOM 3085 O O . ASP B 1 147 ? 25.984 10.688 8.031 1 95.69 147 ASP B O 1
ATOM 3089 N N . LYS B 1 148 ? 26.156 8.852 6.859 1 95.69 148 LYS B N 1
ATOM 3090 C CA . LYS B 1 148 ? 25.922 9.578 5.617 1 95.69 148 LYS B CA 1
ATOM 3091 C C . LYS B 1 148 ? 24.5 10.125 5.57 1 95.69 148 LYS B C 1
ATOM 3093 O O . LYS B 1 148 ? 24.266 11.242 5.105 1 95.69 148 LYS B O 1
ATOM 3098 N N . VAL B 1 149 ? 23.547 9.328 6 1 97.31 149 VAL B N 1
ATOM 3099 C CA . VAL B 1 149 ? 22.156 9.75 6.062 1 97.31 149 VAL B CA 1
ATOM 3100 C C . VAL B 1 149 ? 22.016 10.977 6.953 1 97.31 149 VAL B C 1
ATOM 3102 O O . VAL B 1 149 ? 21.375 11.961 6.578 1 97.31 149 VAL B O 1
ATOM 3105 N N . GLU B 1 150 ? 22.656 10.922 8.078 1 96.25 150 GLU B N 1
ATOM 310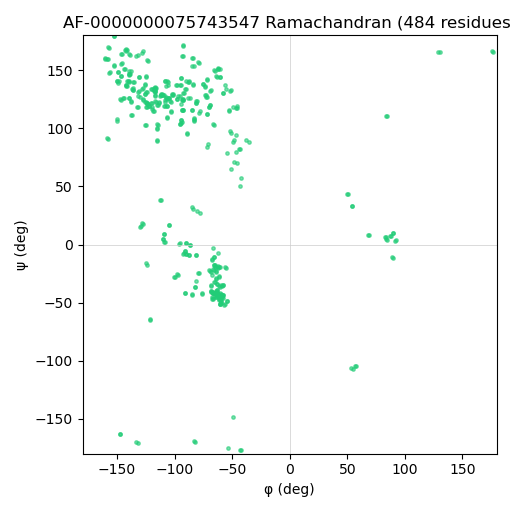6 C CA . GLU B 1 150 ? 22.594 12.039 9.016 1 96.25 150 GLU B CA 1
ATOM 3107 C C . GLU B 1 150 ? 23.219 13.297 8.422 1 96.25 150 GLU B C 1
ATOM 3109 O O . GLU B 1 150 ? 22.703 14.406 8.617 1 96.25 150 GLU B O 1
ATOM 3114 N N . GLU B 1 151 ? 24.281 13.109 7.738 1 96.06 151 GLU B N 1
ATOM 3115 C CA . GLU B 1 151 ? 24.938 14.242 7.09 1 96.06 151 GLU B CA 1
ATOM 3116 C C . GLU B 1 151 ? 24 14.922 6.094 1 96.06 151 GLU B C 1
ATOM 3118 O O . GLU B 1 151 ? 23.922 16.156 6.039 1 96.06 151 GLU B O 1
ATOM 3123 N N . GLN B 1 152 ? 23.281 14.148 5.328 1 95.56 152 GLN B N 1
ATOM 3124 C CA . GLN B 1 152 ? 22.328 14.664 4.344 1 95.56 152 GLN B CA 1
ATOM 3125 C C . GLN B 1 152 ? 21.203 15.445 5.02 1 95.56 152 GLN B C 1
ATOM 3127 O O . GLN B 1 152 ? 20.781 16.484 4.523 1 95.56 152 GLN B O 1
ATOM 3132 N N . VAL B 1 153 ? 20.781 14.945 6.109 1 96.81 153 VAL B N 1
ATOM 3133 C CA . VAL B 1 153 ? 19.656 15.531 6.82 1 96.81 153 VAL B CA 1
ATOM 3134 C C . VAL B 1 153 ? 20.109 16.797 7.539 1 96.81 153 VAL B C 1
ATOM 3136 O O . VAL B 1 153 ? 19.406 17.828 7.516 1 96.81 153 VAL B O 1
ATOM 3139 N N . LYS B 1 154 ? 21.25 16.75 8.133 1 95.38 154 LYS B N 1
ATOM 3140 C CA . LYS B 1 154 ? 21.797 17.875 8.867 1 95.38 154 LYS B CA 1
ATOM 3141 C C . LYS B 1 154 ? 21.969 19.094 7.961 1 95.38 154 LYS B C 1
ATOM 3143 O O . LYS B 1 154 ? 21.75 20.234 8.391 1 95.38 154 LYS B O 1
ATOM 3148 N N . ALA B 1 155 ? 22.281 18.859 6.785 1 94.56 155 ALA B N 1
ATOM 3149 C CA . ALA B 1 155 ? 22.5 19.922 5.816 1 94.56 155 ALA B CA 1
ATOM 3150 C C . ALA B 1 155 ? 21.203 20.703 5.555 1 94.56 155 ALA B C 1
ATOM 3152 O O . ALA B 1 155 ? 21.234 21.844 5.098 1 94.56 155 ALA B O 1
ATOM 3153 N N . LEU B 1 156 ? 20.078 20.109 5.887 1 95.06 156 LEU B N 1
ATOM 3154 C CA . LEU B 1 156 ? 18.797 20.703 5.57 1 95.06 156 LEU B CA 1
ATOM 3155 C C . LEU B 1 156 ? 18.109 21.219 6.832 1 95.06 156 LEU B C 1
ATOM 3157 O O . LEU B 1 156 ? 16.969 21.672 6.781 1 95.06 156 LEU B O 1
ATOM 3161 N N . THR B 1 157 ? 18.781 21.094 7.961 1 94 157 THR B N 1
ATOM 3162 C CA . THR B 1 157 ? 18.109 21.406 9.219 1 94 157 THR B CA 1
ATOM 3163 C C . THR B 1 157 ? 18.938 22.406 10.031 1 94 157 THR B C 1
ATOM 3165 O O . THR B 1 157 ? 20.094 22.656 9.727 1 94 157 THR B O 1
ATOM 3168 N N . ASP B 1 158 ? 18.234 22.969 11.07 1 92.69 158 ASP B N 1
ATOM 3169 C CA . ASP B 1 158 ? 18.844 24.016 11.891 1 92.69 158 ASP B CA 1
ATOM 3170 C C . ASP B 1 158 ? 19.359 23.438 13.203 1 92.69 158 ASP B C 1
ATOM 3172 O O . ASP B 1 158 ? 20.281 24 13.812 1 92.69 158 ASP B O 1
ATOM 3176 N N . GLY B 1 159 ? 18.719 22.359 13.664 1 90.38 159 GLY B N 1
ATOM 3177 C CA . GLY B 1 159 ? 19.078 21.766 14.945 1 90.38 159 GLY B CA 1
ATOM 3178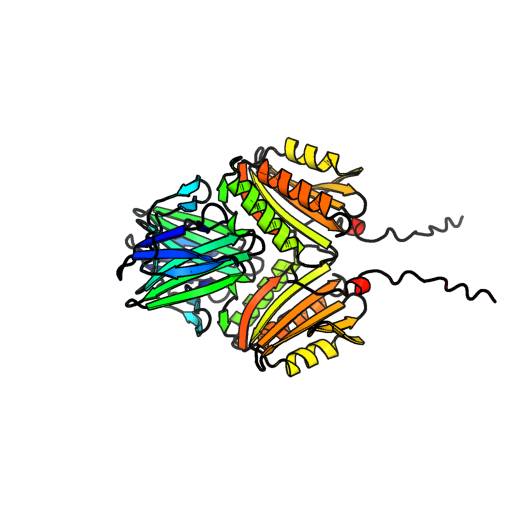 C C . GLY B 1 159 ? 18.672 20.312 15.078 1 90.38 159 GLY B C 1
ATOM 3179 O O . GLY B 1 159 ? 18.047 19.766 14.172 1 90.38 159 GLY B O 1
ATOM 3180 N N . ASP B 1 160 ? 19.156 19.734 16.109 1 89.38 160 ASP B N 1
ATOM 3181 C CA . ASP B 1 160 ? 18.828 18.344 16.375 1 89.38 160 ASP B CA 1
ATOM 3182 C C . ASP B 1 160 ? 18.75 18.062 17.875 1 89.38 160 ASP B C 1
ATOM 3184 O O . ASP B 1 160 ? 19.234 18.875 18.672 1 89.38 160 ASP B O 1
ATOM 3188 N N . TYR B 1 161 ? 18.047 17.094 18.219 1 86 161 TYR B N 1
ATOM 3189 C CA . TYR B 1 161 ? 18.016 16.562 19.578 1 86 161 TYR B CA 1
ATOM 3190 C C . TYR B 1 161 ? 17.828 15.055 19.578 1 86 161 TYR B C 1
ATOM 3192 O O . TYR B 1 161 ? 17.562 14.461 18.531 1 86 161 TYR B O 1
ATOM 3200 N N . HIS B 1 162 ? 18.109 14.43 20.734 1 85.69 162 HIS B N 1
ATOM 3201 C CA . HIS B 1 162 ? 18 12.984 20.875 1 85.69 162 HIS B CA 1
ATOM 3202 C C . HIS B 1 162 ? 16.953 12.609 21.906 1 85.69 162 HIS B C 1
ATOM 3204 O O . HIS B 1 162 ? 16.906 13.195 23 1 85.69 162 HIS B O 1
ATOM 3210 N N . VAL B 1 163 ? 16.078 11.719 21.422 1 79.31 163 VAL B N 1
ATOM 3211 C CA . VAL B 1 163 ? 15.039 11.258 22.344 1 79.31 163 VAL B CA 1
ATOM 3212 C C . VAL B 1 163 ? 14.812 9.766 22.156 1 79.31 163 VAL B C 1
ATOM 3214 O O . VAL B 1 163 ? 14.547 9.297 21.047 1 79.31 163 VAL B O 1
ATOM 3217 N N . ALA B 1 164 ? 14.898 9 23.203 1 77.12 164 ALA B N 1
ATOM 3218 C CA . ALA B 1 164 ? 14.562 7.582 23.25 1 77.12 164 ALA B CA 1
ATOM 3219 C C . ALA B 1 164 ? 15.234 6.82 22.094 1 77.12 164 ALA B C 1
ATOM 3221 O O . ALA B 1 164 ? 14.578 6.051 21.391 1 77.12 164 ALA B O 1
ATOM 3222 N N . GLY B 1 165 ? 16.562 7.113 21.797 1 79.56 165 GLY B N 1
ATOM 3223 C CA . GLY B 1 165 ? 17.328 6.348 20.828 1 79.56 165 GLY B CA 1
ATOM 3224 C C . GLY B 1 165 ? 17.125 6.82 19.406 1 79.56 165 GLY B C 1
ATOM 3225 O O . GLY B 1 165 ? 17.609 6.195 18.453 1 79.56 165 GLY B O 1
ATOM 3226 N N . VAL B 1 166 ? 16.375 7.875 19.297 1 87 166 VAL B N 1
ATOM 3227 C CA . VAL B 1 166 ? 16.109 8.43 17.969 1 87 166 VAL B CA 1
ATOM 3228 C C . VAL B 1 166 ? 16.672 9.844 17.875 1 87 166 VAL B C 1
ATOM 3230 O O . VAL B 1 166 ? 16.562 10.633 18.828 1 87 166 VAL B O 1
ATOM 3233 N N . LYS B 1 167 ? 17.344 10.125 16.875 1 90.69 167 LYS B N 1
ATOM 3234 C CA . LYS B 1 167 ? 17.812 11.484 16.625 1 90.69 167 LYS B CA 1
ATOM 3235 C C . LYS B 1 167 ? 16.812 12.258 15.758 1 90.69 167 LYS B C 1
ATOM 3237 O O . LYS B 1 167 ? 16.344 11.75 14.742 1 90.69 167 LYS B O 1
ATOM 3242 N N . ILE B 1 168 ? 16.5 13.391 16.188 1 90.62 168 ILE B N 1
ATOM 3243 C CA . ILE B 1 168 ? 15.523 14.219 15.477 1 90.62 168 ILE B CA 1
ATOM 3244 C C . ILE B 1 168 ? 16.203 15.492 14.984 1 90.62 168 ILE B C 1
ATOM 3246 O O . ILE B 1 168 ? 16.828 16.219 15.766 1 90.62 168 ILE B O 1
ATOM 3250 N N . TYR B 1 169 ? 16.141 15.719 13.742 1 91.81 169 TYR B N 1
ATOM 3251 C CA . TYR B 1 169 ? 16.609 16.938 13.102 1 91.81 169 TYR B CA 1
ATOM 3252 C C . TYR B 1 169 ? 15.453 17.828 12.672 1 91.81 169 TYR B C 1
ATOM 3254 O O . TYR B 1 169 ? 14.414 17.328 12.234 1 91.81 169 TYR B O 1
ATOM 3262 N N . HIS B 1 170 ? 15.641 19.172 12.867 1 91.06 170 HIS B N 1
ATOM 3263 C CA . HIS B 1 170 ? 14.445 19.953 12.586 1 91.06 170 HIS B CA 1
ATOM 3264 C C . HIS B 1 170 ? 14.812 21.375 12.156 1 91.06 170 HIS B C 1
ATOM 3266 O O . HIS B 1 170 ? 15.914 21.844 12.43 1 91.06 170 HIS B O 1
ATOM 3272 N N . LYS B 1 171 ? 14.016 21.984 11.445 1 90.38 171 LYS B N 1
ATOM 3273 C CA . LYS B 1 171 ? 13.859 23.406 11.156 1 90.38 171 LYS B CA 1
ATOM 3274 C C . LYS B 1 171 ? 12.383 23.781 11.039 1 90.38 171 LYS B C 1
ATOM 3276 O O . LYS B 1 171 ? 11.516 22.906 11.039 1 90.38 171 LYS B O 1
ATOM 3281 N N . PRO B 1 172 ? 12.016 25.062 11.016 1 86.06 172 PRO B N 1
ATOM 3282 C CA . PRO B 1 172 ? 10.594 25.406 10.922 1 86.06 172 PRO B CA 1
ATOM 3283 C C . PRO B 1 172 ? 9.898 24.719 9.758 1 86.06 172 PRO B C 1
ATOM 3285 O O . PRO B 1 172 ? 10.281 24.891 8.602 1 86.06 172 PRO B O 1
ATOM 3288 N N . GLY B 1 173 ? 8.938 23.828 10.055 1 85.81 173 GLY B N 1
ATOM 3289 C CA . GLY B 1 173 ? 8.117 23.141 9.062 1 85.81 173 GLY B CA 1
ATOM 3290 C C . GLY B 1 173 ? 8.742 21.859 8.547 1 85.81 173 GLY B C 1
ATOM 3291 O O . GLY B 1 173 ? 8.266 21.281 7.57 1 85.81 173 GLY B O 1
ATOM 3292 N N . PHE B 1 174 ? 9.828 21.516 9.188 1 91 174 PHE B N 1
ATOM 3293 C CA . PHE B 1 174 ? 10.586 20.391 8.664 1 91 174 PHE B CA 1
ATOM 3294 C C . PHE B 1 174 ? 11.188 19.578 9.805 1 91 174 PHE B C 1
ATOM 3296 O O . PHE B 1 174 ? 11.836 20.125 10.695 1 91 174 PHE B O 1
ATOM 3303 N N . MET B 1 175 ? 10.891 18.281 9.766 1 91.19 175 MET B N 1
ATOM 3304 C CA . MET B 1 175 ? 11.414 17.406 10.805 1 91.19 175 MET B CA 1
ATOM 3305 C C . MET B 1 175 ? 11.805 16.047 10.227 1 91.19 175 MET B C 1
ATOM 3307 O O . MET B 1 175 ? 11.078 15.492 9.406 1 91.19 175 MET B O 1
ATOM 3311 N N . VAL B 1 176 ? 12.938 15.539 10.648 1 93 176 VAL B N 1
ATOM 3312 C CA . VAL B 1 176 ? 13.406 14.219 10.242 1 93 176 VAL B CA 1
ATOM 3313 C C . VAL B 1 176 ? 13.844 13.422 11.469 1 93 176 VAL B C 1
ATOM 3315 O O . VAL B 1 176 ? 14.617 13.914 12.289 1 93 176 VAL B O 1
ATOM 3318 N N . SER B 1 177 ? 13.344 12.312 11.586 1 92.12 177 SER B N 1
ATOM 3319 C CA . SER B 1 177 ? 13.797 11.398 12.633 1 92.12 177 SER B CA 1
ATOM 3320 C C . SER B 1 177 ? 14.625 10.258 12.047 1 92.12 177 SER B C 1
ATOM 3322 O O . SER B 1 177 ? 14.273 9.695 11.008 1 92.12 177 SER B O 1
ATOM 3324 N N . ILE B 1 178 ? 15.711 9.961 12.719 1 93.88 178 ILE B N 1
ATOM 3325 C CA . ILE B 1 178 ? 16.594 8.891 12.281 1 93.88 178 ILE B CA 1
ATOM 3326 C C . ILE B 1 178 ? 16.797 7.887 13.414 1 93.88 178 ILE B C 1
ATOM 3328 O O . ILE B 1 178 ? 17.203 8.266 14.516 1 93.88 178 ILE B O 1
ATOM 3332 N N . ARG B 1 179 ? 16.484 6.703 13.164 1 92.75 179 ARG B N 1
ATOM 3333 C CA . ARG B 1 179 ? 16.75 5.605 14.086 1 92.75 179 ARG B CA 1
ATOM 3334 C C . ARG B 1 179 ? 17.781 4.641 13.508 1 92.75 179 ARG B C 1
ATOM 3336 O O . ARG B 1 179 ? 17.562 4.043 12.453 1 92.75 179 ARG B O 1
ATOM 3343 N N . ARG B 1 180 ? 18.828 4.48 14.242 1 93.75 180 ARG B N 1
ATOM 3344 C CA . ARG B 1 180 ? 19.859 3.521 13.867 1 93.75 180 ARG B CA 1
ATOM 3345 C C . ARG B 1 180 ? 19.516 2.121 14.359 1 93.75 180 ARG B C 1
ATOM 3347 O O . ARG B 1 180 ? 19.406 1.895 15.57 1 93.75 180 ARG B O 1
ATOM 3354 N N . ILE B 1 181 ? 19.312 1.251 13.43 1 92.31 181 ILE B N 1
ATOM 3355 C CA . ILE B 1 181 ? 18.953 -0.119 13.789 1 92.31 181 ILE B CA 1
ATOM 3356 C C . ILE B 1 181 ? 20.219 -0.966 13.914 1 92.31 181 ILE B C 1
ATOM 3358 O O . ILE B 1 181 ? 20.328 -1.8 14.812 1 92.31 181 ILE B O 1
ATOM 3362 N N . SER B 1 182 ? 21.125 -0.776 13.016 1 92.75 182 SER B N 1
ATOM 3363 C CA . SER B 1 182 ? 22.453 -1.395 12.953 1 92.75 182 SER B CA 1
ATOM 3364 C C . SER B 1 182 ? 23.438 -0.498 12.219 1 92.75 182 SER B C 1
ATOM 3366 O O . SER B 1 182 ? 23.094 0.593 11.766 1 92.75 182 SER B O 1
ATOM 3368 N N . PRO B 1 183 ? 24.656 -0.918 12.109 1 93.69 183 PRO B N 1
ATOM 3369 C CA . PRO B 1 183 ? 25.641 -0.095 11.398 1 93.69 183 PRO B CA 1
ATOM 3370 C C . PRO B 1 183 ? 25.266 0.128 9.938 1 93.69 183 PRO B C 1
ATOM 3372 O O . PRO B 1 183 ? 25.812 1.037 9.289 1 93.69 183 PRO B O 1
ATOM 3375 N N . TYR B 1 184 ? 24.422 -0.674 9.367 1 95.81 184 TYR B N 1
ATOM 3376 C CA . TYR B 1 184 ? 24.094 -0.526 7.953 1 95.81 184 TYR B CA 1
ATOM 3377 C C . TYR B 1 184 ? 22.594 -0.491 7.738 1 95.81 184 TYR B C 1
ATOM 3379 O O . TYR B 1 184 ? 22.109 -0.728 6.629 1 95.81 184 TYR B O 1
ATOM 3387 N N . ARG B 1 185 ? 21.875 -0.268 8.797 1 96.69 185 ARG B N 1
ATOM 3388 C CA . ARG B 1 185 ? 20.406 -0.176 8.711 1 96.69 185 ARG B CA 1
ATOM 3389 C C . ARG B 1 185 ? 19.891 1.056 9.445 1 96.69 185 ARG B C 1
ATOM 3391 O O . ARG B 1 185 ? 20.297 1.324 10.578 1 96.69 185 ARG B O 1
ATOM 3398 N N . VAL B 1 186 ? 19.062 1.78 8.773 1 96.25 186 VAL B N 1
ATOM 3399 C CA . VAL B 1 186 ? 18.547 3.021 9.344 1 96.25 186 VAL B CA 1
ATOM 3400 C C . VAL B 1 186 ? 17.078 3.186 8.992 1 96.25 186 VAL B C 1
ATOM 3402 O O . VAL B 1 186 ? 16.656 2.84 7.887 1 96.25 186 VAL B O 1
ATOM 3405 N N . ASN B 1 187 ? 16.297 3.566 9.883 1 94.56 187 ASN B N 1
ATOM 3406 C CA . ASN B 1 187 ? 14.922 4.012 9.68 1 94.56 187 ASN B CA 1
ATOM 3407 C C . ASN B 1 187 ? 14.805 5.531 9.711 1 94.56 187 ASN B C 1
ATOM 3409 O O . ASN B 1 187 ? 15.344 6.176 10.617 1 94.56 187 ASN B O 1
ATOM 3413 N N . VAL B 1 188 ? 14.188 6.09 8.734 1 94.81 188 VAL B N 1
ATOM 3414 C CA . VAL B 1 188 ? 14.047 7.539 8.641 1 94.81 188 VAL B CA 1
ATOM 3415 C C . VAL B 1 188 ? 12.57 7.914 8.523 1 94.81 188 VAL B C 1
ATOM 3417 O O . VAL B 1 188 ? 11.82 7.277 7.773 1 94.81 188 VAL B O 1
ATOM 3420 N N . ALA B 1 189 ? 12.094 8.789 9.25 1 93.44 189 ALA B N 1
ATOM 3421 C CA . ALA B 1 189 ? 10.781 9.406 9.117 1 93.44 189 ALA B CA 1
ATOM 3422 C C . ALA B 1 189 ? 10.906 10.898 8.828 1 93.44 189 ALA B C 1
ATOM 3424 O O . ALA B 1 189 ? 11.688 11.602 9.477 1 93.44 189 ALA B O 1
ATOM 3425 N N . LEU B 1 190 ? 10.219 11.328 7.883 1 93.19 190 LEU B N 1
ATOM 3426 C CA . LEU B 1 190 ? 10.266 12.719 7.434 1 93.19 190 LEU B CA 1
ATOM 3427 C C . LEU B 1 190 ? 8.867 13.336 7.422 1 93.19 190 LEU B C 1
ATOM 3429 O O . LEU B 1 190 ? 7.922 12.727 6.922 1 93.19 190 LEU B O 1
ATOM 3433 N N . MET B 1 191 ? 8.703 14.484 8.023 1 90.19 191 MET B N 1
ATOM 3434 C CA . MET B 1 191 ? 7.496 15.305 7.949 1 90.19 191 MET B CA 1
ATOM 3435 C C . MET B 1 191 ? 7.832 16.734 7.543 1 90.19 191 MET B C 1
ATOM 3437 O O . MET B 1 191 ? 8.797 17.312 8.047 1 90.19 191 MET B O 1
ATOM 3441 N N . CYS B 1 192 ? 7.055 17.188 6.641 1 89.06 192 CYS B N 1
ATOM 3442 C CA . CYS B 1 192 ? 7.367 18.5 6.102 1 89.06 192 CYS B CA 1
ATOM 3443 C C . CYS B 1 192 ? 6.102 19.234 5.68 1 89.06 192 CYS B C 1
ATOM 3445 O O . CYS B 1 192 ? 5.172 18.625 5.145 1 89.06 192 CYS B O 1
ATOM 3447 N N . SER B 1 193 ? 6.102 20.531 5.992 1 86.12 193 SER B N 1
ATOM 3448 C CA . SER B 1 193 ? 5.035 21.359 5.441 1 86.12 193 SER B CA 1
ATOM 3449 C C . SER B 1 193 ? 5.07 21.359 3.918 1 86.12 193 SER B C 1
ATOM 3451 O O . SER B 1 193 ? 6.141 21.266 3.316 1 86.12 193 SER B O 1
ATOM 3453 N N . ILE B 1 194 ? 3.955 21.531 3.342 1 86.81 194 ILE B N 1
ATOM 3454 C CA . ILE B 1 194 ? 3.848 21.5 1.888 1 86.81 194 ILE B CA 1
ATOM 3455 C C . ILE B 1 194 ? 4.648 22.656 1.293 1 86.81 194 ILE B C 1
ATOM 3457 O O . ILE B 1 194 ? 5.07 22.594 0.135 1 86.81 194 ILE B O 1
ATOM 3461 N N . ASP B 1 195 ? 4.91 23.734 2.068 1 86.81 195 ASP B N 1
ATOM 3462 C CA . ASP B 1 195 ? 5.699 24.891 1.621 1 86.81 195 ASP B CA 1
ATOM 3463 C C . ASP B 1 195 ? 7.152 24.484 1.362 1 86.81 195 ASP B C 1
ATOM 3465 O O . ASP B 1 195 ? 7.887 25.203 0.685 1 86.81 195 ASP B O 1
ATOM 3469 N N . LEU B 1 196 ? 7.512 23.375 1.893 1 91.5 196 LEU B N 1
ATOM 3470 C CA . LEU B 1 196 ? 8.875 22.891 1.738 1 91.5 196 LEU B CA 1
ATOM 3471 C C . LEU B 1 196 ? 8.906 21.625 0.875 1 91.5 196 LEU B C 1
ATOM 3473 O O . LEU B 1 196 ? 9.68 20.703 1.139 1 91.5 196 LEU B O 1
ATOM 3477 N N . VAL B 1 197 ? 8.055 21.594 -0.158 1 92.94 197 VAL B N 1
ATOM 3478 C CA . VAL B 1 197 ? 7.859 20.422 -1.011 1 92.94 197 VAL B CA 1
ATOM 3479 C C . VAL B 1 197 ? 9.156 20.094 -1.738 1 92.94 197 VAL B C 1
ATOM 3481 O O . VAL B 1 197 ? 9.477 18.922 -1.949 1 92.94 197 VAL B O 1
ATOM 3484 N N . ASP B 1 198 ? 9.945 21.031 -2.109 1 95.06 198 ASP B N 1
ATOM 3485 C CA . ASP B 1 198 ? 11.195 20.797 -2.828 1 95.06 198 ASP B CA 1
ATOM 3486 C C . ASP B 1 198 ? 12.219 20.109 -1.93 1 95.06 198 ASP B C 1
ATOM 3488 O O . ASP B 1 198 ? 12.93 19.203 -2.373 1 95.06 198 ASP B O 1
ATOM 3492 N N . ASP B 1 199 ? 12.266 20.531 -0.664 1 95.25 199 ASP B N 1
ATOM 3493 C CA . ASP B 1 199 ? 13.133 19.859 0.297 1 95.25 199 ASP B CA 1
ATOM 3494 C C . ASP B 1 199 ? 12.711 18.406 0.501 1 95.25 199 ASP B C 1
ATOM 3496 O O . ASP B 1 199 ? 13.555 17.516 0.573 1 95.25 199 ASP B O 1
ATOM 3500 N N . PHE B 1 200 ? 11.383 18.25 0.626 1 95.5 200 PHE B N 1
ATOM 3501 C CA . PHE B 1 200 ? 10.844 16.906 0.778 1 95.5 200 PHE B CA 1
ATOM 3502 C C . PHE B 1 200 ? 11.258 16.016 -0.388 1 95.5 200 PHE B C 1
ATOM 3504 O O . PHE B 1 200 ? 11.797 14.93 -0.183 1 95.5 200 PHE B O 1
ATOM 3511 N N . LYS B 1 201 ? 11.023 16.484 -1.601 1 96.44 201 LYS B N 1
ATOM 3512 C CA . LYS B 1 201 ? 11.344 15.742 -2.818 1 96.44 201 LYS B CA 1
ATOM 3513 C C . LYS B 1 201 ? 12.836 15.43 -2.896 1 96.44 201 LYS B C 1
ATOM 3515 O O . LYS B 1 201 ? 13.219 14.281 -3.127 1 96.44 201 LYS B O 1
ATOM 3520 N N . GLY B 1 202 ? 13.609 16.453 -2.705 1 96.81 202 GLY B N 1
ATOM 3521 C CA . GLY B 1 202 ? 15.047 16.312 -2.805 1 96.81 202 GLY B CA 1
ATOM 3522 C C . GLY B 1 202 ? 15.617 15.312 -1.812 1 96.81 202 GLY B C 1
ATOM 3523 O O . GLY B 1 202 ? 16.391 14.422 -2.186 1 96.81 202 GLY B O 1
ATOM 3524 N N . LEU B 1 203 ? 15.234 15.445 -0.563 1 97.75 203 LEU B N 1
ATOM 3525 C CA . LEU B 1 203 ? 15.766 14.562 0.471 1 97.75 203 LEU B CA 1
ATOM 3526 C C . LEU B 1 203 ? 15.297 13.125 0.257 1 97.75 203 LEU B C 1
ATOM 3528 O O . LEU B 1 203 ? 16.078 12.188 0.383 1 97.75 203 LEU B O 1
ATOM 3532 N N . THR B 1 204 ? 13.984 12.969 -0.016 1 97.5 204 THR B N 1
ATOM 3533 C CA . THR B 1 204 ? 13.438 11.641 -0.257 1 97.5 204 THR B CA 1
ATOM 3534 C C . THR B 1 204 ? 14.203 10.93 -1.372 1 97.5 204 THR B C 1
ATOM 3536 O O . THR B 1 204 ? 14.648 9.797 -1.202 1 97.5 204 THR B O 1
ATOM 3539 N N . LYS B 1 205 ? 14.375 11.625 -2.445 1 97.44 205 LYS B N 1
ATOM 3540 C CA . LYS B 1 205 ? 15.094 11.062 -3.584 1 97.44 205 LYS B CA 1
ATOM 3541 C C . LYS B 1 205 ? 16.531 10.711 -3.207 1 97.44 205 LYS B C 1
ATOM 3543 O O . LYS B 1 205 ? 17.016 9.617 -3.52 1 97.44 205 LYS B O 1
ATOM 3548 N N . ALA B 1 206 ? 17.172 11.609 -2.559 1 97.38 206 ALA B N 1
ATOM 3549 C CA . ALA B 1 206 ? 18.578 11.406 -2.166 1 97.38 206 ALA B CA 1
ATOM 3550 C C . ALA B 1 206 ? 18.719 10.188 -1.261 1 97.38 206 ALA B C 1
ATOM 3552 O O . ALA B 1 206 ? 19.609 9.359 -1.462 1 97.38 206 ALA B O 1
ATOM 3553 N N . LEU B 1 207 ? 17.859 10.086 -0.28 1 98.06 207 LEU B N 1
ATOM 3554 C CA . LEU B 1 207 ? 17.906 8.969 0.657 1 98.06 207 LEU B CA 1
ATOM 3555 C C . LEU B 1 207 ? 17.688 7.641 -0.067 1 98.06 207 LEU B C 1
ATOM 3557 O O . LEU B 1 207 ? 18.422 6.676 0.176 1 98.06 207 LEU B O 1
ATOM 3561 N N . LEU B 1 208 ? 16.688 7.598 -0.937 1 98.25 208 LEU B N 1
ATOM 3562 C CA . LEU B 1 208 ? 16.359 6.363 -1.635 1 98.25 208 LEU B CA 1
ATOM 3563 C C . LEU B 1 208 ? 17.469 5.961 -2.596 1 98.25 208 LEU B C 1
ATOM 3565 O O . LEU B 1 208 ? 17.875 4.801 -2.629 1 98.25 208 LEU B O 1
ATOM 3569 N N . LEU B 1 209 ? 18.047 6.891 -3.287 1 97.88 209 LEU B N 1
ATOM 3570 C CA . LEU B 1 209 ? 19.016 6.59 -4.328 1 97.88 209 LEU B CA 1
ATOM 3571 C C . LEU B 1 209 ? 20.375 6.289 -3.723 1 97.88 209 LEU B C 1
ATOM 3573 O O . LEU B 1 209 ? 21.219 5.629 -4.352 1 97.88 209 LEU B O 1
ATOM 3577 N N . SER B 1 210 ? 20.625 6.793 -2.549 1 96.94 210 SER B N 1
ATOM 3578 C CA . SER B 1 210 ? 21.922 6.535 -1.922 1 96.94 210 SER B CA 1
ATOM 3579 C C . SER B 1 210 ? 21.891 5.242 -1.116 1 96.94 210 SER B C 1
ATOM 3581 O O . SER B 1 210 ? 22.922 4.789 -0.627 1 96.94 210 SER B O 1
ATOM 3583 N N . SER B 1 211 ? 20.75 4.668 -0.947 1 97.75 211 SER B N 1
ATOM 3584 C CA . SER B 1 211 ? 20.641 3.434 -0.176 1 97.75 211 SER B CA 1
ATOM 3585 C C . SER B 1 211 ? 21.062 2.225 -1.002 1 97.75 211 SER B C 1
ATOM 3587 O O . SER B 1 211 ? 21.078 2.283 -2.234 1 97.75 211 SER B O 1
ATOM 3589 N N . THR B 1 212 ? 21.453 1.183 -0.308 1 98 212 THR B N 1
ATOM 3590 C CA . THR B 1 212 ? 21.75 -0.079 -0.979 1 98 212 THR B CA 1
ATOM 3591 C C . THR B 1 212 ? 20.469 -0.893 -1.187 1 98 212 THR B C 1
ATOM 3593 O O . THR B 1 212 ? 20.281 -1.486 -2.248 1 98 212 THR B O 1
ATOM 3596 N N . ILE B 1 213 ? 19.641 -0.948 -0.183 1 98.31 213 ILE B N 1
ATOM 3597 C CA . ILE B 1 213 ? 18.375 -1.678 -0.253 1 98.31 213 ILE B CA 1
ATOM 3598 C C . ILE B 1 213 ? 17.25 -0.837 0.362 1 98.31 213 ILE B C 1
ATOM 3600 O O . ILE B 1 213 ? 17.453 -0.212 1.408 1 98.31 213 ILE B O 1
ATOM 3604 N N . ILE B 1 214 ? 16.172 -0.77 -0.27 1 98.19 214 ILE B N 1
ATOM 3605 C CA . ILE B 1 214 ? 14.945 -0.214 0.293 1 98.19 214 ILE B CA 1
ATOM 3606 C C . ILE B 1 214 ? 14.086 -1.337 0.873 1 98.19 214 ILE B C 1
ATOM 3608 O O . ILE B 1 214 ? 13.453 -2.094 0.129 1 98.19 214 ILE B O 1
ATOM 3612 N N . HIS B 1 215 ? 14.039 -1.412 2.145 1 97.31 215 HIS B N 1
ATOM 3613 C CA . HIS B 1 215 ? 13.273 -2.465 2.805 1 97.31 215 HIS B CA 1
ATOM 3614 C C . HIS B 1 215 ? 11.797 -2.107 2.883 1 97.31 215 HIS B C 1
ATOM 3616 O O . HIS B 1 215 ? 10.938 -2.99 2.836 1 97.31 215 HIS B O 1
ATOM 3622 N N . ASP B 1 216 ? 11.562 -0.862 3.094 1 95.62 216 ASP B N 1
ATOM 3623 C CA . ASP B 1 216 ? 10.188 -0.361 3.162 1 95.62 216 ASP B CA 1
ATOM 3624 C C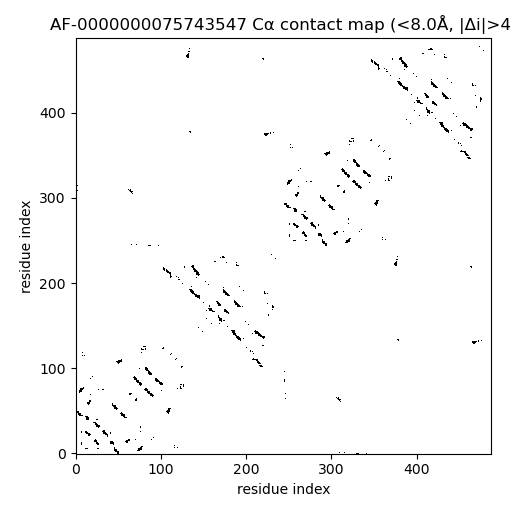 . ASP B 1 216 ? 10.133 1.132 2.846 1 95.62 216 ASP B C 1
ATOM 3626 O O . ASP B 1 216 ? 11.109 1.854 3.061 1 95.62 216 ASP B O 1
ATOM 3630 N N . LEU B 1 217 ? 9.125 1.541 2.285 1 96.19 217 LEU B N 1
ATOM 3631 C CA . LEU B 1 217 ? 8.844 2.938 1.963 1 96.19 217 LEU B CA 1
ATOM 3632 C C . LEU B 1 217 ? 7.352 3.23 2.064 1 96.19 217 LEU B C 1
ATOM 3634 O O . LEU B 1 217 ? 6.535 2.561 1.425 1 96.19 217 LEU B O 1
ATOM 3638 N N . ARG B 1 218 ? 7.023 4.188 2.836 1 93.56 218 ARG B N 1
ATOM 3639 C CA . ARG B 1 218 ? 5.637 4.609 2.99 1 93.56 218 ARG B CA 1
ATOM 3640 C C . ARG B 1 218 ? 5.508 6.125 2.873 1 93.56 218 ARG B C 1
ATOM 3642 O O . ARG B 1 218 ? 6.082 6.863 3.674 1 93.56 218 ARG B O 1
ATOM 3649 N N . LEU B 1 219 ? 4.816 6.523 1.939 1 92.75 219 LEU B N 1
ATOM 3650 C CA . LEU B 1 219 ? 4.484 7.938 1.801 1 92.75 219 LEU B CA 1
ATOM 3651 C C . LEU B 1 219 ? 3.133 8.242 2.436 1 92.75 219 LEU B C 1
ATOM 3653 O O . LEU B 1 219 ? 2.197 7.445 2.328 1 92.75 219 LEU B O 1
ATOM 3657 N N . GLY B 1 220 ? 3.043 9.32 3.152 1 88.94 220 GLY B N 1
ATOM 3658 C CA . GLY B 1 220 ? 1.797 9.727 3.785 1 88.94 220 GLY B CA 1
ATOM 3659 C C . GLY B 1 220 ? 1.654 9.211 5.203 1 88.94 220 GLY B C 1
ATOM 3660 O O . GLY B 1 220 ? 0.627 9.43 5.848 1 88.94 220 GLY B O 1
ATOM 3661 N N . ARG B 1 221 ? 2.695 8.531 5.715 1 86.81 221 ARG B N 1
ATOM 3662 C CA . ARG B 1 221 ? 2.678 8.008 7.074 1 86.81 221 ARG B CA 1
ATOM 3663 C C . ARG B 1 221 ? 4.082 7.977 7.668 1 86.81 221 ARG B C 1
ATOM 3665 O O . ARG B 1 221 ? 5.07 7.895 6.934 1 86.81 221 ARG B O 1
ATOM 3672 N N . VAL B 1 222 ? 3.938 8.172 8.969 1 82.81 222 VAL B N 1
ATOM 3673 C CA . VAL B 1 222 ? 5.203 8.047 9.68 1 82.81 222 VAL B CA 1
ATOM 3674 C C . VAL B 1 222 ? 5.074 7 10.781 1 82.81 222 VAL B C 1
ATOM 3676 O O . VAL B 1 222 ? 3.969 6.723 11.258 1 82.81 222 VAL B O 1
ATOM 3679 N N . GLY B 1 223 ? 5.762 5.926 10.82 1 71.12 223 GLY B N 1
ATOM 3680 C CA . GLY B 1 223 ? 5.742 4.98 11.922 1 71.12 223 GLY B CA 1
ATOM 3681 C C . GLY B 1 223 ? 5.754 5.648 13.281 1 71.12 223 GLY B C 1
ATOM 3682 O O . GLY B 1 223 ? 5.465 6.844 13.398 1 71.12 223 GLY B O 1
ATOM 3683 N N . GLU B 1 224 ? 5.793 4.977 14.281 1 62.28 224 GLU B N 1
ATOM 3684 C CA . GLU B 1 224 ? 5.859 5.484 15.648 1 62.28 224 GLU B CA 1
ATOM 3685 C C . GLU B 1 224 ? 6.988 6.496 15.805 1 62.28 224 GLU B C 1
ATOM 3687 O O . GLU B 1 224 ? 8.148 6.199 15.508 1 62.28 224 GLU B O 1
ATOM 3692 N N . LEU B 1 225 ? 6.531 7.816 15.672 1 62.34 225 LEU B N 1
ATOM 3693 C CA . LEU B 1 225 ? 7.496 8.867 15.984 1 62.34 225 LEU B CA 1
ATOM 3694 C C . LEU B 1 225 ? 7.367 9.305 17.438 1 62.34 225 LEU B C 1
ATOM 3696 O O . LEU B 1 225 ? 6.258 9.469 17.953 1 62.34 225 LEU B O 1
ATOM 3700 N N . PRO B 1 226 ? 8.406 9.234 18.125 1 53.09 226 PRO B N 1
ATOM 3701 C CA . PRO B 1 226 ? 8.234 9.781 19.469 1 53.09 226 PRO B CA 1
ATOM 3702 C C . PRO B 1 226 ? 7.68 11.203 19.469 1 53.09 226 PRO B C 1
ATOM 3704 O O . PRO B 1 226 ? 7.637 11.852 18.422 1 53.09 226 PRO B O 1
ATOM 3707 N N . MET B 1 227 ? 7.438 12.156 20.547 1 49.84 227 MET B N 1
ATOM 3708 C CA . MET B 1 227 ? 6.703 13.336 21 1 49.84 227 MET B CA 1
ATOM 3709 C C . MET B 1 227 ? 7.008 14.531 20.109 1 49.84 227 MET B C 1
ATOM 3711 O O . MET B 1 227 ? 6.363 15.578 20.234 1 49.84 227 MET B O 1
ATOM 3715 N N . GLY B 1 228 ? 7.879 14.797 19.344 1 46.97 228 GLY B N 1
ATOM 3716 C CA . GLY B 1 228 ? 8.305 16.172 19.141 1 46.97 228 GLY B CA 1
ATOM 3717 C C . GLY B 1 228 ? 7.371 16.969 18.25 1 46.97 228 GLY B C 1
ATOM 3718 O O . GLY B 1 228 ? 7.809 17.859 17.516 1 46.97 228 GLY B O 1
ATOM 3719 N N . MET B 1 229 ? 6.09 16.656 18.156 1 49.22 229 MET B N 1
ATOM 3720 C CA . MET B 1 229 ? 5.289 17.312 17.109 1 49.22 229 MET B CA 1
ATOM 3721 C C . MET B 1 229 ? 5.164 18.797 17.391 1 49.22 229 MET B C 1
ATOM 3723 O O . MET B 1 229 ? 4.48 19.516 16.656 1 49.22 229 MET B O 1
ATOM 3727 N N . ASP B 1 230 ? 5.68 19.281 18.453 1 46.66 230 ASP B N 1
ATOM 3728 C CA . ASP B 1 230 ? 5.562 20.719 18.734 1 46.66 230 ASP B CA 1
ATOM 3729 C C . ASP B 1 230 ? 6.133 21.547 17.578 1 46.66 230 ASP B C 1
ATOM 3731 O O . ASP B 1 230 ? 5.895 22.75 17.5 1 46.66 230 ASP B O 1
ATOM 3735 N N . VAL B 1 231 ? 6.914 20.875 16.828 1 43.03 231 VAL B N 1
ATOM 3736 C CA . VAL B 1 231 ? 7.578 21.625 15.766 1 43.03 231 VAL B CA 1
ATOM 3737 C C . VAL B 1 231 ? 6.551 22.062 14.727 1 43.03 231 VAL B C 1
ATOM 3739 O O . VAL B 1 231 ? 6.789 23 13.977 1 43.03 231 VAL B O 1
ATOM 3742 N N . PHE B 1 232 ? 5.508 21.406 14.641 1 48.78 232 PHE B N 1
ATOM 3743 C CA . PHE B 1 232 ? 4.555 21.734 13.586 1 48.78 232 PHE B CA 1
ATOM 3744 C C . PHE B 1 232 ? 3.512 22.719 14.086 1 48.78 232 PHE B C 1
ATOM 3746 O O . PHE B 1 232 ? 2.686 23.203 13.312 1 48.78 232 PHE B O 1
ATOM 3753 N N . TYR B 1 233 ? 3.523 23 15.5 1 44.56 233 TYR B N 1
ATOM 3754 C CA . TYR B 1 233 ? 2.594 23.984 16.031 1 44.56 233 TYR B CA 1
ATOM 3755 C C . TYR B 1 233 ? 3.277 25.344 16.203 1 44.56 233 TYR B C 1
ATOM 3757 O O . TYR B 1 233 ? 4.461 25.406 16.547 1 44.56 233 TYR B O 1
ATOM 3765 N N . PRO B 1 234 ? 2.723 26.344 15.625 1 35.59 234 PRO B N 1
ATOM 3766 C CA . PRO B 1 234 ? 3.303 27.656 15.906 1 35.59 234 PRO B CA 1
ATOM 3767 C C . PRO B 1 234 ? 3.588 27.875 17.391 1 35.59 234 PRO B C 1
ATOM 3769 O O . PRO B 1 234 ? 2.861 27.359 18.234 1 35.59 234 PRO B O 1
ATOM 3772 N N . ILE B 1 235 ? 4.848 28.078 17.859 1 32.88 235 ILE B N 1
ATOM 3773 C CA . ILE B 1 235 ? 5.215 28.531 19.188 1 32.88 235 ILE B CA 1
ATOM 3774 C C . ILE B 1 235 ? 4.184 29.531 19.703 1 32.88 235 ILE B C 1
ATOM 3776 O O . ILE B 1 235 ? 4.012 30.609 19.125 1 32.88 235 ILE B O 1
ATOM 3780 N N . ALA B 1 236 ? 3.143 29.141 20.344 1 31.62 236 ALA B N 1
ATOM 3781 C CA . ALA B 1 236 ? 2.42 30.172 21.078 1 31.62 236 ALA B CA 1
ATOM 3782 C C . ALA B 1 236 ? 3.375 31 21.938 1 31.62 236 ALA B C 1
ATOM 3784 O O . ALA B 1 236 ? 4.266 30.453 22.594 1 31.62 236 ALA B O 1
ATOM 3785 N N . LYS B 1 237 ? 3.521 32.312 21.734 1 32.31 237 LYS B N 1
ATOM 3786 C CA . LYS B 1 237 ? 4.133 33.312 22.625 1 32.31 237 LYS B CA 1
ATOM 3787 C C . LYS B 1 237 ? 3.676 33.094 24.062 1 32.31 237 LYS B C 1
ATOM 3789 O O . LYS B 1 237 ? 2.496 33.281 24.375 1 32.31 237 LYS B O 1
ATOM 3794 N N . ARG B 1 238 ? 4.164 32.281 24.812 1 30.08 238 ARG B N 1
ATOM 3795 C CA . ARG B 1 238 ? 4.055 32.406 26.266 1 30.08 238 ARG B CA 1
ATOM 3796 C C . ARG B 1 238 ? 4.418 33.812 26.719 1 30.08 238 ARG B C 1
ATOM 3798 O O . ARG B 1 238 ? 5.535 34.281 26.484 1 30.08 238 ARG B O 1
ATOM 3805 N N . SER B 1 239 ? 3.467 34.781 26.812 1 30.39 239 SER B N 1
ATOM 3806 C CA . SER B 1 239 ? 3.619 35.875 27.75 1 30.39 239 SER B CA 1
ATOM 3807 C C . SER B 1 239 ? 3.945 35.344 29.156 1 30.39 239 SER B C 1
ATOM 3809 O O . SER B 1 239 ? 3.094 34.75 29.812 1 30.39 239 SER B O 1
ATOM 3811 N N . LEU B 1 240 ? 5.012 34.719 29.469 1 28.92 240 LEU B N 1
ATOM 3812 C CA . LEU B 1 240 ? 5.574 34.656 30.828 1 28.92 240 LEU B CA 1
ATOM 3813 C C . LEU B 1 240 ? 5.605 36.031 31.469 1 28.92 240 LEU B C 1
ATOM 3815 O O . LEU B 1 240 ? 6.344 36.938 31.031 1 28.92 240 LEU B O 1
ATOM 3819 N N . ASN B 1 241 ? 4.438 36.562 32.031 1 25.75 241 ASN B N 1
ATOM 3820 C CA . ASN B 1 241 ? 4.434 37.5 33.156 1 25.75 241 ASN B CA 1
ATOM 3821 C C . ASN B 1 241 ? 5.309 37 34.312 1 25.75 241 ASN B C 1
ATOM 3823 O O . ASN B 1 241 ? 5.047 35.938 34.875 1 25.75 241 ASN B O 1
ATOM 3827 N N . ASN B 1 242 ? 6.594 37.312 34.312 1 26.11 242 ASN B N 1
ATOM 3828 C CA . ASN B 1 242 ? 7.488 37.594 35.438 1 26.11 242 ASN B CA 1
ATOM 3829 C C . ASN B 1 242 ? 6.812 38.5 36.469 1 26.11 242 ASN B C 1
ATOM 3831 O O . ASN B 1 242 ? 6.703 39.719 36.25 1 26.11 242 ASN B O 1
ATOM 3835 N N . THR B 1 243 ? 5.574 38.281 37 1 23.47 243 THR B N 1
ATOM 3836 C CA . THR B 1 243 ? 5.406 38.906 38.312 1 23.47 243 THR B CA 1
ATOM 3837 C C . THR B 1 243 ? 6.48 38.438 39.281 1 23.47 243 THR B C 1
ATOM 3839 O O . THR B 1 243 ? 6.719 37.219 39.406 1 23.47 243 THR B O 1
ATOM 3842 N N . ALA B 1 244 ? 7.074 39.562 40.156 1 24.81 244 ALA B N 1
ATOM 3843 C CA . ALA B 1 244 ? 7.867 39.75 41.375 1 24.81 244 ALA B CA 1
ATOM 3844 C C . ALA B 1 244 ? 7.203 39.094 42.562 1 24.81 244 ALA B C 1
ATOM 3846 O O . ALA B 1 244 ? 5.977 39.031 42.656 1 24.81 244 ALA B O 1
#

Solvent-accessible surface area (backbone atoms only — not comparable to full-atom values): 25923 Å² total; per-residue (Å²): 120,72,70,41,39,33,30,32,84,90,24,37,22,34,30,35,53,46,96,76,44,56,32,20,36,34,53,51,95,81,43,48,81,41,80,35,74,74,58,94,52,82,25,32,19,36,37,37,36,54,74,69,41,61,43,79,38,50,66,71,40,70,50,28,36,48,87,88,29,35,36,42,67,35,34,32,48,31,76,89,33,47,30,33,35,32,36,35,39,44,96,73,42,78,45,78,42,81,39,82,46,65,58,59,77,47,38,25,34,41,52,61,96,46,67,68,54,53,47,50,52,49,34,47,52,50,52,58,60,52,20,76,46,70,61,42,32,26,23,36,33,30,32,28,54,52,67,61,53,48,52,62,50,52,75,75,34,77,47,69,52,77,55,96,82,26,39,37,36,30,40,94,46,34,39,35,38,41,33,72,76,50,83,49,26,28,36,40,33,39,40,29,31,48,91,44,46,64,58,52,52,52,50,53,51,49,54,58,69,67,18,49,29,32,64,37,48,38,72,30,39,37,62,82,54,81,81,72,61,63,63,76,45,80,79,72,80,73,80,76,77,81,77,134,118,71,72,41,40,34,30,31,84,88,24,37,22,34,30,36,54,46,95,78,43,57,33,21,36,36,52,50,98,79,44,47,80,40,82,35,73,74,58,94,51,80,25,30,20,33,37,37,35,53,72,69,40,62,44,78,38,51,64,71,40,70,48,27,37,46,88,86,28,34,36,42,67,38,34,31,49,29,74,87,34,48,29,34,37,33,36,36,40,45,96,74,42,78,43,78,44,82,38,84,47,62,57,59,77,47,40,25,35,42,54,62,95,46,66,69,54,53,47,50,52,51,33,48,53,51,53,57,62,52,21,77,46,70,62,42,33,28,23,36,34,31,32,30,55,52,67,59,52,48,53,61,50,51,76,74,35,77,47,70,50,78,55,96,81,27,39,35,37,30,40,94,45,36,39,35,38,42,34,72,77,48,84,47,27,30,36,39,32,38,39,28,30,49,93,43,46,66,59,51,53,52,49,52,49,50,55,58,70,67,17,50,29,33,64,37,48,38,71,31,38,36,61,81,54,80,84,69,63,64,61,75,43,79,81,73,81,74,80,75,78,82,75,134

Secondary structure (DSSP, 8-state):
---EEEE-SSS-EEEEEETTEEEEEEE-TTS-EEEESSS----BEEEEETTTEEEEE-SPBPPEEETTEEEEEEEEEETTEEEEEEEEEETTEEEEEEEE--GGGGTTEE--S-HHHHHHHHHHHHHHHTS--SEEEEEEEEES-HHHHHHHHHTT-SEEEEETTEEEEEETTEEEEEEEEETTEEEEEEEEEGGGHHHHHHHHHHHHHH-SEEEEEEES------SGGGGGS-----------/---EEEE-SSS-EEEEEETTEEEEEEE-TTS-EEEESSS----BEEEEETTTEEEEE-SPBPPEEETTEEEEEEEEEETTEEEEEEEEEETTEEEEEEEE--GGGGTTEE----HHHHHHHHHHHHHHHTS--SEEEEEEEEES-HHHHHHHHHTT-SEEEEETTEEEEEETTEEEEEEEEETTEEEEEEEEEGGGHHHHHHHHHHHHHH-SEEEEEEES---S--SGGGGGS-----------

Radius of gyration: 23.66 Å; Cα contacts (8 Å, |Δi|>4): 1123; chains: 2; bounding box: 53×89×73 Å